Protein 7EAR (pdb70)

Nearest PDB structures (foldseek):
  7ear-assembly1_A  TM=1.002E+00  e=0.000E+00  Bacillus thuringiensis
  6lfp-assembly1_A  TM=1.001E+00  e=7.266E-96  Bacillus thuringiensis
  6owk-assembly1_A  TM=9.526E-01  e=3.852E-54  Bacillus thuringiensis
  3eb7-assembly1_A  TM=9.418E-01  e=9.369E-53  Bacillus thuringiensis
  1ciy-assembly1_A  TM=9.105E-01  e=6.670E-49  Bacillus thuringiensis

Secondary structure (DSSP, 8-state):
--HHHHHHHHHHHHHHTTSSBS--HHHHHHHHHHHHHHTSSSSHHHHHHHHHHHHHHT----HHHHHHHHHHHHHHHHHHHHHHHHHHHHHHS-TTT--HHHHHHHHHHHHHHHHHHHHHGGGGS-TT-TTTTHHHHHHHHHHHHHHHTHHHHHTTTTT--HHHHHHHHHHHHHHHHHHHHHHHHHHHHHHHHH--SSHHHHHHHHHHHHHHIIIIIHHHTTGGGG-TTT--SBEE-----EEEPPP--SSS--TT-S--HHHHHTTSPPS---EEEEEEEEEEEEE--TTSTT-EEEEEEEEEEEEESTT----EEPPPEE---SS--EEEE-TTEEEEEEEEEEEEEE-SS-EEEEEEEEEEEEEETTTTEEEEEEEE-SS----EEEEGGGTS--S-SSS-HHHH--EEEEEEEEEEPGGG--EEEEEEEEETT--TT-EE-SSSEEEEEGGG-SEE-SSEEEE---SSSSS-EEEE-SSEEEEEEE-EES-SS--EEEEEEEEEESS-EEEEEEETTEEEEEEEE---S-TTPPP-GGG-EEEE-SS-EE--SSEEEEEEE---TT--EEEEEEEEEEE-

Sequence (584 aa):
TTKDVIQKGISVVGDLLGVVGFPFGGALVSFYTNFLNTIWPSEDPWKAFMEQVEALMDQKIADYAKNKALAELQGLQNNVEDYVSALSSWQKNPVSSRNPHSQGRIRELFSQAESHFRNSMPSFAISGYEVLFLTTYAQAANTHLFLLKDAQIYGEEWGYEKEDIAEFYKRQLKLTQEYTDHCVKWYNVGLDKLRGSSYESWVNFNRYRREMTLTVLDLIALFPLYDVRLYPKEVKTELTRDVLTDPIVGVNNLRGYGTTFSNIENYIRKPHLFDYLHRIQFHTRFQPGYYGNDSFNYWSGNYVSTRPSIGSNDIITSPFYGNKSSEPVQKLEFKGEKVYRAVANTNLAVWPSAVYSGVTKVKFSQYNDKTKKASKQTYDSKRNVGAVSWDSIDQLPPETKKKPLKKGYSHQLNYVMCFLMQGSRGTIPVLTWTHKSVDFFNMIDSKKITQLPLVKAYKLQSGASVVAGPRFTGGDIIQCTENGSAATIYVTPDVSYSQKYRARIHYASTSQITFTLSLDGAPFNQYYFDKTINKGDTLTYNSFNLASFSTPFELSGNNLQIGVTGLSAGDKVYIDKIEFIPVN

Foldseek 3Di:
DFLLLLLLLLLLLVLVLQCFAPHDLVSLLVSLVVNCVRCNVALVSVVVLLVVQCVLLVHDDPPVLSVLLSVLSPQLSVLSVLLSVLSVCVSPDDLVVQDLVSLVVNVVSLVSSLVSLVVNLVSLCPVPCLLSSLLVSQSSLLSNLLSLLVCVVCVVVSPHPPVRSVVSLVVSVVSLQVSQQSSLVSLVVSLVSLDDWALVSLLSSQLSVLSCLSRHQSSSLSSVSSNNVVFVFNEQDFQQAKGWDRWDWPDPPQPRQHDTNCLPVVPPDAFAQGWAWFKKWFAKDWAAAPVRPQIAIAGFKIKTWIAAFPPDRPIDIDDIFGDHHPDDIDMDGQVQKFFQKKWWFKGWHDDPPHIAMHTAKIKTWIARPVVRDIDIDMDGSPTNRHDTDDIVCSSFNFSDPVDDSNPGGFWTWGDKHWHAGHPNSGTIIMTMIGGPSDDSQQEADQGGKYKAFQSSFRDFDDPKDWHADSSNNSGIWIKHQDFWWTTKHFYHYPDPPFFKWWKKWKKAKLAFKWKWKAAPNHTDFIDIDGHQDHQPDRDGPSRIDTGITDDIGGNPHTIIIIGMDPDDHRMMMITTIMIIDGDD

B-factor: mean 32.2, std 12.11, range [8.77, 103.57]

Organism: Bacillus thuringiensis (NCBI:txid1428)

InterPro domains:
  IPR001178 Pesticidal crystal protein, domain II [PF00555] (303-507)
  IPR005638 Pesticidal crystal protein, domain III [PF03944] (517-652)
  IPR005639 Pesticidal crystal protein, domain I [PF03945] (91-295)
  IPR008979 Galactose-binding-like domain superfamily [SSF49785] (509-652)
  IPR036399 Pesticidal crystal protein, central domain superfamily [G3DSA:2.100.10.10] (309-505)
  IPR036399 Pesticidal crystal protein, central domain superfamily [SSF51096] (298-507)
  IPR036716 Pesticidal crystal protein, N-terminal domain superfamily [G3DSA:1.20.190.10] (69-297)
  IPR036716 Pesticidal crystal protein, N-terminal domain superfamily [SSF56849] (70-297)
  IPR038979 Pesticidal crystal protein [PTHR37003] (82-318)

Solvent-accessible surface area: 23575 Å² total; per-residue (Å²): 64,72,79,77,0,5,29,32,0,5,10,1,3,17,52,0,34,52,6,3,0,81,6,139,19,46,37,0,22,64,9,4,64,58,3,23,108,20,0,1,54,42,78,90,4,4,75,18,0,0,90,4,0,8,68,13,16,135,79,165,4,31,113,150,2,33,92,111,0,16,61,28,3,80,18,0,19,66,37,3,64,72,0,7,69,10,1,40,44,12,62,181,68,85,116,116,53,68,58,107,131,18,38,22,100,4,70,120,51,0,39,112,0,1,37,47,0,100,111,0,10,84,10,0,30,49,98,66,52,23,6,5,0,0,0,0,14,0,1,0,0,0,2,0,0,1,4,0,0,0,0,16,25,12,0,146,67,0,38,24,110,169,125,49,21,55,101,16,48,150,47,3,81,123,14,7,42,67,10,1,34,30,0,20,117,43,6,44,48,0,5,80,124,29,118,37,90,48,19,75,26,0,20,67,0,0,55,0,45,4,6,0,10,2,0,0,14,4,0,1,16,2,2,42,5,2,9,6,126,80,7,69,66,54,8,50,20,10,4,13,26,46,2,10,0,21,8,1,39,15,30,169,105,13,179,53,80,2,8,40,16,60,78,1,35,84,138,24,53,138,55,49,43,8,4,28,9,17,55,0,46,0,12,1,84,87,19,54,7,114,179,42,131,48,6,0,13,18,1,0,0,0,58,1,2,1,55,15,0,25,38,25,105,115,59,97,75,8,98,45,36,23,33,110,31,74,64,113,68,33,126,22,76,2,142,47,37,51,2,20,62,0,23,0,10,13,30,72,0,99,75,99,112,14,43,42,7,2,0,0,54,0,86,1,4,10,13,26,76,198,83,142,140,48,47,121,40,52,0,38,3,160,114,70,38,39,73,92,68,24,24,2,22,77,27,9,0,17,34,32,164,171,114,85,42,69,83,0,9,0,3,22,1,2,14,0,10,4,15,74,6,79,64,109,34,5,2,1,0,2,2,8,2,7,6,57,30,19,28,44,97,1,62,0,30,12,168,64,0,0,17,1,2,0,3,0,0,40,101,43,40,45,46,15,47,21,40,61,9,13,81,10,10,8,11,44,0,0,33,3,59,92,71,23,39,2,0,10,0,61,0,31,41,58,38,127,136,71,31,82,2,67,0,17,0,42,0,0,0,9,20,131,6,29,0,29,0,7,9,85,59,60,97,51,8,123,96,187,8,86,98,35,13,86,120,78,69,113,40,60,49,104,9,18,48,42,22,39,2,60,69,66,15,83,25,97,13,40,44,2,48,0,8,1,58,50,19,79,100,49,8,74,0,26,0,2,18,0,1,1,12,12,36,175

Radius of gyration: 25.28 Å; Cα contacts (8 Å, |Δi|>4): 1269; chains: 1; bounding box: 67×71×59 Å

Structure (mmCIF, N/CA/C/O backbone):
data_7EAR
#
_entry.id   7EAR
#
_cell.length_a   114.840
_cell.length_b   132.890
_cell.length_c   103.130
_cell.angle_alpha   90.000
_cell.angle_beta   90.000
_cell.angle_gamma   90.000
#
_symmetry.space_group_name_H-M   'C 2 2 21'
#
loop_
_entity.id
_entity.type
_entity.pdbx_description
1 polymer 'Crystaline entomocidal protoxin'
2 water water
#
loop_
_atom_site.group_PDB
_atom_site.id
_atom_site.type_symbol
_atom_site.label_atom_id
_atom_site.label_alt_id
_atom_site.label_comp_id
_atom_site.label_asym_id
_atom_site.label_entity_id
_atom_site.label_seq_id
_atom_site.pdbx_PDB_ins_code
_atom_site.Cartn_x
_atom_site.Cartn_y
_atom_site.Cartn_z
_atom_site.occupancy
_atom_site.B_iso_or_equiv
_atom_site.auth_seq_id
_atom_site.auth_comp_id
_atom_site.auth_asym_id
_atom_site.auth_atom_id
_atom_site.pdbx_PDB_model_num
ATOM 1 N N . THR A 1 61 ? 28.677 39.850 30.538 1.00 86.51 61 THR A N 1
ATOM 2 C CA . THR A 1 61 ? 28.176 38.438 30.590 1.00 93.61 61 THR A CA 1
ATOM 3 C C . THR A 1 61 ? 29.107 37.526 29.773 1.00 100.13 61 THR A C 1
ATOM 4 O O . THR A 1 61 ? 29.164 36.316 30.107 1.00 91.84 61 THR A O 1
ATOM 8 N N . THR A 1 62 ? 29.828 38.066 28.773 1.00 103.57 62 THR A N 1
ATOM 9 C CA . THR A 1 62 ? 31.032 37.414 28.174 1.00 95.40 62 THR A CA 1
ATOM 10 C C . THR A 1 62 ? 32.045 37.214 29.328 1.00 92.00 62 THR A C 1
ATOM 11 O O . THR A 1 62 ? 32.236 38.157 30.156 1.00 76.40 62 THR A O 1
ATOM 15 N N . LYS A 1 63 ? 32.577 35.991 29.455 1.00 77.74 63 LYS A N 1
ATOM 16 C CA . LYS A 1 63 ? 33.685 35.621 30.379 1.00 76.17 63 LYS A CA 1
ATOM 17 C C . LYS A 1 63 ? 34.844 36.627 30.192 1.00 72.22 63 LYS A C 1
ATOM 18 O O . LYS A 1 63 ? 35.433 37.039 31.211 1.00 68.80 63 LYS A O 1
ATOM 24 N N . ASP A 1 64 ? 35.120 37.043 28.944 1.00 59.17 64 ASP A N 1
ATOM 25 C CA . ASP A 1 64 ? 36.148 38.045 28.551 1.00 52.68 64 ASP A CA 1
ATOM 26 C C . ASP A 1 64 ? 36.082 39.300 29.449 1.00 42.69 64 ASP A C 1
ATOM 27 O O . ASP A 1 64 ? 37.123 39.597 30.074 1.00 36.94 64 ASP A O 1
ATOM 32 N N . VAL A 1 65 ? 34.963 40.036 29.497 1.00 32.75 65 VAL A N 1
ATOM 33 C CA . VAL A 1 65 ? 34.879 41.287 30.295 1.00 36.10 65 VAL A CA 1
ATOM 34 C C . VAL A 1 65 ? 34.992 40.919 31.776 1.00 34.16 65 VAL A C 1
ATOM 35 O O . VAL A 1 65 ? 35.567 41.719 32.515 1.00 29.97 65 VAL A O 1
ATOM 39 N N . ILE A 1 66 ? 34.451 39.760 32.185 1.00 31.53 66 ILE A N 1
ATOM 40 C CA . ILE A 1 66 ? 34.491 39.328 33.609 1.00 28.56 66 ILE A CA 1
ATOM 41 C C . ILE A 1 66 ? 35.924 38.937 33.935 1.00 27.78 66 ILE A C 1
ATOM 42 O O . ILE A 1 66 ? 36.381 39.329 34.999 1.00 24.81 66 ILE A O 1
ATOM 47 N N . GLN A 1 67 ? 36.615 38.229 33.023 1.00 30.07 67 GLN A N 1
ATOM 48 C CA . GLN A 1 67 ? 38.050 37.883 33.196 1.00 29.13 67 GLN A CA 1
ATOM 49 C C . GLN A 1 67 ? 38.826 39.208 33.308 1.00 27.78 67 GLN A C 1
ATOM 50 O O . GLN A 1 67 ? 39.692 39.310 34.186 1.00 26.07 67 GLN A O 1
ATOM 56 N N . LYS A 1 68 ? 38.472 40.220 32.518 1.00 27.66 68 LYS A N 1
ATOM 57 C CA . LYS A 1 68 ? 39.188 41.522 32.547 1.00 27.93 68 LYS A CA 1
ATOM 58 C C . LYS A 1 68 ? 38.978 42.172 33.921 1.00 27.05 68 LYS A C 1
ATOM 59 O O . LYS A 1 68 ? 39.972 42.549 34.538 1.00 25.39 68 LYS A O 1
ATOM 65 N N . GLY A 1 69 ? 37.727 42.269 34.391 1.00 24.05 69 GLY A N 1
ATOM 66 C CA . GLY A 1 69 ? 37.407 42.853 35.696 1.00 22.91 69 GLY A CA 1
ATOM 67 C C . GLY A 1 69 ? 38.186 42.169 36.807 1.00 23.84 69 GLY A C 1
ATOM 68 O O . GLY A 1 69 ? 38.709 42.865 37.732 1.00 21.75 69 GLY A O 1
ATOM 69 N N . ILE A 1 70 ? 38.246 40.844 36.750 1.00 22.07 70 ILE A N 1
ATOM 70 C CA . ILE A 1 70 ? 38.815 40.011 37.839 1.00 22.98 70 ILE A CA 1
ATOM 71 C C . ILE A 1 70 ? 40.341 40.172 37.827 1.00 24.49 70 ILE A C 1
ATOM 72 O O . ILE A 1 70 ? 40.928 40.229 38.941 1.00 24.04 70 ILE A O 1
ATOM 77 N N . SER A 1 71 ? 40.963 40.195 36.642 1.00 23.77 71 SER A N 1
ATOM 78 C CA . SER A 1 71 ? 42.420 40.430 36.447 1.00 26.90 71 SER A CA 1
ATOM 79 C C . SER A 1 71 ? 42.842 41.779 37.014 1.00 25.06 71 SER A C 1
ATOM 80 O O . SER A 1 71 ? 43.905 41.857 37.617 1.00 24.38 71 SER A O 1
ATOM 83 N N . VAL A 1 72 ? 42.132 42.823 36.623 1.00 25.31 72 VAL A N 1
ATOM 84 C CA . VAL A 1 72 ? 42.474 44.214 37.010 1.00 28.09 72 VAL A CA 1
ATOM 85 C C . VAL A 1 72 ? 42.477 44.306 38.535 1.00 24.76 72 VAL A C 1
ATOM 86 O O . VAL A 1 72 ? 43.429 44.847 39.099 1.00 21.21 72 VAL A O 1
ATOM 90 N N . VAL A 1 73 ? 41.440 43.777 39.180 1.00 23.64 73 VAL A N 1
ATOM 91 C CA . VAL A 1 73 ? 41.374 43.772 40.666 1.00 21.60 73 VAL A CA 1
ATOM 92 C C . VAL A 1 73 ? 42.559 42.978 41.208 1.00 20.09 73 VAL A C 1
ATOM 93 O O . VAL A 1 73 ? 43.221 43.443 42.158 1.00 19.87 73 VAL A O 1
ATOM 97 N N . GLY A 1 74 ? 42.827 41.802 40.662 1.00 23.66 74 GLY A N 1
ATOM 98 C CA . GLY A 1 74 ? 43.999 41.006 41.095 1.00 25.88 74 GLY A CA 1
ATOM 99 C C . GLY A 1 74 ? 45.319 41.784 40.941 1.00 26.49 74 GLY A C 1
ATOM 100 O O . GLY A 1 74 ? 46.127 41.808 41.878 1.00 26.83 74 GLY A O 1
ATOM 101 N N . ASP A 1 75 ? 45.515 42.421 39.798 1.00 24.01 75 ASP A N 1
ATOM 102 C CA . ASP A 1 75 ? 46.709 43.247 39.477 1.00 27.28 75 ASP A CA 1
ATOM 103 C C . ASP A 1 75 ? 46.754 44.459 40.432 1.00 26.47 75 ASP A C 1
ATOM 104 O O . ASP A 1 75 ? 47.829 44.740 40.998 1.00 23.36 75 ASP A O 1
ATOM 109 N N . LEU A 1 76 ? 45.622 45.141 40.633 1.00 23.01 76 LEU A N 1
ATOM 110 C CA . LEU A 1 76 ? 45.568 46.329 41.524 1.00 23.74 76 LEU A CA 1
ATOM 111 C C . LEU A 1 76 ? 45.910 45.938 42.965 1.00 23.65 76 LEU A C 1
ATOM 112 O O . LEU A 1 76 ? 46.553 46.757 43.634 1.00 24.19 76 LEU A O 1
ATOM 117 N N . LEU A 1 77 ? 45.534 44.749 43.427 1.00 23.26 77 LEU A N 1
ATOM 118 C CA . LEU A 1 77 ? 45.893 44.315 44.796 1.00 26.42 77 LEU A CA 1
ATOM 119 C C . LEU A 1 77 ? 47.417 44.250 44.983 1.00 27.63 77 LEU A C 1
ATOM 120 O O . LEU A 1 77 ? 47.840 44.317 46.140 1.00 27.89 77 LEU A O 1
ATOM 125 N N . GLY A 1 78 ? 48.225 44.195 43.922 1.00 26.01 78 GLY A N 1
ATOM 126 C CA . GLY A 1 78 ? 49.696 44.236 44.081 1.00 28.98 78 GLY A CA 1
ATOM 127 C C . GLY A 1 78 ? 50.314 45.643 44.027 1.00 27.52 78 GLY A C 1
ATOM 128 O O . GLY A 1 78 ? 51.545 45.727 44.117 1.00 26.91 78 GLY A O 1
ATOM 129 N N . VAL A 1 79 ? 49.514 46.699 43.840 1.00 28.05 79 VAL A N 1
ATOM 130 C CA . VAL A 1 79 ? 49.980 48.121 43.799 1.00 29.00 79 VAL A CA 1
ATOM 131 C C . VAL A 1 79 ? 49.019 49.027 44.574 1.00 29.79 79 VAL A C 1
ATOM 132 O O . VAL A 1 79 ? 48.968 50.223 44.293 1.00 34.14 79 VAL A O 1
ATOM 136 N N . VAL A 1 80 ? 48.280 48.507 45.541 1.00 30.72 80 VAL A N 1
ATOM 137 C CA . VAL A 1 80 ? 47.478 49.397 46.426 1.00 26.81 80 VAL A CA 1
ATOM 138 C C . VAL A 1 80 ? 48.448 50.009 47.433 1.00 27.29 80 VAL A C 1
ATOM 139 O O . VAL A 1 80 ? 49.447 49.348 47.779 1.00 31.06 80 VAL A O 1
ATOM 143 N N . GLY A 1 81 ? 48.102 51.170 47.981 1.00 28.74 81 GLY A N 1
ATOM 144 C CA . GLY A 1 81 ? 49.001 51.945 48.854 1.00 28.01 81 GLY A CA 1
ATOM 145 C C . GLY A 1 81 ? 50.132 52.530 48.031 1.00 25.84 81 GLY A C 1
ATOM 146 O O . GLY A 1 81 ? 49.907 52.815 46.868 1.00 25.85 81 GLY A O 1
ATOM 147 N N . PHE A 1 82 ? 51.322 52.666 48.605 1.00 28.61 82 PHE A N 1
ATOM 148 C CA . PHE A 1 82 ? 52.506 53.238 47.920 1.00 28.50 82 PHE A CA 1
ATOM 149 C C . PHE A 1 82 ? 53.275 52.085 47.306 1.00 26.09 82 PHE A C 1
ATOM 150 O O . PHE A 1 82 ? 53.916 51.322 48.013 1.00 26.70 82 PHE A O 1
ATOM 158 N N . PRO A 1 83 ? 53.168 51.905 45.972 1.00 29.21 83 PRO A N 1
ATOM 159 C CA . PRO A 1 83 ? 53.837 50.806 45.283 1.00 33.98 83 PRO A CA 1
ATOM 160 C C . PRO A 1 83 ? 55.335 51.068 45.086 1.00 41.37 83 PRO A C 1
ATOM 161 O O . PRO A 1 83 ? 55.710 52.211 45.124 1.00 42.33 83 PRO A O 1
ATOM 165 N N . PHE A 1 84 ? 56.141 50.033 44.843 1.00 54.03 84 PHE A N 1
ATOM 166 C CA . PHE A 1 84 ? 57.491 50.191 44.223 1.00 58.47 84 PHE A CA 1
ATOM 167 C C . PHE A 1 84 ? 57.347 50.801 42.819 1.00 54.15 84 PHE A C 1
ATOM 168 O O . PHE A 1 84 ? 56.313 50.627 42.156 1.00 44.06 84 PHE A O 1
ATOM 176 N N . GLY A 1 85 ? 58.365 51.524 42.356 1.00 52.42 85 GLY A N 1
ATOM 177 C CA . GLY A 1 85 ? 58.337 52.098 40.998 1.00 49.80 85 GLY A CA 1
ATOM 178 C C . GLY A 1 85 ? 58.214 50.994 39.954 1.00 48.44 85 GLY A C 1
ATOM 179 O O . GLY A 1 85 ? 57.344 51.131 39.008 1.00 37.98 85 GLY A O 1
ATOM 180 N N . GLY A 1 86 ? 59.062 49.957 40.122 1.00 43.52 86 GLY A N 1
ATOM 181 C CA . GLY A 1 86 ? 59.041 48.701 39.352 1.00 38.19 86 GLY A CA 1
ATOM 182 C C . GLY A 1 86 ? 57.620 48.173 39.201 1.00 35.29 86 GLY A C 1
ATOM 183 O O . GLY A 1 86 ? 57.129 48.094 38.046 1.00 33.88 86 GLY A O 1
ATOM 184 N N . ALA A 1 87 ? 56.956 47.874 40.321 1.00 31.58 87 ALA A N 1
ATOM 185 C CA . ALA A 1 87 ? 55.590 47.296 40.365 1.00 30.13 87 ALA A CA 1
ATOM 186 C C . ALA A 1 87 ? 54.592 48.210 39.636 1.00 30.24 87 ALA A C 1
ATOM 187 O O . ALA A 1 87 ? 53.802 47.682 38.851 1.00 30.97 87 ALA A O 1
ATOM 189 N N . LEU A 1 88 ? 54.673 49.533 39.826 1.00 27.41 88 LEU A N 1
ATOM 190 C CA . LEU A 1 88 ? 53.705 50.497 39.250 1.00 27.92 88 LEU A CA 1
ATOM 191 C C . LEU A 1 88 ? 53.786 50.433 37.727 1.00 27.53 88 LEU A C 1
ATOM 192 O O . LEU A 1 88 ? 52.725 50.342 37.077 1.00 30.68 88 LEU A O 1
ATOM 197 N N . VAL A 1 89 ? 54.988 50.514 37.177 1.00 25.93 89 VAL A N 1
ATOM 198 C CA . VAL A 1 89 ? 55.206 50.480 35.700 1.00 29.38 89 VAL A CA 1
ATOM 199 C C . VAL A 1 89 ? 54.728 49.124 35.158 1.00 28.17 89 VAL A C 1
ATOM 200 O O . VAL A 1 89 ? 53.926 49.130 34.210 1.00 31.82 89 VAL A O 1
ATOM 204 N N . SER A 1 90 ? 55.129 48.012 35.767 1.00 32.09 90 SER A N 1
ATOM 205 C CA . SER A 1 90 ? 54.678 46.644 35.355 1.00 37.62 90 SER A CA 1
ATOM 206 C C . SER A 1 90 ? 53.153 46.591 35.447 1.00 32.85 90 SER A C 1
ATOM 207 O O . SER A 1 90 ? 52.531 46.113 34.479 1.00 31.08 90 SER A O 1
ATOM 210 N N . PHE A 1 91 ? 52.569 47.105 36.539 1.00 27.82 91 PHE A N 1
ATOM 211 C CA . PHE A 1 91 ? 51.096 47.167 36.656 1.00 26.06 91 PHE A CA 1
ATOM 212 C C . PHE A 1 91 ? 50.565 47.912 35.441 1.00 25.64 91 PHE A C 1
ATOM 213 O O . PHE A 1 91 ? 49.650 47.398 34.822 1.00 27.89 91 PHE A O 1
ATOM 221 N N . TYR A 1 92 ? 51.079 49.117 35.131 1.00 28.15 92 TYR A N 1
ATOM 222 C CA . TYR A 1 92 ? 50.483 49.989 34.082 1.00 29.34 92 TYR A CA 1
ATOM 223 C C . TYR A 1 92 ? 50.547 49.312 32.707 1.00 29.80 92 TYR A C 1
ATOM 224 O O . TYR A 1 92 ? 49.615 49.556 31.895 1.00 28.48 92 TYR A O 1
ATOM 233 N N . THR A 1 93 ? 51.612 48.558 32.405 1.00 32.77 93 THR A N 1
ATOM 234 C CA . THR A 1 93 ? 51.802 47.921 31.060 1.00 35.72 93 THR A CA 1
ATOM 235 C C . THR A 1 93 ? 50.710 46.845 30.880 1.00 33.39 93 THR A C 1
ATOM 236 O O . THR A 1 93 ? 50.030 46.847 29.836 1.00 36.88 93 THR A O 1
ATOM 240 N N . ASN A 1 94 ? 50.495 46.000 31.889 1.00 36.69 94 ASN A N 1
ATOM 241 C CA . ASN A 1 94 ? 49.402 44.982 31.948 1.00 37.63 94 ASN A CA 1
ATOM 242 C C . ASN A 1 94 ? 48.012 45.641 31.914 1.00 36.87 94 ASN A C 1
ATOM 243 O O . ASN A 1 94 ? 47.132 45.110 31.196 1.00 31.87 94 ASN A O 1
ATOM 248 N N . PHE A 1 95 ? 47.810 46.734 32.662 1.00 32.27 95 PHE A N 1
ATOM 249 C CA . PHE A 1 95 ? 46.531 47.493 32.722 1.00 34.82 95 PHE A CA 1
ATOM 250 C C . PHE A 1 95 ? 46.129 48.025 31.342 1.00 33.83 95 PHE A C 1
ATOM 251 O O . PHE A 1 95 ? 44.937 47.919 30.994 1.00 31.84 95 PHE A O 1
ATOM 259 N N . LEU A 1 96 ? 47.083 48.588 30.600 1.00 35.95 96 LEU A N 1
ATOM 260 C CA . LEU A 1 96 ? 46.888 49.129 29.226 1.00 40.16 96 LEU A CA 1
ATOM 261 C C . LEU A 1 96 ? 46.462 48.016 28.258 1.00 37.51 96 LEU A C 1
ATOM 262 O O . LEU A 1 96 ? 45.644 48.311 27.379 1.00 39.73 96 LEU A O 1
ATOM 267 N N . ASN A 1 97 ? 47.027 46.819 28.392 1.00 36.38 97 ASN A N 1
ATOM 268 C CA . ASN A 1 97 ? 46.666 45.612 27.594 1.00 42.42 97 ASN A CA 1
ATOM 269 C C . ASN A 1 97 ? 45.348 44.966 28.047 1.00 41.82 97 ASN A C 1
ATOM 270 O O . ASN A 1 97 ? 44.799 44.204 27.245 1.00 41.71 97 ASN A O 1
ATOM 275 N N . THR A 1 98 ? 44.867 45.223 29.273 1.00 41.86 98 THR A N 1
ATOM 276 C CA . THR A 1 98 ? 43.597 44.656 29.810 1.00 37.30 98 THR A CA 1
ATOM 277 C C . THR A 1 98 ? 42.448 45.626 29.519 1.00 37.44 98 THR A C 1
ATOM 278 O O . THR A 1 98 ? 41.524 45.256 28.771 1.00 38.66 98 THR A O 1
ATOM 282 N N . ILE A 1 99 ? 42.497 46.832 30.082 1.00 34.48 99 ILE A N 1
ATOM 283 C CA . ILE A 1 99 ? 41.361 47.789 30.035 1.00 31.40 99 ILE A CA 1
ATOM 284 C C . ILE A 1 99 ? 41.531 48.731 28.835 1.00 29.69 99 ILE A C 1
ATOM 285 O O . ILE A 1 99 ? 40.513 49.166 28.299 1.00 32.40 99 ILE A O 1
ATOM 290 N N . TRP A 1 100 ? 42.751 49.078 28.427 1.00 32.84 100 TRP A N 1
ATOM 291 C CA . TRP A 1 100 ? 42.968 50.174 27.432 1.00 35.13 100 TRP A CA 1
ATOM 292 C C . TRP A 1 100 ? 43.637 49.734 26.111 1.00 36.85 100 TRP A C 1
ATOM 293 O O . TRP A 1 100 ? 44.241 50.570 25.442 1.00 35.98 100 TRP A O 1
ATOM 304 N N . PRO A 1 101 ? 43.568 48.459 25.642 1.00 36.64 101 PRO A N 1
ATOM 305 C CA . PRO A 1 101 ? 44.142 48.092 24.343 1.00 40.35 101 PRO A CA 1
ATOM 306 C C . PRO A 1 101 ? 43.477 48.755 23.126 1.00 41.87 101 PRO A C 1
ATOM 307 O O . PRO A 1 101 ? 44.169 49.111 22.224 1.00 41.21 101 PRO A O 1
ATOM 311 N N . SER A 1 102 ? 42.149 48.867 23.132 1.00 44.72 102 SER A N 1
ATOM 312 C CA . SER A 1 102 ? 41.328 49.391 22.011 1.00 42.20 102 SER A CA 1
ATOM 313 C C . SER A 1 102 ? 39.940 49.746 22.546 1.00 40.29 102 SER A C 1
ATOM 314 O O . SER A 1 102 ? 39.739 49.645 23.773 1.00 41.71 102 SER A O 1
ATOM 317 N N . GLU A 1 103 ? 39.011 50.077 21.650 1.00 36.03 103 GLU A N 1
ATOM 318 C CA . GLU A 1 103 ? 37.581 50.321 21.958 1.00 36.82 103 GLU A CA 1
ATOM 319 C C . GLU A 1 103 ? 36.870 49.014 22.388 1.00 36.74 103 GLU A C 1
ATOM 320 O O . GLU A 1 103 ? 35.728 49.108 22.903 1.00 36.88 103 GLU A O 1
ATOM 326 N N . ASP A 1 104 ? 37.484 47.845 22.173 1.00 38.20 104 ASP A N 1
ATOM 327 C CA . ASP A 1 104 ? 36.795 46.531 22.223 1.00 39.94 104 ASP A CA 1
ATOM 328 C C . ASP A 1 104 ? 36.250 46.308 23.633 1.00 43.90 104 ASP A C 1
ATOM 329 O O . ASP A 1 104 ? 35.036 46.149 23.788 1.00 40.29 104 ASP A O 1
ATOM 334 N N . PRO A 1 105 ? 37.087 46.375 24.698 1.00 40.01 105 PRO A N 1
ATOM 335 C CA . PRO A 1 105 ? 36.597 46.145 26.058 1.00 36.86 105 PRO A CA 1
ATOM 336 C C . PRO A 1 105 ? 35.522 47.180 26.443 1.00 35.89 105 PRO A C 1
ATOM 337 O O . PRO A 1 105 ? 34.573 46.842 27.130 1.00 34.68 105 PRO A O 1
ATOM 341 N N . TRP A 1 106 ? 35.623 48.402 25.936 1.00 31.82 106 TRP A N 1
ATOM 342 C CA . TRP A 1 106 ? 34.621 49.447 26.239 1.00 35.19 106 TRP A CA 1
ATOM 343 C C . TRP A 1 106 ? 33.277 49.030 25.632 1.00 35.65 106 TRP A C 1
ATOM 344 O O . TRP A 1 106 ? 32.236 49.122 26.329 1.00 34.42 106 TRP A O 1
ATOM 355 N N . LYS A 1 107 ? 33.287 48.532 24.402 1.00 35.24 107 LYS A N 1
ATOM 356 C CA . LYS A 1 107 ? 32.044 48.053 23.745 1.00 37.78 107 LYS A CA 1
ATOM 357 C C . LYS A 1 107 ? 31.448 46.928 24.611 1.00 33.50 107 LYS A C 1
ATOM 358 O O . LYS A 1 107 ? 30.241 46.963 24.907 1.00 31.30 107 LYS A O 1
ATOM 364 N N . ALA A 1 108 ? 32.292 45.982 25.002 1.00 32.01 108 ALA A N 1
ATOM 365 C CA . ALA A 1 108 ? 31.933 44.767 25.762 1.00 32.05 108 ALA A CA 1
ATOM 366 C C . ALA A 1 108 ? 31.379 45.146 27.141 1.00 33.65 108 ALA A C 1
ATOM 367 O O . ALA A 1 108 ? 30.429 44.467 27.611 1.00 36.49 108 ALA A O 1
ATOM 369 N N . PHE A 1 109 ? 31.935 46.179 27.783 1.00 30.92 109 PHE A N 1
ATOM 370 C CA . PHE A 1 109 ? 31.444 46.635 29.108 1.00 30.39 109 PHE A CA 1
ATOM 371 C C . PHE A 1 109 ? 30.033 47.205 28.945 1.00 29.87 109 PHE A C 1
ATOM 372 O O . PHE A 1 109 ? 29.164 46.975 29.812 1.00 28.31 109 PHE A O 1
ATOM 380 N N . MET A 1 110 ? 29.795 47.941 27.865 1.00 28.96 110 MET A N 1
ATOM 381 C CA . MET A 1 110 ? 28.467 48.545 27.625 1.00 31.74 110 MET A CA 1
ATOM 382 C C . MET A 1 110 ? 27.485 47.413 27.306 1.00 29.51 110 MET A C 1
ATOM 383 O O . MET A 1 110 ? 26.372 47.409 27.859 1.00 29.52 110 MET A O 1
ATOM 388 N N . GLU A 1 111 ? 27.918 46.457 26.498 1.00 27.76 111 GLU A N 1
ATOM 389 C CA . GLU A 1 111 ? 27.077 45.333 26.038 1.00 31.01 111 GLU A CA 1
ATOM 390 C C . GLU A 1 111 ? 26.778 44.452 27.249 1.00 29.62 111 GLU A C 1
ATOM 391 O O . GLU A 1 111 ? 25.720 43.832 27.265 1.00 30.00 111 GLU A O 1
ATOM 397 N N . GLN A 1 112 ? 27.699 44.391 28.207 1.00 28.43 112 GLN A N 1
ATOM 398 C CA . GLN A 1 112 ? 27.558 43.572 29.441 1.00 27.28 112 GLN A CA 1
ATOM 399 C C . GLN A 1 112 ? 26.282 43.997 30.149 1.00 25.42 112 GLN A C 1
ATOM 400 O O . GLN A 1 112 ? 25.435 43.134 30.387 1.00 25.58 112 GLN A O 1
ATOM 406 N N . VAL A 1 113 ? 26.128 45.287 30.414 1.00 24.55 113 VAL A N 1
ATOM 407 C CA . VAL A 1 113 ? 25.038 45.787 31.279 1.00 24.83 113 VAL A CA 1
ATOM 408 C C . VAL A 1 113 ? 23.763 45.923 30.436 1.00 28.96 113 VAL A C 1
ATOM 409 O O . VAL A 1 113 ? 22.655 45.714 30.998 1.00 25.93 113 VAL A O 1
ATOM 413 N N . GLU A 1 114 ? 23.892 46.197 29.137 1.00 27.60 114 GLU A N 1
ATOM 414 C CA . GLU A 1 114 ? 22.740 46.100 28.190 1.00 30.82 114 GLU A CA 1
ATOM 415 C C . GLU A 1 114 ? 22.123 44.685 28.247 1.00 27.39 114 GLU A C 1
ATOM 416 O O . GLU A 1 114 ? 20.902 44.594 28.370 1.00 25.50 114 GLU A O 1
ATOM 422 N N . ALA A 1 115 ? 22.932 43.621 28.164 1.00 27.03 115 ALA A N 1
ATOM 423 C CA . ALA A 1 115 ? 22.480 42.211 28.317 1.00 30.25 115 ALA A CA 1
ATOM 424 C C . ALA A 1 115 ? 21.887 41.971 29.724 1.00 33.80 115 ALA A C 1
ATOM 425 O O . ALA A 1 115 ? 20.775 41.397 29.803 1.00 31.33 115 ALA A O 1
ATOM 427 N N . LEU A 1 116 ? 22.523 42.446 30.804 1.00 29.32 116 LEU A N 1
ATOM 428 C CA . LEU A 1 116 ? 21.999 42.170 32.180 1.00 30.38 116 LEU A CA 1
ATOM 429 C C . LEU A 1 116 ? 20.643 42.835 32.411 1.00 30.85 116 LEU A C 1
ATOM 430 O O . LEU A 1 116 ? 19.863 42.299 33.193 1.00 26.92 116 LEU A O 1
ATOM 435 N N . MET A 1 117 ? 20.410 44.004 31.805 1.00 31.83 117 MET A N 1
ATOM 436 C CA . MET A 1 117 ? 19.212 44.840 32.048 1.00 30.40 117 MET A CA 1
ATOM 437 C C . MET A 1 117 ? 18.167 44.675 30.928 1.00 31.59 117 MET A C 1
ATOM 438 O O . MET A 1 117 ? 17.055 45.187 31.132 1.00 29.50 117 MET A O 1
ATOM 443 N N . ASP A 1 118 ? 18.491 43.971 29.835 1.00 32.62 118 ASP A N 1
ATOM 444 C CA . ASP A 1 118 ? 17.639 43.824 28.619 1.00 39.65 118 ASP A CA 1
ATOM 445 C C . ASP A 1 118 ? 17.231 45.232 28.156 1.00 39.85 118 ASP A C 1
ATOM 446 O O . ASP A 1 118 ? 16.018 45.528 28.023 1.00 37.20 118 ASP A O 1
ATOM 451 N N . GLN A 1 119 ? 18.224 46.087 27.951 1.00 35.86 119 GLN A N 1
ATOM 452 C CA . GLN A 1 119 ? 18.010 47.522 27.642 1.00 37.64 119 GLN A CA 1
ATOM 453 C C . GLN A 1 119 ? 19.129 47.944 26.698 1.00 37.63 119 GLN A C 1
ATOM 454 O O . GLN A 1 119 ? 20.160 47.247 26.714 1.00 37.70 119 GLN A O 1
ATOM 460 N N . LYS A 1 120 ? 18.900 49.003 25.905 1.00 41.13 120 LYS A N 1
ATOM 461 C CA . LYS A 1 120 ? 19.853 49.566 24.904 1.00 43.38 120 LYS A CA 1
ATOM 462 C C . LYS A 1 120 ? 20.264 50.985 25.310 1.00 39.72 120 LYS A C 1
ATOM 463 O O . LYS A 1 120 ? 19.389 51.768 25.701 1.00 35.66 120 LYS A O 1
ATOM 469 N N . ILE A 1 121 ? 21.555 51.306 25.203 1.00 38.81 121 ILE A N 1
ATOM 470 C CA . ILE A 1 121 ? 22.039 52.725 25.176 1.00 41.38 121 ILE A CA 1
ATOM 471 C C . ILE A 1 121 ? 21.780 53.274 23.758 1.00 36.14 121 ILE A C 1
ATOM 472 O O . ILE A 1 121 ? 22.167 52.594 22.766 1.00 29.64 121 ILE A O 1
ATOM 477 N N . ALA A 1 122 ? 21.161 54.453 23.669 1.00 40.43 122 ALA A N 1
ATOM 478 C CA . ALA A 1 122 ? 21.031 55.218 22.399 1.00 46.30 122 ALA A CA 1
ATOM 479 C C . ALA A 1 122 ? 22.397 55.214 21.701 1.00 45.08 122 ALA A C 1
ATOM 480 O O . ALA A 1 122 ? 23.413 55.488 22.394 1.00 42.24 122 ALA A O 1
ATOM 482 N N . ASP A 1 123 ? 22.431 54.841 20.417 1.00 43.74 123 ASP A N 1
ATOM 483 C CA . ASP A 1 123 ? 23.626 54.916 19.526 1.00 50.39 123 ASP A CA 1
ATOM 484 C C . ASP A 1 123 ? 24.402 56.244 19.713 1.00 45.64 123 ASP A C 1
ATOM 485 O O . ASP A 1 123 ? 25.648 56.183 19.809 1.00 38.34 123 ASP A O 1
ATOM 490 N N . TYR A 1 124 ? 23.729 57.402 19.771 1.00 46.90 124 TYR A N 1
ATOM 491 C CA . TYR A 1 124 ? 24.406 58.724 19.948 1.00 54.24 124 TYR A CA 1
ATOM 492 C C . TYR A 1 124 ? 25.296 58.630 21.209 1.00 49.25 124 TYR A C 1
ATOM 493 O O . TYR A 1 124 ? 26.509 58.760 21.060 1.00 46.17 124 TYR A O 1
ATOM 502 N N . ALA A 1 125 ? 24.728 58.301 22.384 1.00 46.60 125 ALA A N 1
ATOM 503 C CA . ALA A 1 125 ? 25.426 58.267 23.702 1.00 46.42 125 ALA A CA 1
ATOM 504 C C . ALA A 1 125 ? 26.632 57.337 23.635 1.00 41.55 125 ALA A C 1
ATOM 505 O O . ALA A 1 125 ? 27.682 57.682 24.214 1.00 37.62 125 ALA A O 1
ATOM 507 N N . LYS A 1 126 ? 26.459 56.194 22.982 1.00 37.23 126 LYS A N 1
ATOM 508 C CA . LYS A 1 126 ? 27.479 55.126 22.962 1.00 39.75 126 LYS A CA 1
ATOM 509 C C . LYS A 1 126 ? 28.685 55.632 22.165 1.00 43.58 126 LYS A C 1
ATOM 510 O O . LYS A 1 126 ? 29.823 55.461 22.657 1.00 41.27 126 LYS A O 1
ATOM 516 N N . ASN A 1 127 ? 28.460 56.277 21.015 1.00 48.39 127 ASN A N 1
ATOM 517 C CA . ASN A 1 127 ? 29.563 56.754 20.123 1.00 48.19 127 ASN A CA 1
ATOM 518 C C . ASN A 1 127 ? 30.357 57.909 20.772 1.00 37.96 127 ASN A C 1
ATOM 519 O O . ASN A 1 127 ? 31.570 57.910 20.660 1.00 41.16 127 ASN A O 1
ATOM 524 N N . LYS A 1 128 ? 29.680 58.861 21.402 1.00 37.84 128 LYS A N 1
ATOM 525 C CA . LYS A 1 128 ? 30.276 59.959 22.206 1.00 42.40 128 LYS A CA 1
ATOM 526 C C . LYS A 1 128 ? 31.124 59.354 23.333 1.00 43.57 128 LYS A C 1
ATOM 527 O O . LYS A 1 128 ? 32.235 59.846 23.551 1.00 45.22 128 LYS A O 1
ATOM 533 N N . ALA A 1 129 ? 30.630 58.316 24.019 1.00 43.98 129 ALA A N 1
ATOM 534 C CA . ALA A 1 129 ? 31.384 57.616 25.089 1.00 40.08 129 ALA A CA 1
ATOM 535 C C . ALA A 1 129 ? 32.627 56.964 24.483 1.00 34.81 129 ALA A C 1
ATOM 536 O O . ALA A 1 129 ? 33.737 57.204 24.992 1.00 33.93 129 ALA A O 1
ATOM 538 N N . LEU A 1 130 ? 32.469 56.237 23.388 1.00 36.18 130 LEU A N 1
ATOM 539 C CA . LEU A 1 130 ? 33.603 55.557 22.714 1.00 39.05 130 LEU A CA 1
ATOM 540 C C . LEU A 1 130 ? 34.604 56.604 22.212 1.00 40.59 130 LEU A C 1
ATOM 541 O O . LEU A 1 130 ? 35.820 56.321 22.313 1.00 40.92 130 LEU A O 1
ATOM 546 N N . ALA A 1 131 ? 34.138 57.774 21.736 1.00 37.42 131 ALA A N 1
ATOM 547 C CA . ALA A 1 131 ? 35.033 58.847 21.210 1.00 42.63 131 ALA A CA 1
ATOM 548 C C . ALA A 1 131 ? 35.945 59.352 22.343 1.00 42.16 131 ALA A C 1
ATOM 549 O O . ALA A 1 131 ? 37.196 59.345 22.189 1.00 45.43 131 ALA A O 1
ATOM 551 N N . GLU A 1 132 ? 35.322 59.742 23.453 1.00 38.52 132 GLU A N 1
ATOM 552 C CA . GLU A 1 132 ? 35.985 60.173 24.707 1.00 35.97 132 GLU A CA 1
ATOM 553 C C . GLU A 1 132 ? 36.998 59.119 25.143 1.00 33.91 132 GLU A C 1
ATOM 554 O O . GLU A 1 132 ? 38.147 59.489 25.431 1.00 39.02 132 GLU A O 1
ATOM 560 N N . LEU A 1 133 ? 36.586 57.854 25.189 1.00 35.95 133 LEU A N 1
ATOM 561 C CA . LEU A 1 133 ? 37.440 56.742 25.669 1.00 34.34 133 LEU A CA 1
ATOM 562 C C . LEU A 1 133 ? 38.651 56.582 24.749 1.00 35.93 133 LEU A C 1
ATOM 563 O O . LEU A 1 133 ? 39.732 56.234 25.276 1.00 36.16 133 LEU A O 1
ATOM 568 N N . GLN A 1 134 ? 38.492 56.828 23.447 1.00 38.44 134 GLN A N 1
ATOM 569 C CA . GLN A 1 134 ? 39.635 56.824 22.483 1.00 42.16 134 GLN A CA 1
ATOM 570 C C . GLN A 1 134 ? 40.661 57.908 22.880 1.00 34.19 134 GLN A C 1
ATOM 571 O O . GLN A 1 134 ? 41.849 57.600 22.917 1.00 37.95 134 GLN A O 1
ATOM 577 N N . GLY A 1 135 ? 40.210 59.125 23.171 1.00 34.63 135 GLY A N 1
ATOM 578 C CA . GLY A 1 135 ? 41.061 60.265 23.571 1.00 35.55 135 GLY A CA 1
ATOM 579 C C . GLY A 1 135 ? 41.815 59.944 24.841 1.00 37.69 135 GLY A C 1
ATOM 580 O O . GLY A 1 135 ? 43.014 60.255 24.920 1.00 38.89 135 GLY A O 1
ATOM 581 N N . LEU A 1 136 ? 41.137 59.247 25.761 1.00 37.88 136 LEU A N 1
ATOM 582 C CA . LEU A 1 136 ? 41.694 58.823 27.068 1.00 36.66 136 LEU A CA 1
ATOM 583 C C . LEU A 1 136 ? 42.722 57.731 26.836 1.00 35.20 136 LEU A C 1
ATOM 584 O O . LEU A 1 136 ? 43.789 57.817 27.445 1.00 33.72 136 LEU A O 1
ATOM 589 N N . GLN A 1 137 ? 42.447 56.766 25.958 1.00 34.23 137 GLN A N 1
ATOM 590 C CA . GLN A 1 137 ? 43.451 55.701 25.722 1.00 36.35 137 GLN A CA 1
ATOM 591 C C . GLN A 1 137 ? 44.785 56.350 25.290 1.00 39.06 137 GLN A C 1
ATOM 592 O O . GLN A 1 137 ? 45.859 55.918 25.792 1.00 41.11 137 GLN A O 1
ATOM 598 N N . ASN A 1 138 ? 44.741 57.316 24.363 1.00 41.15 138 ASN A N 1
ATOM 599 C CA . ASN A 1 138 ? 45.973 57.944 23.796 1.00 44.25 138 ASN A CA 1
ATOM 600 C C . ASN A 1 138 ? 46.679 58.671 24.951 1.00 38.35 138 ASN A C 1
ATOM 601 O O . ASN A 1 138 ? 47.864 58.433 25.163 1.00 41.04 138 ASN A O 1
ATOM 606 N N . ASN A 1 139 ? 45.935 59.456 25.723 1.00 35.28 139 ASN A N 1
ATOM 607 C CA . ASN A 1 139 ? 46.504 60.257 26.832 1.00 35.90 139 ASN A CA 1
ATOM 608 C C . ASN A 1 139 ? 47.120 59.313 27.859 1.00 37.57 139 ASN A C 1
ATOM 609 O O . ASN A 1 139 ? 48.247 59.589 28.310 1.00 31.05 139 ASN A O 1
ATOM 614 N N . VAL A 1 140 ? 46.444 58.210 28.195 1.00 35.98 140 VAL A N 1
ATOM 615 C CA . VAL A 1 140 ? 47.003 57.273 29.207 1.00 36.11 140 VAL A CA 1
ATOM 616 C C . VAL A 1 140 ? 48.242 56.590 28.625 1.00 32.77 140 VAL A C 1
ATOM 617 O O . VAL A 1 140 ? 49.262 56.454 29.367 1.00 34.10 140 VAL A O 1
ATOM 621 N N . GLU A 1 141 ? 48.172 56.092 27.395 1.00 35.92 141 GLU A N 1
ATOM 622 C CA . GLU A 1 141 ? 49.365 55.455 26.746 1.00 39.02 141 GLU A CA 1
ATOM 623 C C . GLU A 1 141 ? 50.589 56.383 26.837 1.00 37.32 141 GLU A C 1
ATOM 624 O O . GLU A 1 141 ? 51.683 55.938 27.261 1.00 31.53 141 GLU A O 1
ATOM 630 N N . ASP A 1 142 ? 50.386 57.644 26.467 1.00 36.84 142 ASP A N 1
ATOM 631 C CA . ASP A 1 142 ? 51.474 58.645 26.353 1.00 40.73 142 ASP A CA 1
ATOM 632 C C . ASP A 1 142 ? 52.014 58.899 27.764 1.00 43.45 142 ASP A C 1
ATOM 633 O O . ASP A 1 142 ? 53.248 58.868 27.925 1.00 40.56 142 ASP A O 1
ATOM 638 N N . TYR A 1 143 ? 51.131 59.063 28.757 1.00 38.81 143 TYR A N 1
ATOM 639 C CA . TYR A 1 143 ? 51.563 59.268 30.160 1.00 35.76 143 TYR A CA 1
ATOM 640 C C . TYR A 1 143 ? 52.438 58.092 30.596 1.00 31.95 143 TYR A C 1
ATOM 641 O O . TYR A 1 143 ? 53.505 58.334 31.177 1.00 30.13 143 TYR A O 1
ATOM 650 N N . VAL A 1 144 ? 51.992 56.868 30.332 1.00 32.94 144 VAL A N 1
ATOM 651 C CA . VAL A 1 144 ? 52.668 55.631 30.821 1.00 35.14 144 VAL A CA 1
ATOM 652 C C . VAL A 1 144 ? 54.055 55.475 30.186 1.00 36.25 144 VAL A C 1
ATOM 653 O O . VAL A 1 144 ? 54.977 55.061 30.910 1.00 36.29 144 VAL A O 1
ATOM 657 N N . SER A 1 145 ? 54.235 55.743 28.888 1.00 41.54 145 SER A N 1
ATOM 658 C CA . SER A 1 145 ? 55.593 55.625 28.277 1.00 41.92 145 SER A CA 1
ATOM 659 C C . SER A 1 145 ? 56.543 56.637 28.942 1.00 37.40 145 SER A C 1
ATOM 660 O O . SER A 1 145 ? 57.711 56.265 29.179 1.00 47.23 145 SER A O 1
ATOM 663 N N . ALA A 1 146 ? 56.065 57.827 29.323 1.00 36.58 146 ALA A N 1
ATOM 664 C CA . ALA A 1 146 ? 56.888 58.868 29.989 1.00 33.81 146 ALA A CA 1
ATOM 665 C C . ALA A 1 146 ? 57.191 58.442 31.427 1.00 33.75 146 ALA A C 1
ATOM 666 O O . ALA A 1 146 ? 58.358 58.598 31.886 1.00 31.58 146 ALA A O 1
ATOM 668 N N . LEU A 1 147 ? 56.203 57.859 32.116 1.00 33.06 147 LEU A N 1
ATOM 669 C CA . LEU A 1 147 ? 56.431 57.344 33.487 1.00 34.27 147 LEU A CA 1
ATOM 670 C C . LEU A 1 147 ? 57.493 56.238 33.441 1.00 35.61 147 LEU A C 1
ATOM 671 O O . LEU A 1 147 ? 58.378 56.245 34.318 1.00 35.76 147 LEU A O 1
ATOM 676 N N . SER A 1 148 ? 57.410 55.337 32.461 1.00 34.03 148 SER A N 1
ATOM 677 C CA . SER A 1 148 ? 58.392 54.245 32.234 1.00 36.58 148 SER A CA 1
ATOM 678 C C . SER A 1 148 ? 59.804 54.812 32.033 1.00 36.77 148 SER A C 1
ATOM 679 O O . SER A 1 148 ? 60.741 54.302 32.680 1.00 38.49 148 SER A O 1
ATOM 682 N N . SER A 1 149 ? 59.963 55.854 31.211 1.00 41.81 149 SER A N 1
ATOM 683 C CA . SER A 1 149 ? 61.269 56.545 30.996 1.00 42.66 149 SER A CA 1
ATOM 684 C C . SER A 1 149 ? 61.746 57.118 32.330 1.00 40.84 149 SER A C 1
ATOM 685 O O . SER A 1 149 ? 62.831 56.724 32.818 1.00 40.38 149 SER A O 1
ATOM 688 N N . TRP A 1 150 ? 60.910 57.939 32.954 1.00 38.07 150 TRP A N 1
ATOM 689 C CA . TRP A 1 150 ? 61.186 58.493 34.301 1.00 36.31 150 TRP A CA 1
ATOM 690 C C . TRP A 1 150 ? 61.732 57.420 35.263 1.00 36.62 150 TRP A C 1
ATOM 691 O O . TRP A 1 150 ? 62.701 57.714 35.995 1.00 37.63 150 TRP A O 1
ATOM 702 N N . GLN A 1 151 ? 61.146 56.219 35.278 1.00 41.70 151 GLN A N 1
ATOM 703 C CA . GLN A 1 151 ? 61.404 55.180 36.318 1.00 47.90 151 GLN A CA 1
ATOM 704 C C . GLN A 1 151 ? 62.747 54.503 36.042 1.00 49.21 151 GLN A C 1
ATOM 705 O O . GLN A 1 151 ? 63.471 54.212 37.000 1.00 50.06 151 GLN A O 1
ATOM 711 N N . LYS A 1 152 ? 63.051 54.282 34.767 1.00 54.99 152 LYS A N 1
ATOM 712 C CA . LYS A 1 152 ? 64.250 53.550 34.297 1.00 60.73 152 LYS A CA 1
ATOM 713 C C . LYS A 1 152 ? 65.477 54.464 34.384 1.00 60.87 152 LYS A C 1
ATOM 714 O O . LYS A 1 152 ? 66.506 54.025 34.918 1.00 55.51 152 LYS A O 1
ATOM 720 N N . ASN A 1 153 ? 65.364 55.673 33.837 1.00 67.13 153 ASN A N 1
ATOM 721 C CA . ASN A 1 153 ? 66.497 56.607 33.606 1.00 72.14 153 ASN A CA 1
ATOM 722 C C . ASN A 1 153 ? 67.115 56.992 34.952 1.00 77.13 153 ASN A C 1
ATOM 723 O O . ASN A 1 153 ? 66.404 57.148 35.952 1.00 71.63 153 ASN A O 1
ATOM 728 N N . PRO A 1 154 ? 68.467 57.116 35.017 1.00 77.53 154 PRO A N 1
ATOM 729 C CA . PRO A 1 154 ? 69.162 57.561 36.231 1.00 74.16 154 PRO A CA 1
ATOM 730 C C . PRO A 1 154 ? 68.676 58.907 36.792 1.00 70.56 154 PRO A C 1
ATOM 731 O O . PRO A 1 154 ? 68.314 59.756 36.012 1.00 74.10 154 PRO A O 1
ATOM 735 N N . VAL A 1 155 ? 68.717 59.077 38.117 1.00 70.65 155 VAL A N 1
ATOM 736 C CA . VAL A 1 155 ? 68.341 60.339 38.833 1.00 76.78 155 VAL A CA 1
ATOM 737 C C . VAL A 1 155 ? 69.157 61.518 38.272 1.00 80.32 155 VAL A C 1
ATOM 738 O O . VAL A 1 155 ? 68.667 62.666 38.356 1.00 67.15 155 VAL A O 1
ATOM 742 N N . SER A 1 156 ? 70.357 61.247 37.737 1.00 87.66 156 SER A N 1
ATOM 743 C CA . SER A 1 156 ? 71.299 62.258 37.179 1.00 82.62 156 SER A CA 1
ATOM 744 C C . SER A 1 156 ? 70.962 62.590 35.713 1.00 79.45 156 SER A C 1
ATOM 745 O O . SER A 1 156 ? 71.581 63.527 35.198 1.00 73.37 156 SER A O 1
ATOM 748 N N . SER A 1 157 ? 70.003 61.899 35.075 1.00 73.50 157 SER A N 1
ATOM 749 C CA . SER A 1 157 ? 69.452 62.252 33.735 1.00 67.65 157 SER A CA 1
ATOM 750 C C . SER A 1 157 ? 68.327 63.290 33.837 1.00 69.59 157 SER A C 1
ATOM 751 O O . SER A 1 157 ? 68.167 64.051 32.864 1.00 70.93 157 SER A O 1
ATOM 754 N N . ARG A 1 158 ? 67.569 63.296 34.945 1.00 67.85 158 ARG A N 1
ATOM 755 C CA . ARG A 1 158 ? 66.261 64.009 35.102 1.00 67.55 158 ARG A CA 1
ATOM 756 C C . ARG A 1 158 ? 66.461 65.518 34.976 1.00 62.69 158 ARG A C 1
ATOM 757 O O . ARG A 1 158 ? 66.902 66.158 35.950 1.00 76.21 158 ARG A O 1
ATOM 765 N N . ASN A 1 159 ? 66.134 66.056 33.813 1.00 47.97 159 ASN A N 1
ATOM 766 C CA . ASN A 1 159 ? 66.355 67.486 33.488 1.00 47.64 159 ASN A CA 1
ATOM 767 C C . ASN A 1 159 ? 65.011 68.199 33.500 1.00 39.80 159 ASN A C 1
ATOM 768 O O . ASN A 1 159 ? 63.963 67.581 33.318 1.00 37.63 159 ASN A O 1
ATOM 773 N N . PRO A 1 160 ? 65.023 69.531 33.697 1.00 35.23 160 PRO A N 1
ATOM 774 C CA . PRO A 1 160 ? 63.811 70.347 33.603 1.00 34.54 160 PRO A CA 1
ATOM 775 C C . PRO A 1 160 ? 62.988 70.116 32.321 1.00 33.65 160 PRO A C 1
ATOM 776 O O . PRO A 1 160 ? 61.769 70.192 32.374 1.00 30.09 160 PRO A O 1
ATOM 780 N N . HIS A 1 161 ? 63.646 69.815 31.201 1.00 31.67 161 HIS A N 1
ATOM 781 C CA . HIS A 1 161 ? 62.952 69.519 29.922 1.00 35.33 161 HIS A CA 1
ATOM 782 C C . HIS A 1 161 ? 62.072 68.258 30.094 1.00 32.87 161 HIS A C 1
ATOM 783 O O . HIS A 1 161 ? 60.899 68.291 29.712 1.00 30.08 161 HIS A O 1
ATOM 790 N N . SER A 1 162 ? 62.583 67.174 30.666 1.00 32.34 162 SER A N 1
ATOM 791 C CA . SER A 1 162 ? 61.791 65.924 30.785 1.00 37.18 162 SER A CA 1
ATOM 792 C C . SER A 1 162 ? 60.767 66.071 31.943 1.00 37.77 162 SER A C 1
ATOM 793 O O . SER A 1 162 ? 59.624 65.547 31.822 1.00 35.28 162 SER A O 1
ATOM 796 N N . GLN A 1 163 ? 61.077 66.870 32.971 1.00 32.75 163 GLN A N 1
ATOM 797 C CA . GLN A 1 163 ? 60.105 67.195 34.038 1.00 30.37 163 GLN A CA 1
ATOM 798 C C . GLN A 1 163 ? 58.893 67.920 33.431 1.00 34.63 163 GLN A C 1
ATOM 799 O O . GLN A 1 163 ? 57.740 67.539 33.773 1.00 36.02 163 GLN A O 1
ATOM 805 N N . GLY A 1 164 ? 59.107 68.948 32.601 1.00 32.68 164 GLY A N 1
ATOM 806 C CA . GLY A 1 164 ? 58.009 69.738 32.007 1.00 29.59 164 GLY A CA 1
ATOM 807 C C . GLY A 1 164 ? 57.154 68.866 31.098 1.00 30.54 164 GLY A C 1
ATOM 808 O O . GLY A 1 164 ? 55.944 69.099 31.000 1.00 27.00 164 GLY A O 1
ATOM 809 N N . ARG A 1 165 ? 57.781 67.891 30.447 1.00 33.43 165 ARG A N 1
ATOM 810 C CA . ARG A 1 165 ? 57.151 66.928 29.499 1.00 39.17 165 ARG A CA 1
ATOM 811 C C . ARG A 1 165 ? 56.132 66.065 30.279 1.00 37.53 165 ARG A C 1
ATOM 812 O O . ARG A 1 165 ? 54.936 66.075 29.931 1.00 33.43 165 ARG A O 1
ATOM 820 N N . ILE A 1 166 ? 56.567 65.397 31.350 1.00 35.30 166 ILE A N 1
ATOM 821 C CA . ILE A 1 166 ? 55.693 64.466 32.124 1.00 36.53 166 ILE A CA 1
ATOM 822 C C . ILE A 1 166 ? 54.624 65.282 32.883 1.00 36.52 166 ILE A C 1
ATOM 823 O O . ILE A 1 166 ? 53.438 64.847 32.902 1.00 36.49 166 ILE A O 1
ATOM 828 N N . ARG A 1 167 ? 54.919 66.478 33.391 1.00 34.22 167 ARG A N 1
ATOM 829 C CA . ARG A 1 167 ? 53.832 67.313 33.982 1.00 35.30 167 ARG A CA 1
ATOM 830 C C . ARG A 1 167 ? 52.744 67.577 32.919 1.00 38.34 167 ARG A C 1
ATOM 831 O O . ARG A 1 167 ? 51.530 67.477 33.239 1.00 39.38 167 ARG A O 1
ATOM 839 N N . GLU A 1 168 ? 53.154 67.916 31.699 1.00 36.42 168 GLU A N 1
ATOM 840 C CA . GLU A 1 168 ? 52.250 68.225 30.559 1.00 40.96 168 GLU A CA 1
ATOM 841 C C . GLU A 1 168 ? 51.350 67.007 30.295 1.00 36.88 168 GLU A C 1
ATOM 842 O O . GLU A 1 168 ? 50.145 67.173 30.241 1.00 31.52 168 GLU A O 1
ATOM 848 N N . LEU A 1 169 ? 51.940 65.828 30.133 1.00 31.81 169 LEU A N 1
ATOM 849 C CA . LEU A 1 169 ? 51.217 64.573 29.823 1.00 35.82 169 LEU A CA 1
ATOM 850 C C . LEU A 1 169 ? 50.254 64.184 30.949 1.00 36.28 169 LEU A C 1
ATOM 851 O O . LEU A 1 169 ? 49.166 63.657 30.647 1.00 40.09 169 LEU A O 1
ATOM 856 N N . PHE A 1 170 ? 50.674 64.375 32.190 1.00 34.36 170 PHE A N 1
ATOM 857 C CA . PHE A 1 170 ? 49.900 63.987 33.383 1.00 32.10 170 PHE A CA 1
ATOM 858 C C . PHE A 1 170 ? 48.704 64.929 33.466 1.00 34.56 170 PHE A C 1
ATOM 859 O O . PHE A 1 170 ? 47.584 64.427 33.535 1.00 37.75 170 PHE A O 1
ATOM 867 N N . SER A 1 171 ? 48.949 66.241 33.459 1.00 34.45 171 SER A N 1
ATOM 868 C CA . SER A 1 171 ? 47.910 67.299 33.500 1.00 35.50 171 SER A CA 1
ATOM 869 C C . SER A 1 171 ? 46.872 67.097 32.390 1.00 34.42 171 SER A C 1
ATOM 870 O O . SER A 1 171 ? 45.684 67.413 32.659 1.00 32.79 171 SER A O 1
ATOM 873 N N . GLN A 1 172 ? 47.298 66.669 31.191 1.00 33.51 172 GLN A N 1
ATOM 874 C CA . GLN A 1 172 ? 46.399 66.478 30.016 1.00 40.46 172 GLN A CA 1
ATOM 875 C C . GLN A 1 172 ? 45.543 65.221 30.224 1.00 39.18 172 GLN A C 1
ATOM 876 O O . GLN A 1 172 ? 44.340 65.318 29.994 1.00 39.14 172 GLN A O 1
ATOM 882 N N . ALA A 1 173 ? 46.148 64.078 30.571 1.00 33.93 173 ALA A N 1
ATOM 883 C CA . ALA A 1 173 ? 45.405 62.844 30.883 1.00 32.64 173 ALA A CA 1
ATOM 884 C C . ALA A 1 173 ? 44.389 63.169 31.989 1.00 32.61 173 ALA A C 1
ATOM 885 O O . ALA A 1 173 ? 43.173 62.932 31.794 1.00 32.38 173 ALA A O 1
ATOM 887 N N . GLU A 1 174 ? 44.819 63.850 33.041 1.00 29.94 174 GLU A N 1
ATOM 888 C CA . GLU A 1 174 ? 43.972 64.063 34.229 1.00 32.81 174 GLU A CA 1
ATOM 889 C C . GLU A 1 174 ? 42.786 64.946 33.848 1.00 36.55 174 GLU A C 1
ATOM 890 O O . GLU A 1 174 ? 41.639 64.612 34.196 1.00 40.85 174 GLU A O 1
ATOM 896 N N . SER A 1 175 ? 43.055 66.036 33.145 1.00 35.81 175 SER A N 1
ATOM 897 C CA . SER A 1 175 ? 42.044 67.007 32.675 1.00 33.39 175 SER A CA 1
ATOM 898 C C . SER A 1 175 ? 41.048 66.293 31.770 1.00 27.88 175 SER A C 1
ATOM 899 O O . SER A 1 175 ? 39.872 66.570 31.922 1.00 30.39 175 SER A O 1
ATOM 902 N N . HIS A 1 176 ? 41.516 65.436 30.871 1.00 25.47 176 HIS A N 1
ATOM 903 C CA . HIS A 1 176 ? 40.660 64.713 29.897 1.00 33.91 176 HIS A CA 1
ATOM 904 C C . HIS A 1 176 ? 39.670 63.828 30.688 1.00 32.66 176 HIS A C 1
ATOM 905 O O . HIS A 1 176 ? 38.460 63.813 30.341 1.00 30.29 176 HIS A O 1
ATOM 912 N N . PHE A 1 177 ? 40.125 63.173 31.760 1.00 30.33 177 PHE A N 1
ATOM 913 C CA . PHE A 1 177 ? 39.226 62.347 32.606 1.00 28.54 177 PHE A CA 1
ATOM 914 C C . PHE A 1 177 ? 38.102 63.237 33.081 1.00 27.95 177 PHE A C 1
ATOM 915 O O . PHE A 1 177 ? 36.939 62.864 32.844 1.00 29.00 177 PHE A O 1
ATOM 923 N N . ARG A 1 178 ? 38.396 64.427 33.584 1.00 30.37 178 ARG A N 1
ATOM 924 C CA . ARG A 1 178 ? 37.296 65.294 34.086 1.00 35.52 178 ARG A CA 1
ATOM 925 C C . ARG A 1 178 ? 36.353 65.738 32.956 1.00 36.95 178 ARG A C 1
ATOM 926 O O . ARG A 1 178 ? 35.160 65.874 33.233 1.00 35.97 178 ARG A O 1
ATOM 934 N N . ASN A 1 179 ? 36.824 65.927 31.725 1.00 37.63 179 ASN A N 1
ATOM 935 C CA . ASN A 1 179 ? 35.946 66.417 30.626 1.00 42.57 179 ASN A CA 1
ATOM 936 C C . ASN A 1 179 ? 34.973 65.300 30.223 1.00 40.33 179 ASN A C 1
ATOM 937 O O . ASN A 1 179 ? 33.788 65.615 29.977 1.00 42.58 179 ASN A O 1
ATOM 942 N N . SER A 1 180 ? 35.498 64.077 30.130 1.00 33.53 180 SER A N 1
ATOM 943 C CA . SER A 1 180 ? 34.835 62.845 29.627 1.00 38.14 180 SER A CA 1
ATOM 944 C C . SER A 1 180 ? 33.788 62.255 30.608 1.00 35.08 180 SER A C 1
ATOM 945 O O . SER A 1 180 ? 32.752 61.786 30.141 1.00 30.54 180 SER A O 1
ATOM 948 N N . MET A 1 181 ? 34.060 62.205 31.915 1.00 30.48 181 MET A N 1
ATOM 949 C CA . MET A 1 181 ? 33.306 61.317 32.849 1.00 30.86 181 MET A CA 1
ATOM 950 C C . MET A 1 181 ? 31.790 61.510 32.694 1.00 29.44 181 MET A C 1
ATOM 951 O O . MET A 1 181 ? 31.072 60.525 32.646 1.00 31.56 181 MET A O 1
ATOM 956 N N . PRO A 1 182 ? 31.231 62.741 32.590 1.00 30.15 182 PRO A N 1
ATOM 957 C CA . PRO A 1 182 ? 29.782 62.926 32.435 1.00 32.90 182 PRO A CA 1
ATOM 958 C C . PRO A 1 182 ? 29.202 62.167 31.224 1.00 34.04 182 PRO A C 1
ATOM 959 O O . PRO A 1 182 ? 28.000 61.831 31.249 1.00 31.13 182 PRO A O 1
ATOM 963 N N . SER A 1 183 ? 30.043 61.887 30.219 1.00 30.53 183 SER A N 1
ATOM 964 C CA . SER A 1 183 ? 29.675 61.101 29.011 1.00 36.59 183 SER A CA 1
ATOM 965 C C . SER A 1 183 ? 29.373 59.644 29.390 1.00 39.80 183 SER A C 1
ATOM 966 O O . SER A 1 183 ? 28.823 58.925 28.523 1.00 36.10 183 SER A O 1
ATOM 969 N N . PHE A 1 184 ? 29.737 59.206 30.608 1.00 35.26 184 PHE A N 1
ATOM 970 C CA . PHE A 1 184 ? 29.528 57.812 31.074 1.00 32.70 184 PHE A CA 1
ATOM 971 C C . PHE A 1 184 ? 28.449 57.804 32.157 1.00 31.85 184 PHE A C 1
ATOM 972 O O . PHE A 1 184 ? 28.336 56.816 32.872 1.00 33.59 184 PHE A O 1
ATOM 980 N N . ALA A 1 185 ? 27.718 58.909 32.273 1.00 31.15 185 ALA A N 1
ATOM 981 C CA . ALA A 1 185 ? 26.649 59.169 33.259 1.00 31.31 185 ALA A CA 1
ATOM 982 C C . ALA A 1 185 ? 25.473 59.877 32.580 1.00 28.08 185 ALA A C 1
ATOM 983 O O . ALA A 1 185 ? 24.784 60.618 33.255 1.00 29.76 185 ALA A O 1
ATOM 985 N N . ILE A 1 186 ? 25.228 59.651 31.295 1.00 32.50 186 ILE A N 1
ATOM 986 C CA . ILE A 1 186 ? 24.071 60.289 30.591 1.00 32.48 186 ILE A CA 1
ATOM 987 C C . ILE A 1 186 ? 22.764 59.925 31.328 1.00 35.51 186 ILE A C 1
ATOM 988 O O . ILE A 1 186 ? 22.532 58.722 31.559 1.00 34.64 186 ILE A O 1
ATOM 993 N N . SER A 1 187 ? 21.941 60.931 31.662 1.00 36.69 187 SER A N 1
ATOM 994 C CA . SER A 1 187 ? 20.621 60.815 32.334 1.00 36.84 187 SER A CA 1
ATOM 995 C C . SER A 1 187 ? 19.779 59.749 31.620 1.00 41.16 187 SER A C 1
ATOM 996 O O . SER A 1 187 ? 19.604 59.873 30.400 1.00 41.87 187 SER A O 1
ATOM 999 N N . GLY A 1 188 ? 19.324 58.716 32.346 1.00 37.84 188 GLY A N 1
ATOM 1000 C CA . GLY A 1 188 ? 18.563 57.583 31.782 1.00 35.31 188 GLY A CA 1
ATOM 1001 C C . GLY A 1 188 ? 19.428 56.394 31.378 1.00 34.08 188 GLY A C 1
ATOM 1002 O O . GLY A 1 188 ? 18.850 55.329 31.124 1.00 31.78 188 GLY A O 1
ATOM 1003 N N . TYR A 1 189 ? 20.762 56.518 31.337 1.00 34.92 189 TYR A N 1
ATOM 1004 C CA . TYR A 1 189 ? 21.671 55.410 30.939 1.00 31.06 189 TYR A CA 1
ATOM 1005 C C . TYR A 1 189 ? 22.707 55.174 32.037 1.00 28.51 189 TYR A C 1
ATOM 1006 O O . TYR A 1 189 ? 23.661 54.424 31.821 1.00 29.27 189 TYR A O 1
ATOM 1015 N N . GLU A 1 190 ? 22.515 55.778 33.204 1.00 29.40 190 GLU A N 1
ATOM 1016 C CA . GLU A 1 190 ? 23.515 55.695 34.293 1.00 30.03 190 GLU A CA 1
ATOM 1017 C C . GLU A 1 190 ? 23.805 54.219 34.587 1.00 29.20 190 GLU A C 1
ATOM 1018 O O . GLU A 1 190 ? 24.993 53.881 34.732 1.00 29.11 190 GLU A O 1
ATOM 1024 N N . VAL A 1 191 ? 22.796 53.342 34.581 1.00 27.18 191 VAL A N 1
ATOM 1025 C CA . VAL A 1 191 ? 23.000 51.895 34.918 1.00 25.81 191 VAL A CA 1
ATOM 1026 C C . VAL A 1 191 ? 23.772 51.218 33.791 1.00 23.03 191 VAL A C 1
ATOM 1027 O O . VAL A 1 191 ? 24.735 50.524 34.064 1.00 19.94 191 VAL A O 1
ATOM 1031 N N . LEU A 1 192 ? 23.314 51.362 32.562 1.00 24.47 192 LEU A N 1
ATOM 1032 C CA . LEU A 1 192 ? 23.913 50.667 31.393 1.00 25.49 192 LEU A CA 1
ATOM 1033 C C . LEU A 1 192 ? 25.386 51.073 31.222 1.00 24.61 192 LEU A C 1
ATOM 1034 O O . LEU A 1 192 ? 26.198 50.234 30.775 1.00 26.06 192 LEU A O 1
ATOM 1039 N N . PHE A 1 193 ? 25.752 52.286 31.627 1.00 23.76 193 PHE A N 1
ATOM 1040 C CA . PHE A 1 193 ? 27.159 52.775 31.569 1.00 27.02 193 PHE A CA 1
ATOM 1041 C C . PHE A 1 193 ? 27.977 52.374 32.829 1.00 27.62 193 PHE A C 1
ATOM 1042 O O . PHE A 1 193 ? 29.127 52.773 32.914 1.00 27.53 193 PHE A O 1
ATOM 1050 N N . LEU A 1 194 ? 27.424 51.654 33.804 1.00 27.10 194 LEU A N 1
ATOM 1051 C CA . LEU A 1 194 ? 28.020 51.621 35.167 1.00 26.46 194 LEU A CA 1
ATOM 1052 C C . LEU A 1 194 ? 29.441 51.050 35.094 1.00 23.86 194 LEU A C 1
ATOM 1053 O O . LEU A 1 194 ? 30.320 51.596 35.723 1.00 22.67 194 LEU A O 1
ATOM 1058 N N . THR A 1 195 ? 29.659 50.007 34.319 1.00 24.02 195 THR A N 1
ATOM 1059 C CA . THR A 1 195 ? 30.954 49.286 34.276 1.00 25.57 195 THR A CA 1
ATOM 1060 C C . THR A 1 195 ? 31.966 50.160 33.534 1.00 26.67 195 THR A C 1
ATOM 1061 O O . THR A 1 195 ? 33.164 50.165 33.937 1.00 25.91 195 THR A O 1
ATOM 1065 N N . THR A 1 196 ? 31.500 50.865 32.504 1.00 25.37 196 THR A N 1
ATOM 1066 C CA . THR A 1 196 ? 32.321 51.846 31.747 1.00 26.25 196 THR A CA 1
ATOM 1067 C C . THR A 1 196 ? 32.762 52.930 32.747 1.00 23.67 196 THR A C 1
ATOM 1068 O O . THR A 1 196 ? 33.920 53.151 32.916 1.00 23.60 196 THR A O 1
ATOM 1072 N N . TYR A 1 197 ? 31.813 53.568 33.391 1.00 23.75 197 TYR A N 1
ATOM 1073 C CA . TYR A 1 197 ? 32.058 54.628 34.378 1.00 25.33 197 TYR A CA 1
ATOM 1074 C C . TYR A 1 197 ? 32.993 54.101 35.473 1.00 26.81 197 TYR A C 1
ATOM 1075 O O . TYR A 1 197 ? 33.902 54.857 35.831 1.00 24.71 197 TYR A O 1
ATOM 1084 N N . ALA A 1 198 ? 32.782 52.882 35.992 1.00 24.54 198 ALA A N 1
ATOM 1085 C CA . ALA A 1 198 ? 33.646 52.307 37.050 1.00 24.44 198 ALA A CA 1
ATOM 1086 C C . ALA A 1 198 ? 35.076 52.142 36.532 1.00 23.54 198 ALA A C 1
ATOM 1087 O O . ALA A 1 198 ? 36.014 52.453 37.277 1.00 22.19 198 ALA A O 1
ATOM 1089 N N . GLN A 1 199 ? 35.260 51.679 35.302 1.00 23.74 199 GLN A N 1
ATOM 1090 C CA . GLN A 1 199 ? 36.613 51.316 34.824 1.00 25.25 199 GLN A CA 1
ATOM 1091 C C . GLN A 1 199 ? 37.361 52.616 34.478 1.00 25.16 199 GLN A C 1
ATOM 1092 O O . GLN A 1 199 ? 38.572 52.707 34.777 1.00 25.41 199 GLN A O 1
ATOM 1098 N N . ALA A 1 200 ? 36.651 53.624 33.987 1.00 22.85 200 ALA A N 1
ATOM 1099 C CA . ALA A 1 200 ? 37.223 54.960 33.714 1.00 23.48 200 ALA A CA 1
ATOM 1100 C C . ALA A 1 200 ? 37.516 55.688 35.029 1.00 22.45 200 ALA A C 1
ATOM 1101 O O . ALA A 1 200 ? 38.589 56.272 35.150 1.00 23.31 200 ALA A O 1
ATOM 1103 N N . ALA A 1 201 ? 36.582 55.670 35.977 1.00 20.81 201 ALA A N 1
ATOM 1104 C CA . ALA A 1 201 ? 36.747 56.350 37.267 1.00 20.90 201 ALA A CA 1
ATOM 1105 C C . ALA A 1 201 ? 37.979 55.766 37.953 1.00 21.30 201 ALA A C 1
ATOM 1106 O O . ALA A 1 201 ? 38.772 56.520 38.533 1.00 23.66 201 ALA A O 1
ATOM 1108 N N . ASN A 1 202 ? 38.121 54.449 37.896 1.00 21.81 202 ASN A N 1
ATOM 1109 C CA . ASN A 1 202 ? 39.260 53.727 38.508 1.00 23.32 202 ASN A CA 1
ATOM 1110 C C . ASN A 1 202 ? 40.580 54.279 37.929 1.00 26.39 202 ASN A C 1
ATOM 1111 O O . ASN A 1 202 ? 41.568 54.532 38.696 1.00 23.83 202 ASN A O 1
ATOM 1116 N N . THR A 1 203 ? 40.659 54.366 36.604 1.00 26.55 203 THR A N 1
ATOM 1117 C CA . THR A 1 203 ? 41.886 54.832 35.903 1.00 26.11 203 THR A CA 1
ATOM 1118 C C . THR A 1 203 ? 42.210 56.256 36.374 1.00 26.59 203 THR A C 1
ATOM 1119 O O . THR A 1 203 ? 43.364 56.526 36.710 1.00 28.14 203 THR A O 1
ATOM 1123 N N . HIS A 1 204 ? 41.206 57.121 36.448 1.00 24.66 204 HIS A N 1
ATOM 1124 C CA . HIS A 1 204 ? 41.391 58.542 36.832 1.00 24.10 204 HIS A CA 1
ATOM 1125 C C . HIS A 1 204 ? 41.964 58.615 38.250 1.00 24.06 204 HIS A C 1
ATOM 1126 O O . HIS A 1 204 ? 43.005 59.303 38.469 1.00 24.51 204 HIS A O 1
ATOM 1133 N N . LEU A 1 205 ? 41.358 57.902 39.198 1.00 25.45 205 LEU A N 1
ATOM 1134 C CA . LEU A 1 205 ? 41.831 57.952 40.612 1.00 22.13 205 LEU A CA 1
ATOM 1135 C C . LEU A 1 205 ? 43.221 57.322 40.697 1.00 22.71 205 LEU A C 1
ATOM 1136 O O . LEU A 1 205 ? 44.072 57.851 41.439 1.00 21.25 205 LEU A O 1
ATOM 1141 N N . PHE A 1 206 ? 43.476 56.230 39.974 1.00 22.93 206 PHE A N 1
ATOM 1142 C CA . PHE A 1 206 ? 44.783 55.538 40.053 1.00 23.87 206 PHE A CA 1
ATOM 1143 C C . PHE A 1 206 ? 45.884 56.463 39.507 1.00 24.01 206 PHE A C 1
ATOM 1144 O O . PHE A 1 206 ? 47.005 56.513 40.041 1.00 23.63 206 PHE A O 1
ATOM 1152 N N . LEU A 1 207 ? 45.574 57.140 38.413 1.00 23.94 207 LEU A N 1
ATOM 1153 C CA . LEU A 1 207 ? 46.445 58.151 37.767 1.00 24.04 207 LEU A CA 1
ATOM 1154 C C . LEU A 1 207 ? 46.686 59.299 38.743 1.00 24.66 207 LEU A C 1
ATOM 1155 O O . LEU A 1 207 ? 47.825 59.637 38.947 1.00 22.57 207 LEU A O 1
ATOM 1160 N N . LEU A 1 208 ? 45.632 59.813 39.377 1.00 25.16 208 LEU A N 1
ATOM 1161 C CA . LEU A 1 208 ? 45.736 61.011 40.222 1.00 25.83 208 LEU A CA 1
ATOM 1162 C C . LEU A 1 208 ? 46.780 60.793 41.313 1.00 24.53 208 LEU A C 1
ATOM 1163 O O . LEU A 1 208 ? 47.516 61.755 41.621 1.00 23.03 208 LEU A O 1
ATOM 1168 N N . LYS A 1 209 ? 46.830 59.609 41.914 1.00 23.41 209 LYS A N 1
ATOM 1169 C CA . LYS A 1 209 ? 47.724 59.411 43.081 1.00 24.43 209 LYS A CA 1
ATOM 1170 C C . LYS A 1 209 ? 49.196 59.506 42.634 1.00 25.08 209 LYS A C 1
ATOM 1171 O O . LYS A 1 209 ? 50.032 59.695 43.514 1.00 24.11 209 LYS A O 1
ATOM 1177 N N . ASP A 1 210 ? 49.517 59.337 41.340 1.00 23.51 210 ASP A N 1
ATOM 1178 C CA . ASP A 1 210 ? 50.919 59.492 40.862 1.00 24.87 210 ASP A CA 1
ATOM 1179 C C . ASP A 1 210 ? 51.411 60.936 41.134 1.00 25.09 210 ASP A C 1
ATOM 1180 O O . ASP A 1 210 ? 52.599 61.142 41.406 1.00 26.71 210 ASP A O 1
ATOM 1185 N N . ALA A 1 211 ? 50.547 61.939 41.054 1.00 24.98 211 ALA A N 1
ATOM 1186 C CA . ALA A 1 211 ? 50.914 63.330 41.397 1.00 25.34 211 ALA A CA 1
ATOM 1187 C C . ALA A 1 211 ? 51.464 63.370 42.825 1.00 25.50 211 ALA A C 1
ATOM 1188 O O . ALA A 1 211 ? 52.296 64.192 43.089 1.00 28.20 211 ALA A O 1
ATOM 1190 N N . GLN A 1 212 ? 51.013 62.508 43.719 1.00 24.89 212 GLN A N 1
ATOM 1191 C CA . GLN A 1 212 ? 51.502 62.503 45.127 1.00 25.63 212 GLN A CA 1
ATOM 1192 C C . GLN A 1 212 ? 52.828 61.744 45.205 1.00 25.43 212 GLN A C 1
ATOM 1193 O O . GLN A 1 212 ? 53.694 62.148 45.989 1.00 25.73 212 GLN A O 1
ATOM 1199 N N . ILE A 1 213 ? 52.987 60.686 44.410 1.00 24.65 213 ILE A N 1
ATOM 1200 C CA . ILE A 1 213 ? 54.218 59.863 44.456 1.00 27.09 213 ILE A CA 1
ATOM 1201 C C . ILE A 1 213 ? 55.353 60.696 43.854 1.00 26.75 213 ILE A C 1
ATOM 1202 O O . ILE A 1 213 ? 56.419 60.773 44.486 1.00 25.86 213 ILE A O 1
ATOM 1207 N N . TYR A 1 214 ? 55.137 61.221 42.654 1.00 26.69 214 TYR A N 1
ATOM 1208 C CA . TYR A 1 214 ? 56.207 61.777 41.792 1.00 29.25 214 TYR A CA 1
ATOM 1209 C C . TYR A 1 214 ? 56.192 63.307 41.711 1.00 30.07 214 TYR A C 1
ATOM 1210 O O . TYR A 1 214 ? 57.132 63.827 41.088 1.00 30.29 214 TYR A O 1
ATOM 1219 N N . GLY A 1 215 ? 55.168 63.991 42.243 1.00 29.59 215 GLY A N 1
ATOM 1220 C CA . GLY A 1 215 ? 54.918 65.425 41.993 1.00 29.45 215 GLY A CA 1
ATOM 1221 C C . GLY A 1 215 ? 56.150 66.279 42.272 1.00 31.21 215 GLY A C 1
ATOM 1222 O O . GLY A 1 215 ? 56.569 67.068 41.382 1.00 27.09 215 GLY A O 1
ATOM 1223 N N . GLU A 1 216 ? 56.719 66.140 43.465 1.00 34.55 216 GLU A N 1
ATOM 1224 C CA . GLU A 1 216 ? 57.978 66.816 43.879 1.00 38.87 216 GLU A CA 1
ATOM 1225 C C . GLU A 1 216 ? 59.065 66.602 42.806 1.00 37.12 216 GLU A C 1
ATOM 1226 O O . GLU A 1 216 ? 59.546 67.601 42.263 1.00 33.38 216 GLU A O 1
ATOM 1232 N N . GLU A 1 217 ? 59.399 65.349 42.469 1.00 32.01 217 GLU A N 1
ATOM 1233 C CA . GLU A 1 217 ? 60.553 65.055 41.573 1.00 33.32 217 GLU A CA 1
ATOM 1234 C C . GLU A 1 217 ? 60.196 65.475 40.140 1.00 31.03 217 GLU A C 1
ATOM 1235 O O . GLU A 1 217 ? 61.101 65.788 39.361 1.00 31.12 217 GLU A O 1
ATOM 1241 N N . TRP A 1 218 ? 58.916 65.622 39.822 1.00 28.52 218 TRP A N 1
ATOM 1242 C CA . TRP A 1 218 ? 58.501 66.129 38.494 1.00 29.35 218 TRP A CA 1
ATOM 1243 C C . TRP A 1 218 ? 58.592 67.666 38.422 1.00 29.73 218 TRP A C 1
ATOM 1244 O O . TRP A 1 218 ? 58.322 68.206 37.354 1.00 28.68 218 TRP A O 1
ATOM 1255 N N . GLY A 1 219 ? 58.848 68.353 39.540 1.00 28.39 219 GLY A N 1
ATOM 1256 C CA . GLY A 1 219 ? 58.868 69.819 39.614 1.00 27.08 219 GLY A CA 1
ATOM 1257 C C . GLY A 1 219 ? 57.482 70.436 39.621 1.00 28.25 219 GLY A C 1
ATOM 1258 O O . GLY A 1 219 ? 57.381 71.596 39.231 1.00 25.70 219 GLY A O 1
ATOM 1259 N N . TYR A 1 220 ? 56.427 69.731 40.061 1.00 28.30 220 TYR A N 1
ATOM 1260 C CA . TYR A 1 220 ? 55.100 70.379 40.250 1.00 29.49 220 TYR A CA 1
ATOM 1261 C C . TYR A 1 220 ? 55.259 71.376 41.396 1.00 27.92 220 TYR A C 1
ATOM 1262 O O . TYR A 1 220 ? 56.014 71.068 42.322 1.00 28.38 220 TYR A O 1
ATOM 1271 N N . GLU A 1 221 ? 54.555 72.502 41.352 1.00 33.66 221 GLU A N 1
ATOM 1272 C CA . GLU A 1 221 ? 54.454 73.385 42.549 1.00 37.43 221 GLU A CA 1
ATOM 1273 C C . GLU A 1 221 ? 53.783 72.576 43.671 1.00 35.34 221 GLU A C 1
ATOM 1274 O O . GLU A 1 221 ? 52.900 71.731 43.368 1.00 31.25 221 GLU A O 1
ATOM 1280 N N . LYS A 1 222 ? 54.178 72.810 44.912 1.00 32.38 222 LYS A N 1
ATOM 1281 C CA . LYS A 1 222 ? 53.417 72.330 46.092 1.00 33.76 222 LYS A CA 1
ATOM 1282 C C . LYS A 1 222 ? 51.910 72.555 45.888 1.00 29.93 222 LYS A C 1
ATOM 1283 O O . LYS A 1 222 ? 51.130 71.671 46.245 1.00 23.98 222 LYS A O 1
ATOM 1289 N N . GLU A 1 223 ? 51.524 73.702 45.331 1.00 29.88 223 GLU A N 1
ATOM 1290 C CA . GLU A 1 223 ? 50.111 74.133 45.128 1.00 30.52 223 GLU A CA 1
ATOM 1291 C C . GLU A 1 223 ? 49.385 73.166 44.190 1.00 27.80 223 GLU A C 1
ATOM 1292 O O . G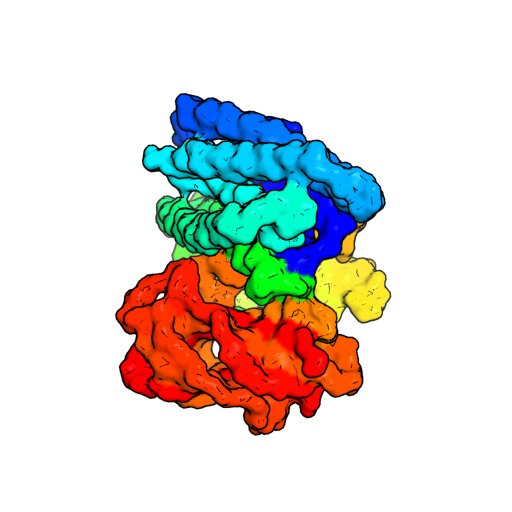LU A 1 223 ? 48.183 72.901 44.421 1.00 25.52 223 GLU A O 1
ATOM 1298 N N . ASP A 1 224 ? 50.057 72.791 43.112 1.00 26.04 224 ASP A N 1
ATOM 1299 C CA . ASP A 1 224 ? 49.555 71.854 42.072 1.00 30.84 224 ASP A CA 1
ATOM 1300 C C . ASP A 1 224 ? 49.339 70.472 42.706 1.00 27.80 224 ASP A C 1
ATOM 1301 O O . ASP A 1 224 ? 48.260 69.910 42.510 1.00 23.77 224 ASP A O 1
ATOM 1306 N N . ILE A 1 225 ? 50.340 69.977 43.437 1.00 24.16 225 ILE A N 1
ATOM 1307 C CA . ILE A 1 225 ? 50.283 68.674 44.149 1.00 26.02 225 ILE A CA 1
ATOM 1308 C C . ILE A 1 225 ? 49.054 68.676 45.080 1.00 24.16 225 ILE A C 1
ATOM 1309 O O . ILE A 1 225 ? 48.249 67.718 45.019 1.00 25.15 225 ILE A O 1
ATOM 1314 N N . ALA A 1 226 ? 48.908 69.709 45.905 1.00 22.60 226 ALA A N 1
ATOM 1315 C CA . ALA A 1 226 ? 47.783 69.880 46.852 1.00 24.24 226 ALA A CA 1
ATOM 1316 C C . ALA A 1 226 ? 46.433 69.926 46.116 1.00 23.72 226 ALA A C 1
ATOM 1317 O O . ALA A 1 226 ? 45.455 69.382 46.633 1.00 23.34 226 ALA A O 1
ATOM 1319 N N . GLU A 1 227 ? 46.378 70.519 44.930 1.00 23.71 227 GLU A N 1
ATOM 1320 C CA . GLU A 1 227 ? 45.119 70.675 44.169 1.00 23.98 227 GLU A CA 1
ATOM 1321 C C . GLU A 1 227 ? 44.746 69.298 43.621 1.00 24.22 227 GLU A C 1
ATOM 1322 O O . GLU A 1 227 ? 43.570 68.888 43.745 1.00 22.40 227 GLU A O 1
ATOM 1328 N N . PHE A 1 228 ? 45.717 68.574 43.083 1.00 23.33 228 PHE A N 1
ATOM 1329 C CA . PHE A 1 228 ? 45.475 67.183 42.648 1.00 23.77 228 PHE A CA 1
ATOM 1330 C C . PHE A 1 228 ? 44.986 66.359 43.846 1.00 23.16 228 PHE A C 1
ATOM 1331 O O . PHE A 1 228 ? 44.016 65.606 43.678 1.00 23.84 228 PHE A O 1
ATOM 1339 N N . TYR A 1 229 ? 45.598 66.507 45.022 1.00 21.86 229 TYR A N 1
ATOM 1340 C CA . TYR A 1 229 ? 45.221 65.685 46.203 1.00 22.68 229 TYR A CA 1
ATOM 1341 C C . TYR A 1 229 ? 43.745 65.943 46.554 1.00 24.48 229 TYR A C 1
ATOM 1342 O O . TYR A 1 229 ? 42.977 64.986 46.697 1.00 21.70 229 TYR A O 1
ATOM 1351 N N . LYS A 1 230 ? 43.334 67.200 46.705 1.00 25.31 230 LYS A N 1
ATOM 1352 C CA . LYS A 1 230 ? 41.910 67.502 47.067 1.00 26.32 230 LYS A CA 1
ATOM 1353 C C . LYS A 1 230 ? 40.965 67.005 45.970 1.00 24.15 230 LYS A C 1
ATOM 1354 O O . LYS A 1 230 ? 39.880 66.601 46.287 1.00 21.69 230 LYS A O 1
ATOM 1360 N N . ARG A 1 231 ? 41.345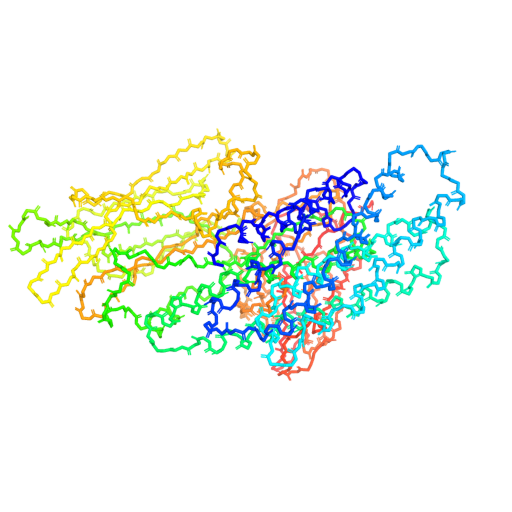 67.066 44.709 1.00 24.84 231 ARG A N 1
ATOM 1361 C CA . ARG A 1 231 ? 40.521 66.491 43.616 1.00 28.56 231 ARG A CA 1
ATOM 1362 C C . ARG A 1 231 ? 40.427 64.952 43.785 1.00 27.72 231 ARG A C 1
ATOM 1363 O O . ARG A 1 231 ? 39.332 64.388 43.656 1.00 24.17 231 ARG A O 1
ATOM 1371 N N . GLN A 1 232 ? 41.522 64.287 44.122 1.00 25.87 232 GLN A N 1
ATOM 1372 C CA . GLN A 1 232 ? 41.504 62.829 44.383 1.00 25.20 232 GLN A CA 1
ATOM 1373 C C . GLN A 1 232 ? 40.497 62.530 45.503 1.00 23.33 232 GLN A C 1
ATOM 1374 O O . GLN A 1 232 ? 39.670 61.629 45.313 1.00 20.62 232 GLN A O 1
ATOM 1380 N N . LEU A 1 233 ? 40.543 63.235 46.621 1.00 22.15 233 LEU A N 1
ATOM 1381 C CA . LEU A 1 233 ? 39.615 62.996 47.755 1.00 26.09 233 LEU A CA 1
ATOM 1382 C C . LEU A 1 233 ? 38.154 63.202 47.308 1.00 27.07 233 LEU A C 1
ATOM 1383 O O . LEU A 1 233 ? 37.283 62.369 47.651 1.00 24.30 233 LEU A O 1
ATOM 1388 N N . LYS A 1 234 ? 37.865 64.294 46.602 1.00 27.50 234 LYS A N 1
ATOM 1389 C CA . LYS A 1 234 ? 36.471 64.660 46.253 1.00 28.65 234 LYS A CA 1
ATOM 1390 C C . LYS A 1 234 ? 35.955 63.600 45.280 1.00 21.47 234 LYS A C 1
ATOM 1391 O O . LYS A 1 234 ? 34.873 63.121 45.501 1.00 19.46 234 LYS A O 1
ATOM 1397 N N . LEU A 1 235 ? 36.728 63.214 44.283 1.00 20.89 235 LEU A N 1
ATOM 1398 C CA . LEU A 1 235 ? 36.284 62.273 43.224 1.00 21.05 235 LEU A CA 1
ATOM 1399 C C . LEU A 1 235 ? 36.200 60.845 43.777 1.00 21.01 235 LEU A C 1
ATOM 1400 O O . LEU A 1 235 ? 35.295 60.141 43.370 1.00 20.03 235 LEU A O 1
ATOM 1405 N N . THR A 1 236 ? 37.067 60.446 44.709 1.00 20.49 236 THR A N 1
ATOM 1406 C CA . THR A 1 236 ? 36.946 59.133 45.387 1.00 20.17 236 THR A CA 1
ATOM 1407 C C . THR A 1 236 ? 35.518 59.054 45.924 1.00 20.20 236 THR A C 1
ATOM 1408 O O . THR A 1 236 ? 34.868 58.061 45.651 1.00 20.47 236 THR A O 1
ATOM 1412 N N . GLN A 1 237 ? 35.062 60.090 46.626 1.00 21.26 237 GLN A N 1
ATOM 1413 C CA . GLN A 1 237 ? 33.713 60.153 47.252 1.00 22.45 237 GLN A CA 1
ATOM 1414 C C . GLN A 1 237 ? 32.681 60.077 46.131 1.00 24.69 237 GLN A C 1
ATOM 1415 O O . GLN A 1 237 ? 31.810 59.169 46.176 1.00 24.05 237 GLN A O 1
ATOM 1421 N N . GLU A 1 238 ? 32.817 60.923 45.113 1.00 25.51 238 GLU A N 1
ATOM 1422 C CA . GLU A 1 238 ? 31.733 61.088 44.122 1.00 25.98 238 GLU A CA 1
ATOM 1423 C C . GLU A 1 238 ? 31.629 59.818 43.291 1.00 23.90 238 GLU A C 1
ATOM 1424 O O . GLU A 1 238 ? 30.526 59.414 43.051 1.00 20.82 238 GLU A O 1
ATOM 1430 N N . TYR A 1 239 ? 32.756 59.248 42.858 1.00 21.93 239 TYR A N 1
ATOM 1431 C CA . TYR A 1 239 ? 32.778 58.036 42.000 1.00 24.64 239 TYR A CA 1
ATOM 1432 C C . TYR A 1 239 ? 32.226 56.828 42.783 1.00 23.42 239 TYR A C 1
ATOM 1433 O O . TYR A 1 239 ? 31.437 56.081 42.220 1.00 25.73 239 TYR A O 1
ATOM 1442 N N . THR A 1 240 ? 32.554 56.712 44.064 1.00 20.67 240 THR A N 1
ATOM 1443 C CA . THR A 1 240 ? 32.075 55.633 44.946 1.00 22.64 240 THR A CA 1
ATOM 1444 C C . THR A 1 240 ? 30.554 55.730 45.066 1.00 22.33 240 THR A C 1
ATOM 1445 O O . THR A 1 240 ? 29.905 54.744 44.705 1.00 20.68 240 THR A O 1
ATOM 1449 N N . ASP A 1 241 ? 30.039 56.890 45.513 1.00 23.08 241 ASP A N 1
ATOM 1450 C CA . ASP A 1 241 ? 28.594 57.139 45.788 1.00 24.17 241 ASP A CA 1
ATOM 1451 C C . ASP A 1 241 ? 27.793 56.975 44.491 1.00 23.30 241 ASP A C 1
ATOM 1452 O O . ASP A 1 241 ? 26.699 56.392 44.557 1.00 23.29 241 ASP A O 1
ATOM 1457 N N . HIS A 1 242 ? 28.343 57.367 43.343 1.00 22.06 242 HIS A N 1
ATOM 1458 C CA . HIS A 1 242 ? 27.667 57.182 42.035 1.00 23.31 242 HIS A CA 1
ATOM 1459 C C . HIS A 1 242 ? 27.532 55.683 41.718 1.00 23.94 242 HIS A C 1
ATOM 1460 O O . HIS A 1 242 ? 26.438 55.221 41.397 1.00 24.70 242 HIS A O 1
ATOM 1467 N N . CYS A 1 243 ? 28.626 54.937 41.774 1.00 24.14 243 CYS A N 1
ATOM 1468 C CA . CYS A 1 243 ? 28.637 53.487 41.486 1.00 21.90 243 CYS A CA 1
ATOM 1469 C C . CYS A 1 243 ? 27.684 52.736 42.418 1.00 22.14 243 CYS A C 1
ATOM 1470 O O . CYS A 1 243 ? 27.001 51.836 41.929 1.00 24.20 243 CYS A O 1
ATOM 1473 N N . VAL A 1 244 ? 27.630 53.082 43.699 1.00 20.84 244 VAL A N 1
ATOM 1474 C CA . VAL A 1 244 ? 26.729 52.387 44.667 1.00 23.41 244 VAL A CA 1
ATOM 1475 C C . VAL A 1 244 ? 25.277 52.738 44.318 1.00 23.14 244 VAL A C 1
ATOM 1476 O O . VAL A 1 244 ? 24.490 51.825 44.182 1.00 20.94 244 VAL A O 1
ATOM 1480 N N . LYS A 1 245 ? 24.961 54.005 44.091 1.00 25.54 245 LYS A N 1
ATOM 1481 C CA . LYS A 1 245 ? 23.555 54.436 43.874 1.00 27.28 245 LYS A CA 1
ATOM 1482 C C . LYS A 1 245 ? 22.998 53.706 42.657 1.00 26.61 245 LYS A C 1
ATOM 1483 O O . LYS A 1 245 ? 21.884 53.208 42.737 1.00 24.21 245 LYS A O 1
ATOM 1489 N N . TRP A 1 246 ? 23.770 53.682 41.573 1.00 25.43 246 TRP A N 1
ATOM 1490 C CA . TRP A 1 246 ? 23.314 53.171 40.268 1.00 24.21 246 TRP A CA 1
ATOM 1491 C C . TRP A 1 246 ? 23.430 51.642 40.240 1.00 25.42 246 TRP A C 1
ATOM 1492 O O . TRP A 1 246 ? 22.602 51.029 39.542 1.00 22.34 246 TRP A O 1
ATOM 1503 N N . TYR A 1 247 ? 24.346 51.044 41.015 1.00 22.91 247 TYR A N 1
ATOM 1504 C CA . TYR A 1 247 ? 24.401 49.577 41.203 1.00 21.49 247 TYR A CA 1
ATOM 1505 C C . TYR A 1 247 ? 23.046 49.159 41.782 1.00 20.94 247 TYR A C 1
ATOM 1506 O O . TYR A 1 247 ? 22.463 48.207 41.254 1.00 20.25 247 TYR A O 1
ATOM 1515 N N . ASN A 1 248 ? 22.601 49.851 42.836 1.00 23.33 248 ASN A N 1
ATOM 1516 C CA . ASN A 1 248 ? 21.341 49.585 43.599 1.00 24.94 248 ASN A CA 1
ATOM 1517 C C . ASN A 1 248 ? 20.111 49.838 42.702 1.00 25.26 248 ASN A C 1
ATOM 1518 O O . ASN A 1 248 ? 19.140 49.070 42.776 1.00 23.77 248 ASN A O 1
ATOM 1523 N N . VAL A 1 249 ? 20.125 50.858 41.852 1.00 24.48 249 VAL A N 1
ATOM 1524 C CA . VAL A 1 249 ? 18.959 51.135 40.964 1.00 25.31 249 VAL A CA 1
ATOM 1525 C C . VAL A 1 249 ? 18.759 49.934 40.035 1.00 25.15 249 VAL A C 1
ATOM 1526 O O . VAL A 1 249 ? 17.622 49.465 39.930 1.00 25.14 249 VAL A O 1
ATOM 1530 N N . GLY A 1 250 ? 19.833 49.470 39.385 1.00 24.06 250 GLY A N 1
ATOM 1531 C CA . GLY A 1 250 ? 19.823 48.329 38.460 1.00 23.49 250 GLY A CA 1
ATOM 1532 C C . GLY A 1 250 ? 19.369 47.079 39.194 1.00 26.21 250 GLY A C 1
ATOM 1533 O O . GLY A 1 250 ? 18.532 46.351 38.636 1.00 25.71 250 GLY A O 1
ATOM 1534 N N . LEU A 1 251 ? 19.884 46.856 40.416 1.00 23.18 251 LEU A N 1
ATOM 1535 C CA . LEU A 1 251 ? 19.575 45.659 41.222 1.00 24.10 251 LEU A CA 1
ATOM 1536 C C . LEU A 1 251 ? 18.078 45.656 41.550 1.00 25.13 251 LEU A C 1
ATOM 1537 O O . LEU A 1 251 ? 17.453 44.617 41.324 1.00 23.83 251 LEU A O 1
ATOM 1542 N N . ASP A 1 252 ? 17.552 46.777 42.042 1.00 26.04 252 ASP A N 1
ATOM 1543 C CA . ASP A 1 252 ? 16.123 46.956 42.419 1.00 28.17 252 ASP A CA 1
ATOM 1544 C C . ASP A 1 252 ? 15.242 46.736 41.181 1.00 29.97 252 ASP A C 1
ATOM 1545 O O . ASP A 1 252 ? 14.240 46.028 41.319 1.00 26.99 252 ASP A O 1
ATOM 1550 N N . LYS A 1 253 ? 15.658 47.194 39.996 1.00 30.27 253 LYS A N 1
ATOM 1551 C CA . LYS A 1 253 ? 14.864 47.003 38.763 1.00 33.27 253 LYS A CA 1
ATOM 1552 C C . LYS A 1 253 ? 14.780 45.513 38.448 1.00 29.90 253 LYS A C 1
ATOM 1553 O O . LYS A 1 253 ? 13.815 45.127 37.855 1.00 28.73 253 LYS A O 1
ATOM 1559 N N . LEU A 1 254 ? 15.769 44.698 38.788 1.00 28.79 254 LEU A N 1
ATOM 1560 C CA . LEU A 1 254 ? 15.764 43.278 38.335 1.00 26.50 254 LEU A CA 1
ATOM 1561 C C . LEU A 1 254 ? 14.952 42.400 39.292 1.00 25.95 254 LEU A C 1
ATOM 1562 O O . LEU A 1 254 ? 14.733 41.241 38.953 1.00 26.50 254 LEU A O 1
ATOM 1567 N N . ARG A 1 255 ? 14.548 42.923 40.448 1.00 27.71 255 ARG A N 1
ATOM 1568 C CA . ARG A 1 255 ? 13.751 42.184 41.464 1.00 27.60 255 ARG A CA 1
ATOM 1569 C C . ARG A 1 255 ? 12.406 41.756 40.859 1.00 29.74 255 ARG A C 1
ATOM 1570 O O . ARG A 1 255 ? 11.684 42.620 40.306 1.00 31.39 255 ARG A O 1
ATOM 1578 N N . GLY A 1 256 ? 12.069 40.474 40.997 1.00 29.39 256 GLY A N 1
ATOM 1579 C CA . GLY A 1 256 ? 10.844 39.851 40.449 1.00 27.65 256 GLY A CA 1
ATOM 1580 C C . GLY A 1 256 ? 10.365 38.735 41.366 1.00 28.26 256 GLY A C 1
ATOM 1581 O O . GLY A 1 256 ? 10.809 38.676 42.525 1.00 23.69 256 GLY A O 1
ATOM 1582 N N . SER A 1 257 ? 9.437 37.917 40.889 1.00 28.45 257 SER A N 1
ATOM 1583 C CA . SER A 1 257 ? 8.840 36.796 41.658 1.00 27.30 257 SER A CA 1
ATOM 1584 C C . SER A 1 257 ? 9.340 35.468 41.098 1.00 22.83 257 SER A C 1
ATOM 1585 O O . SER A 1 257 ? 9.400 34.531 41.882 1.00 25.77 257 SER A O 1
ATOM 1588 N N . SER A 1 258 ? 9.772 35.407 39.836 1.00 22.01 258 SER A N 1
ATOM 1589 C CA . SER A 1 258 ? 10.080 34.120 39.134 1.00 24.79 258 SER A CA 1
ATOM 1590 C C . SER A 1 258 ? 11.533 33.660 39.386 1.00 23.79 258 SER A C 1
ATOM 1591 O O . SER A 1 258 ? 12.387 34.520 39.703 1.00 24.36 258 SER A O 1
ATOM 1594 N N . TYR A 1 259 ? 11.798 32.354 39.194 1.00 21.55 259 TYR A N 1
ATOM 1595 C CA . TYR A 1 259 ? 13.142 31.746 39.142 1.00 21.23 259 TYR A CA 1
ATOM 1596 C C . TYR A 1 259 ? 14.019 32.558 38.173 1.00 23.19 259 TYR A C 1
ATOM 1597 O O . TYR A 1 259 ? 15.128 32.956 38.556 1.00 21.08 259 TYR A O 1
ATOM 1606 N N . GLU A 1 260 ? 13.527 32.765 36.947 1.00 22.70 260 GLU A N 1
ATOM 1607 C CA . GLU A 1 260 ? 14.286 33.409 35.849 1.00 24.37 260 GLU A CA 1
ATOM 1608 C C . GLU A 1 260 ? 14.648 34.813 36.324 1.00 23.66 260 GLU A C 1
ATOM 1609 O O . GLU A 1 260 ? 15.804 35.229 36.115 1.00 27.86 260 GLU A O 1
ATOM 1615 N N . SER A 1 261 ? 13.716 35.534 36.949 1.00 23.13 261 SER A N 1
ATOM 1616 C CA . SER A 1 261 ? 14.034 36.903 37.411 1.00 23.67 261 SER A CA 1
ATOM 1617 C C . SER A 1 261 ? 15.119 36.804 38.490 1.00 22.13 261 SER A C 1
ATOM 1618 O O . SER A 1 261 ? 15.936 37.688 38.532 1.00 22.90 261 SER A O 1
ATOM 1621 N N . TRP A 1 262 ? 15.188 35.737 39.288 1.00 19.82 262 TRP A N 1
ATOM 1622 C CA . TRP A 1 262 ? 16.237 35.609 40.316 1.00 18.53 262 TRP A CA 1
ATOM 1623 C C . TRP A 1 262 ? 17.578 35.328 39.631 1.00 18.92 262 TRP A C 1
ATOM 1624 O O . TRP A 1 262 ? 18.630 35.879 40.034 1.00 19.11 262 TRP A O 1
ATOM 1635 N N . VAL A 1 263 ? 17.607 34.437 38.663 1.00 18.99 263 VAL A N 1
ATOM 1636 C CA . VAL A 1 263 ? 18.897 34.119 38.000 1.00 19.44 263 VAL A CA 1
ATOM 1637 C C . VAL A 1 263 ? 19.485 35.428 37.422 1.00 21.53 263 VAL A C 1
ATOM 1638 O O . VAL A 1 263 ? 20.698 35.663 37.648 1.00 22.49 263 VAL A O 1
ATOM 1642 N N . ASN A 1 264 ? 18.661 36.297 36.820 1.00 22.43 264 ASN A N 1
ATOM 1643 C CA . ASN A 1 264 ? 19.109 37.543 36.138 1.00 23.69 264 ASN A CA 1
ATOM 1644 C C . ASN A 1 264 ? 19.513 38.546 37.216 1.00 21.76 264 ASN A C 1
ATOM 1645 O O . ASN A 1 264 ? 20.559 39.188 37.059 1.00 24.33 264 ASN A O 1
ATOM 1650 N N . PHE A 1 265 ? 18.734 38.643 38.288 1.00 19.83 265 PHE A N 1
ATOM 1651 C CA . PHE A 1 265 ? 19.017 39.509 39.452 1.00 19.18 265 PHE A CA 1
ATOM 1652 C C . PHE A 1 265 ? 20.396 39.148 40.007 1.00 20.00 265 PHE A C 1
ATOM 1653 O O . PHE A 1 265 ? 21.273 40.033 40.218 1.00 18.33 265 PHE A O 1
ATOM 1661 N N . ASN A 1 266 ? 20.617 37.855 40.205 1.00 18.93 266 ASN A N 1
ATOM 1662 C CA . ASN A 1 266 ? 21.825 37.397 40.912 1.00 19.02 266 ASN A CA 1
ATOM 1663 C C . ASN A 1 266 ? 23.019 37.454 39.965 1.00 19.77 266 ASN A C 1
ATOM 1664 O O . ASN A 1 266 ? 24.141 37.677 40.452 1.00 19.55 266 ASN A O 1
ATOM 1669 N N . ARG A 1 267 ? 22.805 37.273 38.661 1.00 20.65 267 ARG A N 1
ATOM 1670 C CA . ARG A 1 267 ? 23.909 37.401 37.685 1.00 21.83 267 ARG A CA 1
ATOM 1671 C C . ARG A 1 267 ? 24.353 38.873 37.673 1.00 21.93 267 ARG A C 1
ATOM 1672 O O 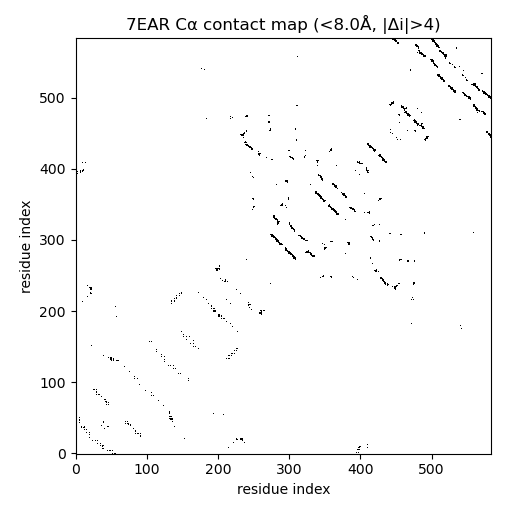. ARG A 1 267 ? 25.545 39.116 37.658 1.00 22.94 267 ARG A O 1
ATOM 1680 N N . TYR A 1 268 ? 23.426 39.815 37.698 1.00 20.74 268 TYR A N 1
ATOM 1681 C CA . TYR A 1 268 ? 23.768 41.254 37.751 1.00 22.93 268 TYR A CA 1
ATOM 1682 C C . TYR A 1 268 ? 24.580 41.507 39.036 1.00 22.97 268 TYR A C 1
ATOM 1683 O O . TYR A 1 268 ? 25.596 42.177 38.990 1.00 21.69 268 TYR A O 1
ATOM 1692 N N . ARG A 1 269 ? 24.171 40.912 40.148 1.00 23.32 269 ARG A N 1
ATOM 1693 C CA . ARG A 1 269 ? 24.833 41.123 41.455 1.00 23.27 269 ARG A CA 1
ATOM 1694 C C . ARG A 1 269 ? 26.277 40.614 41.410 1.00 20.83 269 ARG A C 1
ATOM 1695 O O . ARG A 1 269 ? 27.125 41.404 41.806 1.00 20.23 269 ARG A O 1
ATOM 1703 N N . ARG A 1 270 ? 26.531 39.396 40.900 1.00 18.40 270 ARG A N 1
ATOM 1704 C CA . ARG A 1 270 ? 27.874 38.780 40.799 1.00 19.01 270 ARG A CA 1
ATOM 1705 C C . ARG A 1 270 ? 28.698 39.640 39.828 1.00 19.01 270 ARG A C 1
ATOM 1706 O O . ARG A 1 270 ? 29.792 40.098 40.221 1.00 18.77 270 ARG A O 1
ATOM 1714 N N . GLU A 1 271 ? 28.224 39.857 38.602 1.00 18.60 271 GLU A N 1
ATOM 1715 C CA . GLU A 1 271 ? 29.051 40.508 37.543 1.00 20.35 271 GLU A CA 1
ATOM 1716 C C . GLU A 1 271 ? 29.371 41.953 37.933 1.00 19.05 271 GLU A C 1
ATOM 1717 O O . GLU A 1 271 ? 30.509 42.375 37.768 1.00 21.31 271 GLU A O 1
ATOM 1723 N N . MET A 1 272 ? 28.424 42.662 38.513 1.00 21.79 272 MET A N 1
ATOM 1724 C CA . MET A 1 272 ? 28.638 44.049 38.996 1.00 22.57 272 MET A CA 1
ATOM 1725 C C . MET A 1 272 ? 29.499 44.033 40.262 1.00 21.89 272 MET A C 1
ATOM 1726 O O . MET A 1 272 ? 30.219 45.013 40.478 1.00 19.27 272 MET A O 1
ATOM 1731 N N . THR A 1 273 ? 29.514 42.941 41.032 1.00 20.74 273 THR A N 1
ATOM 1732 C CA . THR A 1 273 ? 30.443 42.827 42.184 1.00 20.48 273 THR A CA 1
ATOM 1733 C C . THR A 1 273 ? 31.873 42.773 41.625 1.00 22.55 273 THR A C 1
ATOM 1734 O O . THR A 1 273 ? 32.728 43.611 42.042 1.00 22.25 273 THR A O 1
ATOM 1738 N N . LEU A 1 274 ? 32.083 41.938 40.609 1.00 21.10 274 LEU A N 1
ATOM 1739 C CA . LEU A 1 274 ? 33.420 41.658 40.023 1.00 21.81 274 LEU A CA 1
ATOM 1740 C C . LEU A 1 274 ? 33.969 42.857 39.236 1.00 21.70 274 LEU A C 1
ATOM 1741 O O . LEU A 1 274 ? 35.172 43.030 39.209 1.00 22.94 274 LEU A O 1
ATOM 1746 N N . THR A 1 275 ? 33.132 43.595 38.531 1.00 22.79 275 THR A N 1
ATOM 1747 C CA . THR A 1 275 ? 33.580 44.626 37.576 1.00 24.30 275 THR A CA 1
ATOM 1748 C C . THR A 1 275 ? 33.366 46.016 38.170 1.00 24.91 275 THR A C 1
ATOM 1749 O O . THR A 1 275 ? 33.892 46.961 37.556 1.00 26.95 275 THR A O 1
ATOM 1753 N N . VAL A 1 276 ? 32.608 46.158 39.264 1.00 23.84 276 VAL A N 1
ATOM 1754 C CA . VAL A 1 276 ? 32.309 47.506 39.839 1.00 21.94 276 VAL A CA 1
ATOM 1755 C C . VAL A 1 276 ? 32.651 47.548 41.329 1.00 21.30 276 VAL A C 1
ATOM 1756 O O . VAL A 1 276 ? 33.558 48.312 41.712 1.00 21.59 276 VAL A O 1
ATOM 1760 N N . LEU A 1 277 ? 31.906 46.833 42.168 1.00 21.36 277 LEU A N 1
ATOM 1761 C CA . LEU A 1 277 ? 31.983 47.019 43.635 1.00 20.00 277 LEU A CA 1
ATOM 1762 C C . LEU A 1 277 ? 33.366 46.601 44.153 1.00 19.59 277 LEU A C 1
ATOM 1763 O O . LEU A 1 277 ? 33.866 47.271 45.067 1.00 19.28 277 LEU A O 1
ATOM 1768 N N . ASP A 1 278 ? 33.967 45.553 43.597 1.00 19.11 278 ASP A N 1
ATOM 1769 C CA . ASP A 1 278 ? 35.326 45.095 43.998 1.00 19.89 278 ASP A CA 1
ATOM 1770 C C . ASP A 1 278 ? 36.350 46.187 43.638 1.00 22.91 278 ASP A C 1
ATOM 1771 O O . ASP A 1 278 ? 37.315 46.341 44.386 1.00 21.31 278 ASP A O 1
ATOM 1776 N N . LEU A 1 279 ? 36.139 46.909 42.526 1.00 22.40 279 LEU A N 1
ATOM 1777 C CA . LEU A 1 279 ? 37.022 48.015 42.072 1.00 23.99 279 LEU A CA 1
ATOM 1778 C C . LEU A 1 279 ? 36.927 49.204 43.026 1.00 22.70 279 LEU A C 1
ATOM 1779 O O . LEU A 1 279 ? 37.966 49.655 43.540 1.00 21.69 279 LEU A O 1
ATOM 1784 N N . ILE A 1 280 ? 35.720 49.643 43.346 1.00 21.55 280 ILE A N 1
ATOM 1785 C CA . ILE A 1 280 ? 35.544 50.861 44.178 1.00 20.74 280 ILE A CA 1
ATOM 1786 C C . ILE A 1 280 ? 36.082 50.604 45.580 1.00 20.73 280 ILE A C 1
ATOM 1787 O O . ILE A 1 280 ? 36.497 51.615 46.208 1.00 21.20 280 ILE A O 1
ATOM 1792 N N . ALA A 1 281 ? 36.111 49.338 46.044 1.00 19.51 281 ALA A N 1
ATOM 1793 C CA . ALA A 1 281 ? 36.623 48.963 47.380 1.00 20.09 281 ALA A CA 1
ATOM 1794 C C . ALA A 1 281 ? 38.103 49.350 47.479 1.00 19.51 281 ALA A C 1
ATOM 1795 O O . ALA A 1 281 ? 38.591 49.551 48.560 1.00 17.67 281 ALA A O 1
ATOM 1797 N N . LEU A 1 282 ? 38.812 49.405 46.357 1.00 21.91 282 LEU A N 1
ATOM 1798 C CA . LEU A 1 282 ? 40.269 49.665 46.361 1.00 23.48 282 LEU A CA 1
ATOM 1799 C C . LEU A 1 282 ? 40.561 51.177 46.329 1.00 23.41 282 LEU A C 1
ATOM 1800 O O . LEU A 1 282 ? 41.693 51.551 46.684 1.00 22.14 282 LEU A O 1
ATOM 1805 N N . PHE A 1 283 ? 39.586 52.019 45.960 1.00 22.11 283 PHE A N 1
ATOM 1806 C CA . PHE A 1 283 ? 39.808 53.471 45.693 1.00 20.34 283 PHE A CA 1
ATOM 1807 C C . PHE A 1 283 ? 40.529 54.132 46.862 1.00 20.79 283 PHE A C 1
ATOM 1808 O O . PHE A 1 283 ? 41.514 54.821 46.636 1.00 18.68 283 PHE A O 1
ATOM 1816 N N . PRO A 1 284 ? 40.091 53.965 48.133 1.00 19.80 284 PRO A N 1
ATOM 1817 C CA . PRO A 1 284 ? 40.748 54.654 49.239 1.00 21.72 284 PRO A CA 1
ATOM 1818 C C . PRO A 1 284 ? 42.240 54.305 49.431 1.00 21.22 284 PRO A C 1
ATOM 1819 O O . PRO A 1 284 ? 42.979 55.063 50.049 1.00 21.95 284 PRO A O 1
ATOM 1823 N N . LEU A 1 285 ? 42.646 53.128 48.977 1.00 21.69 285 LEU A N 1
ATOM 1824 C CA . LEU A 1 285 ? 44.035 52.630 49.090 1.00 21.54 285 LEU A CA 1
ATOM 1825 C C . LEU A 1 285 ? 44.932 53.306 48.046 1.00 21.61 285 LEU A C 1
ATOM 1826 O O . LEU A 1 285 ? 46.147 53.192 48.175 1.00 21.66 285 LEU A O 1
ATOM 1831 N N . TYR A 1 286 ? 44.367 54.010 47.068 1.00 22.02 286 TYR A N 1
ATOM 1832 C CA . TYR A 1 286 ? 45.146 54.856 46.139 1.00 21.03 286 TYR A CA 1
ATOM 1833 C C . TYR A 1 286 ? 45.585 56.136 46.857 1.00 22.02 286 TYR A C 1
ATOM 1834 O O . TYR A 1 286 ? 46.449 56.866 46.326 1.00 22.26 286 TYR A O 1
ATOM 1843 N N . ASP A 1 287 ? 45.051 56.427 48.041 1.00 21.26 287 ASP A N 1
ATOM 1844 C CA . ASP A 1 287 ? 45.550 57.604 48.806 1.00 22.38 287 ASP A CA 1
ATOM 1845 C C . ASP A 1 287 ? 46.899 57.209 49.438 1.00 22.99 287 ASP A C 1
ATOM 1846 O O . ASP A 1 287 ? 46.924 56.736 50.576 1.00 22.04 287 ASP A O 1
ATOM 1851 N N . VAL A 1 288 ? 47.996 57.442 48.728 1.00 21.11 288 VAL A N 1
ATOM 1852 C CA . VAL A 1 288 ? 49.374 57.133 49.211 1.00 23.70 288 VAL A CA 1
ATOM 1853 C C . VAL A 1 288 ? 49.810 58.101 50.325 1.00 24.33 288 VAL A C 1
ATOM 1854 O O . VAL A 1 288 ? 50.904 57.879 50.875 1.00 25.65 288 VAL A O 1
ATOM 1858 N N . ARG A 1 289 ? 49.010 59.093 50.713 1.00 22.97 289 ARG A N 1
ATOM 1859 C CA . ARG A 1 289 ? 49.359 59.920 51.907 1.00 25.47 289 ARG A CA 1
ATOM 1860 C C . ARG A 1 289 ? 48.862 59.185 53.156 1.00 26.45 289 ARG A C 1
ATOM 1861 O O . ARG A 1 289 ? 49.627 59.091 54.126 1.00 22.82 289 ARG A O 1
ATOM 1869 N N . LEU A 1 290 ? 47.614 58.691 53.133 1.00 24.13 290 LEU A N 1
ATOM 1870 C CA . LEU A 1 290 ? 47.094 57.874 54.255 1.00 26.75 290 LEU A CA 1
ATOM 1871 C C . LEU A 1 290 ? 47.725 56.486 54.219 1.00 24.40 290 LEU A C 1
ATOM 1872 O O . LEU A 1 290 ? 47.804 55.892 55.281 1.00 24.22 290 LEU A O 1
ATOM 1877 N N . TYR A 1 291 ? 48.131 55.993 53.046 1.00 23.66 291 TYR A N 1
ATOM 1878 C CA . TYR A 1 291 ? 48.723 54.637 52.871 1.00 21.33 291 TYR A CA 1
ATOM 1879 C C . TYR A 1 291 ? 50.073 54.767 52.173 1.00 21.95 291 TYR A C 1
ATOM 1880 O O . TYR A 1 291 ? 50.210 54.432 50.988 1.00 21.42 291 TYR A O 1
ATOM 1889 N N . PRO A 1 292 ? 51.092 55.309 52.884 1.00 21.16 292 PRO A N 1
ATOM 1890 C CA . PRO A 1 292 ? 52.421 55.530 52.317 1.00 23.50 292 PRO A CA 1
ATOM 1891 C C . PRO A 1 292 ? 53.347 54.302 52.416 1.00 26.57 292 PRO A C 1
ATOM 1892 O O . PRO A 1 292 ? 54.566 54.427 52.553 1.00 26.00 292 PRO A O 1
ATOM 1896 N N . LYS A 1 293 ? 52.718 53.131 52.441 1.00 26.78 293 LYS A N 1
ATOM 1897 C CA . LYS A 1 293 ? 53.366 51.811 52.452 1.00 22.95 293 LYS A CA 1
ATOM 1898 C C . LYS A 1 293 ? 52.535 50.918 51.547 1.00 25.07 293 LYS A C 1
ATOM 1899 O O . LYS A 1 293 ? 51.381 51.297 51.225 1.00 25.54 293 LYS A O 1
ATOM 1905 N N . GLU A 1 294 ? 53.093 49.769 51.180 1.00 25.45 294 GLU A N 1
ATOM 1906 C CA . GLU A 1 294 ? 52.329 48.660 50.587 1.00 26.83 294 GLU A CA 1
ATOM 1907 C C . GLU A 1 294 ? 51.226 48.268 51.581 1.00 26.38 294 GLU A C 1
ATOM 1908 O O . GLU A 1 294 ? 51.431 48.437 52.8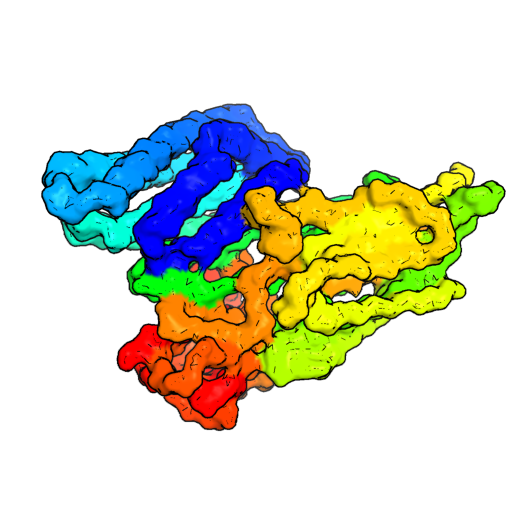14 1.00 22.37 294 GLU A O 1
ATOM 1914 N N . VAL A 1 295 ? 50.084 47.821 51.055 1.00 26.34 295 VAL A N 1
ATOM 1915 C CA . VAL A 1 295 ? 48.898 47.444 51.867 1.00 25.64 295 VAL A CA 1
ATOM 1916 C C . VAL A 1 295 ? 48.651 45.949 51.669 1.00 26.68 295 VAL A C 1
ATOM 1917 O O . VAL A 1 295 ? 48.694 45.476 50.518 1.00 27.06 295 VAL A O 1
ATOM 1921 N N . LYS A 1 296 ? 48.423 45.239 52.773 1.00 25.52 296 LYS A N 1
ATOM 1922 C CA . LYS A 1 296 ? 47.844 43.874 52.756 1.00 22.69 296 LYS A CA 1
ATOM 1923 C C . LYS A 1 296 ? 46.357 44.035 53.070 1.00 22.45 296 LYS A C 1
ATOM 1924 O O . LYS A 1 296 ? 46.021 44.597 54.134 1.00 20.53 296 LYS A O 1
ATOM 1930 N N . THR A 1 297 ? 45.503 43.548 52.176 1.00 20.11 297 THR A N 1
ATOM 1931 C CA . THR A 1 297 ? 44.040 43.615 52.339 1.00 20.75 297 THR A CA 1
ATOM 1932 C C . THR A 1 297 ? 43.409 42.408 51.639 1.00 20.64 297 THR A C 1
ATOM 1933 O O . THR A 1 297 ? 44.125 41.668 50.974 1.00 17.84 297 THR A O 1
ATOM 1937 N N . GLU A 1 298 ? 42.093 42.296 51.758 1.00 19.81 298 GLU A N 1
ATOM 1938 C CA . GLU A 1 298 ? 41.269 41.226 51.169 1.00 19.89 298 GLU A CA 1
ATOM 1939 C C . GLU A 1 298 ? 39.848 41.746 50.959 1.00 19.33 298 GLU A C 1
ATOM 1940 O O . GLU A 1 298 ? 39.411 42.675 51.696 1.00 20.31 298 GLU A O 1
ATOM 1946 N N . LEU A 1 299 ? 39.198 41.182 49.958 1.00 18.69 299 LEU A N 1
ATOM 1947 C CA . LEU A 1 299 ? 37.755 41.328 49.664 1.00 21.18 299 LEU A CA 1
ATOM 1948 C C . LEU A 1 299 ? 36.995 40.210 50.392 1.00 21.07 299 LEU A C 1
ATOM 1949 O O . LEU A 1 299 ? 37.320 39.044 50.150 1.00 20.95 299 LEU A O 1
ATOM 1954 N N . THR A 1 300 ? 36.082 40.526 51.314 1.00 21.15 300 THR A N 1
ATOM 1955 C CA . THR A 1 300 ? 35.506 39.456 52.160 1.00 21.43 300 THR A CA 1
ATOM 1956 C C . THR A 1 300 ? 34.120 39.032 51.663 1.00 21.11 300 THR A C 1
ATOM 1957 O O . THR A 1 300 ? 33.587 38.057 52.255 1.00 19.65 300 THR A O 1
ATOM 1961 N N . ARG A 1 301 ? 33.548 39.717 50.661 1.00 19.29 301 ARG A N 1
ATOM 1962 C CA . ARG A 1 301 ? 32.149 39.484 50.215 1.00 18.81 301 ARG A CA 1
ATOM 1963 C C . ARG A 1 301 ? 32.057 38.093 49.613 1.00 20.31 301 ARG A C 1
ATOM 1964 O O . ARG A 1 301 ? 33.101 37.614 49.071 1.00 19.34 301 ARG A O 1
ATOM 1972 N N . ASP A 1 302 ? 30.866 37.490 49.645 1.00 19.32 302 ASP A N 1
ATOM 1973 C CA . ASP A 1 302 ? 30.645 36.236 48.897 1.00 24.84 302 ASP A CA 1
ATOM 1974 C C . ASP A 1 302 ? 29.965 36.615 47.563 1.00 24.11 302 ASP A C 1
ATOM 1975 O O . ASP A 1 302 ? 29.467 37.773 47.411 1.00 21.37 302 ASP A O 1
ATOM 1980 N N . VAL A 1 303 ? 30.043 35.718 46.593 1.00 19.70 303 VAL A N 1
ATOM 1981 C CA . VAL A 1 303 ? 29.209 35.797 45.366 1.00 21.96 303 VAL A CA 1
ATOM 1982 C C . VAL A 1 303 ? 28.580 34.413 45.115 1.00 20.83 303 VAL A C 1
ATOM 1983 O O . VAL A 1 303 ? 29.152 33.380 45.528 1.00 19.46 303 VAL A O 1
ATOM 1987 N N . LEU A 1 304 ? 27.413 34.394 44.483 1.00 21.03 304 LEU A N 1
ATOM 1988 C CA . LEU A 1 304 ? 26.745 33.145 44.061 1.00 20.12 304 LEU A CA 1
ATOM 1989 C C . LEU A 1 304 ? 26.892 32.989 42.557 1.00 18.42 304 LEU A C 1
ATOM 1990 O O . LEU A 1 304 ? 26.498 33.903 41.804 1.00 19.79 304 LEU A O 1
ATOM 1995 N N . THR A 1 305 ? 27.403 31.852 42.130 1.00 19.45 305 THR A N 1
ATOM 1996 C CA . THR A 1 305 ? 27.344 31.439 40.707 1.00 19.89 305 THR A CA 1
ATOM 1997 C C . THR A 1 305 ? 25.883 31.135 40.302 1.00 20.77 305 THR A C 1
ATOM 1998 O O . THR A 1 305 ? 24.988 30.971 41.190 1.00 19.60 305 THR A O 1
ATOM 2002 N N . ASP A 1 306 ? 25.633 31.103 38.990 1.00 21.99 306 ASP A N 1
ATOM 2003 C CA . ASP A 1 306 ? 24.311 30.753 38.404 1.00 23.10 306 ASP A CA 1
ATOM 2004 C C . ASP A 1 306 ? 23.965 29.362 38.946 1.00 21.07 306 ASP A C 1
ATOM 2005 O O . ASP A 1 306 ? 24.845 28.509 39.118 1.00 19.87 306 ASP A O 1
ATOM 2010 N N . PRO A 1 307 ? 22.682 29.097 39.257 1.00 20.93 307 PRO A N 1
ATOM 2011 C CA . PRO A 1 307 ? 22.272 27.749 39.623 1.00 21.61 307 PRO A CA 1
ATOM 2012 C C . PRO A 1 307 ? 22.714 26.716 38.573 1.00 21.61 307 PRO A C 1
ATOM 2013 O O . PRO A 1 307 ? 22.780 27.008 37.373 1.00 22.58 307 PRO A O 1
ATOM 2017 N N . ILE A 1 308 ? 22.985 25.509 39.041 1.00 21.48 308 ILE A N 1
ATOM 2018 C CA . ILE A 1 308 ? 23.316 24.360 38.152 1.00 22.27 308 ILE A CA 1
ATOM 2019 C C . ILE A 1 308 ? 22.029 23.624 37.800 1.00 23.12 308 ILE A C 1
ATOM 2020 O O . ILE A 1 308 ? 21.463 22.976 38.699 1.00 23.56 308 ILE A O 1
ATOM 2025 N N . VAL A 1 309 ? 21.606 23.750 36.553 1.00 24.30 309 VAL A N 1
ATOM 2026 C CA . VAL A 1 309 ? 20.394 23.089 35.999 1.00 25.54 309 VAL A CA 1
ATOM 2027 C C . VAL A 1 309 ? 20.753 22.405 34.670 1.00 25.36 309 VAL A C 1
ATOM 2028 O O . VAL A 1 309 ? 21.699 22.861 33.969 1.00 25.14 309 VAL A O 1
ATOM 2032 N N . GLY A 1 310 ? 19.972 21.385 34.310 1.00 25.19 310 GLY A N 1
ATOM 2033 C CA . GLY A 1 310 ? 20.204 20.535 33.134 1.00 25.08 310 GLY A CA 1
ATOM 2034 C C . GLY A 1 310 ? 19.415 20.992 31.928 1.00 25.83 310 GLY A C 1
ATOM 2035 O O . GLY A 1 310 ? 19.529 20.316 30.919 1.00 28.64 310 GLY A O 1
ATOM 2036 N N . VAL A 1 311 ? 18.647 22.084 32.017 1.00 25.18 311 VAL A N 1
ATOM 2037 C CA . VAL A 1 311 ? 17.843 22.634 30.880 1.00 26.77 311 VAL A CA 1
ATOM 2038 C C . VAL A 1 311 ? 17.938 24.155 30.933 1.00 29.05 311 VAL A C 1
ATOM 2039 O O . VAL A 1 311 ? 18.180 24.683 32.059 1.00 26.81 311 VAL A O 1
ATOM 2043 N N . ASN A 1 312 ? 17.709 24.822 29.796 1.00 31.16 312 ASN A N 1
ATOM 2044 C CA . ASN A 1 312 ? 17.750 26.308 29.712 1.00 32.75 312 ASN A CA 1
ATOM 2045 C C . ASN A 1 312 ? 16.388 26.898 30.111 1.00 31.21 312 ASN A C 1
ATOM 2046 O O . ASN A 1 312 ? 16.329 28.083 30.377 1.00 34.37 312 ASN A O 1
ATOM 2051 N N . ASN A 1 313 ? 15.321 26.106 30.154 1.00 27.72 313 ASN A N 1
ATOM 2052 C CA . ASN A 1 313 ? 13.964 26.622 30.427 1.00 25.18 313 ASN A CA 1
ATOM 2053 C C . ASN A 1 313 ? 13.238 25.582 31.267 1.00 26.69 313 ASN A C 1
ATOM 2054 O O . ASN A 1 313 ? 12.960 24.481 30.734 1.00 28.39 313 ASN A O 1
ATOM 2059 N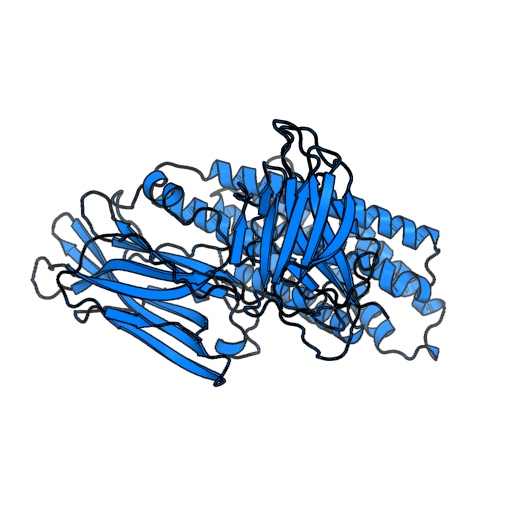 N . LEU A 1 314 ? 12.993 25.889 32.537 1.00 25.95 314 LEU A N 1
ATOM 2060 C CA . LEU A 1 314 ? 12.341 24.968 33.497 1.00 25.15 314 LEU A CA 1
ATOM 2061 C C . LEU A 1 314 ? 10.803 25.101 33.423 1.00 26.67 314 LEU A C 1
ATOM 2062 O O . LEU A 1 314 ? 10.111 24.497 34.272 1.00 24.41 314 LEU A O 1
ATOM 2067 N N . ARG A 1 315 ? 10.286 25.938 32.516 1.00 27.82 315 ARG A N 1
ATOM 2068 C CA . ARG A 1 315 ? 8.833 26.124 32.231 1.00 31.33 315 ARG A CA 1
ATOM 2069 C C . ARG A 1 315 ? 8.061 26.480 33.512 1.00 28.83 315 ARG A C 1
ATOM 2070 O O . ARG A 1 315 ? 7.032 25.836 33.745 1.00 30.45 315 ARG A O 1
ATOM 2078 N N . GLY A 1 316 ? 8.552 27.394 34.352 1.00 23.54 316 GLY A N 1
ATOM 2079 C CA . GLY A 1 316 ? 7.862 27.870 35.563 1.00 23.22 316 GLY A CA 1
ATOM 2080 C C . GLY A 1 316 ? 8.085 26.991 36.807 1.00 25.33 316 GLY A C 1
ATOM 2081 O O . GLY A 1 316 ? 7.578 27.371 37.877 1.00 28.27 316 GLY A O 1
ATOM 2082 N N . TYR A 1 317 ? 8.790 25.859 36.704 1.00 25.67 317 TYR A N 1
ATOM 2083 C CA . TYR A 1 317 ? 9.037 24.912 37.818 1.00 26.29 317 TYR A CA 1
ATOM 2084 C C . TYR A 1 317 ? 10.251 25.339 38.673 1.00 25.61 317 TYR A C 1
ATOM 2085 O O . TYR A 1 317 ? 10.544 24.684 39.687 1.00 23.03 317 TYR A O 1
ATOM 2094 N N . GLY A 1 318 ? 10.995 26.360 38.251 1.00 23.71 318 GLY A N 1
ATOM 2095 C CA . GLY A 1 318 ? 12.114 26.901 39.040 1.00 22.92 318 GLY A CA 1
ATOM 2096 C C . GLY A 1 318 ? 11.641 27.485 40.361 1.00 21.89 318 GLY A C 1
ATOM 2097 O O . GLY A 1 318 ? 10.565 28.107 40.400 1.00 21.92 318 GLY A O 1
ATOM 2098 N N . THR A 1 319 ? 12.423 27.288 41.418 1.00 22.58 319 THR A N 1
ATOM 2099 C CA . THR A 1 319 ? 12.232 27.925 42.753 1.00 22.44 319 THR A CA 1
ATOM 2100 C C . THR A 1 319 ? 11.916 29.424 42.598 1.00 23.35 319 THR A C 1
ATOM 2101 O O . THR A 1 319 ? 12.616 30.117 41.845 1.00 21.97 319 THR A O 1
ATOM 2105 N N . THR A 1 320 ? 10.902 29.929 43.294 1.00 23.74 320 THR A N 1
ATOM 2106 C CA . THR A 1 320 ? 10.514 31.358 43.193 1.00 22.91 320 THR A CA 1
ATOM 2107 C C . THR A 1 320 ? 11.677 32.233 43.704 1.00 24.60 320 THR A C 1
ATOM 2108 O O . THR A 1 320 ? 12.523 31.778 44.503 1.00 21.67 320 THR A O 1
ATOM 2112 N N . PHE A 1 321 ? 11.712 33.474 43.256 1.00 24.18 321 PHE A N 1
ATOM 2113 C CA . PHE A 1 321 ? 12.693 34.483 43.690 1.00 24.96 321 PHE A CA 1
ATOM 2114 C C . PHE A 1 321 ? 12.749 34.474 45.218 1.00 26.04 321 PHE A C 1
ATOM 2115 O O . PHE A 1 321 ? 13.818 34.319 45.807 1.00 25.58 321 PHE A O 1
ATOM 2123 N N . SER A 1 322 ? 11.589 34.650 45.828 1.00 24.22 322 SER A N 1
ATOM 2124 C CA . SER A 1 322 ? 11.390 34.641 47.291 1.00 28.54 322 SER A CA 1
ATOM 2125 C C . SER A 1 322 ? 12.019 33.383 47.947 1.00 26.26 322 SER A C 1
ATOM 2126 O O . SER A 1 322 ? 12.729 33.506 48.947 1.00 25.49 322 SER A O 1
ATOM 2129 N N . ASN A 1 323 ? 11.804 32.196 47.391 1.00 26.64 323 ASN A N 1
ATOM 2130 C CA . ASN A 1 323 ? 12.252 30.927 48.022 1.00 26.28 323 ASN A CA 1
ATOM 2131 C C . ASN A 1 323 ? 13.762 30.717 47.809 1.00 24.68 323 ASN A C 1
ATOM 2132 O O . ASN A 1 323 ? 14.310 29.865 48.517 1.00 25.35 323 ASN A O 1
ATOM 2137 N N . ILE A 1 324 ? 14.431 31.479 46.928 1.00 22.05 324 ILE A N 1
ATOM 2138 C CA . ILE A 1 324 ? 15.921 31.502 46.871 1.00 20.49 324 ILE A CA 1
ATOM 2139 C C . ILE A 1 324 ? 16.426 32.665 47.742 1.00 21.75 324 ILE A C 1
ATOM 2140 O O . ILE A 1 324 ? 17.202 32.419 48.686 1.00 20.62 324 ILE A O 1
ATOM 2145 N N . GLU A 1 325 ? 16.043 33.900 47.411 1.00 22.13 325 GLU A N 1
ATOM 2146 C CA . GLU A 1 325 ? 16.680 35.128 47.968 1.00 21.80 325 GLU A CA 1
ATOM 2147 C C . GLU A 1 325 ? 16.566 35.156 49.506 1.00 23.06 325 GLU A C 1
ATOM 2148 O O . GLU A 1 325 ? 17.528 35.626 50.187 1.00 23.80 325 GLU A O 1
ATOM 2154 N N . ASN A 1 326 ? 15.474 34.665 50.067 1.00 21.37 326 ASN A N 1
ATOM 2155 C CA . ASN A 1 326 ? 15.258 34.764 51.530 1.00 25.35 326 ASN A CA 1
ATOM 2156 C C . ASN A 1 326 ? 16.016 33.649 52.266 1.00 24.15 326 ASN A C 1
ATOM 2157 O O . ASN A 1 326 ? 16.007 33.706 53.509 1.00 24.19 326 ASN A O 1
ATOM 2162 N N . TYR A 1 327 ? 16.610 32.681 51.557 1.00 22.73 327 TYR A N 1
ATOM 2163 C CA . TYR A 1 327 ? 17.220 31.456 52.152 1.00 26.21 327 TYR A CA 1
ATOM 2164 C C . TYR A 1 327 ? 18.714 31.337 51.828 1.00 25.40 327 TYR A C 1
ATOM 2165 O O . TYR A 1 327 ? 19.376 30.585 52.524 1.00 22.92 327 TYR A O 1
ATOM 2174 N N . ILE A 1 328 ? 19.261 32.111 50.886 1.00 24.91 328 ILE A N 1
ATOM 2175 C CA . ILE A 1 328 ? 20.734 32.179 50.731 1.00 23.91 328 ILE A CA 1
ATOM 2176 C C . ILE A 1 328 ? 21.302 32.757 52.036 1.00 25.62 328 ILE A C 1
ATOM 2177 O O . ILE A 1 328 ? 20.550 33.412 52.790 1.00 23.44 328 ILE A O 1
ATOM 2182 N N . ARG A 1 329 ? 22.601 32.593 52.232 1.00 25.42 329 ARG A N 1
ATOM 2183 C CA . ARG A 1 329 ? 23.300 33.015 53.472 1.00 28.83 329 ARG A CA 1
ATOM 2184 C C . ARG A 1 329 ? 23.142 34.530 53.643 1.00 27.49 329 ARG A C 1
ATOM 2185 O O . ARG A 1 329 ? 23.438 35.307 52.680 1.00 23.78 329 ARG A O 1
ATOM 2193 N N . LYS A 1 330 ? 22.691 34.921 54.824 1.00 25.12 330 LYS A N 1
ATOM 2194 C CA . LYS A 1 330 ? 22.581 36.331 55.240 1.00 25.84 330 LYS A CA 1
ATOM 2195 C C . LYS A 1 330 ? 23.973 36.742 55.687 1.00 24.70 330 LYS A C 1
ATOM 2196 O O . LYS A 1 330 ? 24.818 35.881 55.868 1.00 22.18 330 LYS A O 1
ATOM 2202 N N . PRO A 1 331 ? 24.268 38.045 55.876 1.00 25.23 331 PRO A N 1
ATOM 2203 C CA . PRO A 1 331 ? 25.600 38.449 56.333 1.00 25.67 331 PRO A CA 1
ATOM 2204 C C . PRO A 1 331 ? 26.015 37.648 57.579 1.00 24.62 331 PRO A C 1
ATOM 2205 O O . PRO A 1 331 ? 25.180 37.376 58.447 1.00 21.63 331 PRO A O 1
ATOM 2209 N N . HIS A 1 332 ? 27.293 37.266 57.614 1.00 24.62 332 HIS A N 1
ATOM 2210 C CA . HIS A 1 332 ? 27.870 36.321 58.607 1.00 25.95 332 HIS A CA 1
ATOM 2211 C C . HIS A 1 332 ? 29.379 36.550 58.740 1.00 25.82 332 HIS A C 1
ATOM 2212 O O . HIS A 1 332 ? 30.028 37.077 57.779 1.00 22.89 332 HIS A O 1
ATOM 2219 N N . LEU A 1 333 ? 29.916 36.162 59.894 1.00 24.02 333 LEU A N 1
ATOM 2220 C CA . LEU A 1 333 ? 31.372 36.118 60.105 1.00 22.47 333 LEU A CA 1
ATOM 2221 C C . LEU A 1 333 ? 31.970 35.218 59.033 1.00 23.05 333 LEU A C 1
ATOM 2222 O O . LEU A 1 333 ? 31.333 34.199 58.673 1.00 25.02 333 LEU A O 1
ATOM 2227 N N . PHE A 1 334 ? 33.138 35.593 58.537 1.00 21.15 334 PHE A N 1
ATOM 2228 C CA . PHE A 1 334 ? 33.765 34.906 57.391 1.00 20.69 334 PHE A CA 1
ATOM 2229 C C . PHE A 1 334 ? 34.046 33.462 57.800 1.00 22.32 334 PHE A C 1
ATOM 2230 O O . PHE A 1 334 ? 34.548 33.244 58.944 1.00 22.13 334 PHE A O 1
ATOM 2238 N N . ASP A 1 335 ? 33.808 32.523 56.879 1.00 22.50 335 ASP A N 1
ATOM 2239 C CA . ASP A 1 335 ? 34.105 31.100 57.121 1.00 20.55 335 ASP A CA 1
ATOM 2240 C C . ASP A 1 335 ? 34.543 30.394 55.842 1.00 20.84 335 ASP A C 1
ATOM 2241 O O . ASP A 1 335 ? 34.606 31.021 54.794 1.00 17.49 335 ASP A O 1
ATOM 2246 N N . TYR A 1 336 ? 34.907 29.113 56.000 1.00 20.14 336 TYR A N 1
ATOM 2247 C CA . TYR A 1 336 ? 35.575 28.272 54.993 1.00 21.05 336 TYR A CA 1
ATOM 2248 C C . TYR A 1 336 ? 34.792 26.984 54.869 1.00 21.12 336 TYR A C 1
ATOM 2249 O O . TYR A 1 336 ? 34.234 26.521 55.902 1.00 23.23 336 TYR A O 1
ATOM 2258 N N . LEU A 1 337 ? 34.756 26.457 53.651 1.00 22.54 337 LEU A N 1
ATOM 2259 C CA . LEU A 1 337 ? 34.144 25.142 53.316 1.00 23.92 337 LEU A CA 1
ATOM 2260 C C . LEU A 1 337 ? 34.880 24.071 54.122 1.00 23.80 337 LEU A C 1
ATOM 2261 O O . LEU A 1 337 ? 36.116 24.020 53.983 1.00 22.79 337 LEU A O 1
ATOM 2266 N N . HIS A 1 338 ? 34.150 23.274 54.910 1.00 27.62 338 HIS A N 1
ATOM 2267 C CA . HIS A 1 338 ? 34.692 22.168 55.747 1.00 26.92 338 HIS A CA 1
ATOM 2268 C C . HIS A 1 338 ? 34.196 20.816 55.233 1.00 26.08 338 HIS A C 1
ATOM 2269 O O . HIS A 1 338 ? 35.009 19.882 55.143 1.00 25.45 338 HIS A O 1
ATOM 2276 N N . ARG A 1 339 ? 32.917 20.703 54.867 1.00 27.37 339 ARG A N 1
ATOM 2277 C CA . ARG A 1 339 ? 32.311 19.384 54.562 1.00 26.72 339 ARG A CA 1
ATOM 2278 C C . ARG A 1 339 ? 31.026 19.586 53.762 1.00 25.01 339 ARG A C 1
ATOM 2279 O O . ARG A 1 339 ? 30.287 20.536 54.037 1.00 24.22 339 ARG A O 1
ATOM 2287 N N . ILE A 1 340 ? 30.813 18.702 52.789 1.00 24.16 340 ILE A N 1
ATOM 2288 C CA . ILE A 1 340 ? 29.508 18.484 52.111 1.00 24.76 340 ILE A CA 1
ATOM 2289 C C . ILE A 1 340 ? 29.081 17.010 52.244 1.00 25.50 340 ILE A C 1
ATOM 2290 O O . ILE A 1 340 ? 29.909 16.098 51.998 1.00 24.51 340 ILE A O 1
ATOM 2295 N N . GLN A 1 341 ? 27.808 16.812 52.566 1.00 25.45 341 GLN A N 1
ATOM 2296 C CA . GLN A 1 341 ? 27.110 15.513 52.554 1.00 26.31 341 GLN A CA 1
ATOM 2297 C C . GLN A 1 341 ? 26.097 15.576 51.411 1.00 25.80 341 GLN A C 1
ATOM 2298 O O . GLN A 1 341 ? 25.135 16.363 51.470 1.00 23.40 341 GLN A O 1
ATOM 2304 N N . PHE A 1 342 ? 26.394 14.835 50.355 1.00 27.27 342 PHE A N 1
ATOM 2305 C CA . PHE A 1 342 ? 25.550 14.720 49.145 1.00 29.53 342 PHE A CA 1
ATOM 2306 C C . PHE A 1 342 ? 24.482 13.638 49.367 1.00 31.16 342 PHE A C 1
ATOM 2307 O O . PHE A 1 342 ? 24.844 12.453 49.578 1.00 28.34 342 PHE A O 1
ATOM 2315 N N . HIS A 1 343 ? 23.213 14.020 49.244 1.00 29.52 343 HIS A N 1
ATOM 2316 C CA . HIS A 1 343 ? 22.067 13.080 49.179 1.00 28.63 343 HIS A CA 1
ATOM 2317 C C . HIS A 1 343 ? 21.709 12.864 47.701 1.00 29.46 343 HIS A C 1
ATOM 2318 O O . HIS A 1 343 ? 21.798 13.796 46.912 1.00 26.07 343 HIS A O 1
ATOM 2325 N N . THR A 1 344 ? 21.340 11.643 47.331 1.00 32.07 344 THR A N 1
ATOM 2326 C CA . THR A 1 344 ? 21.092 11.235 45.921 1.00 31.15 344 THR A CA 1
ATOM 2327 C C . THR A 1 344 ? 19.696 10.606 45.837 1.00 33.94 344 THR A C 1
ATOM 2328 O O . THR A 1 344 ? 19.257 9.897 46.811 1.00 32.45 344 THR A O 1
ATOM 2332 N N . ARG A 1 345 ? 19.011 10.871 44.728 1.00 32.44 345 ARG A N 1
ATOM 2333 C CA . ARG A 1 345 ? 17.701 10.253 44.406 1.00 31.98 345 ARG A CA 1
ATOM 2334 C C . ARG A 1 345 ? 17.724 9.678 42.999 1.00 31.04 345 ARG A C 1
ATOM 2335 O O . ARG A 1 345 ? 18.655 9.964 42.217 1.00 29.29 345 ARG A O 1
ATOM 2343 N N . PHE A 1 346 ? 16.729 8.833 42.742 1.00 35.05 346 PHE A N 1
ATOM 2344 C CA . PHE A 1 346 ? 16.550 8.107 41.470 1.00 33.17 346 PHE A CA 1
ATOM 2345 C C . PHE A 1 346 ? 15.580 8.934 40.633 1.00 32.60 346 PHE A C 1
ATOM 2346 O O . PHE A 1 346 ? 14.547 9.326 41.215 1.00 32.07 346 PHE A O 1
ATOM 2354 N N . GLN A 1 347 ? 15.914 9.219 39.368 1.00 29.02 347 GLN A N 1
ATOM 2355 C CA . GLN A 1 347 ? 14.968 9.848 38.420 1.00 29.81 347 GLN A CA 1
ATOM 2356 C C . GLN A 1 347 ? 14.663 8.832 37.329 1.00 31.90 347 GLN A C 1
ATOM 2357 O O . GLN A 1 347 ? 15.472 8.583 36.438 1.00 29.36 347 GLN A O 1
ATOM 2363 N N . PRO A 1 348 ? 13.466 8.216 37.381 1.00 32.42 348 PRO A N 1
ATOM 2364 C CA . PRO A 1 348 ? 13.083 7.235 36.371 1.00 32.85 348 PRO A CA 1
ATOM 2365 C C . PRO A 1 348 ? 12.908 7.958 35.031 1.00 32.81 348 PRO A C 1
ATOM 2366 O O . PRO A 1 348 ? 12.316 9.057 35.023 1.00 29.99 348 PRO A O 1
ATOM 2370 N N . GLY A 1 349 ? 13.423 7.341 33.966 1.00 30.24 349 GLY A N 1
ATOM 2371 C CA . GLY A 1 349 ? 13.000 7.616 32.586 1.00 33.27 349 GLY A CA 1
ATOM 2372 C C . GLY A 1 349 ? 11.715 6.882 32.226 1.00 32.67 349 GLY A C 1
ATOM 2373 O O . GLY A 1 349 ? 11.467 5.796 32.766 1.00 33.79 349 GLY A O 1
ATOM 2374 N N . TYR A 1 350 ? 10.921 7.465 31.329 1.00 35.90 350 TYR A N 1
ATOM 2375 C CA . TYR A 1 350 ? 9.601 6.945 30.909 1.00 36.82 350 TYR A CA 1
ATOM 2376 C C . TYR A 1 350 ? 9.780 5.525 30.354 1.00 39.65 350 TYR A C 1
ATOM 2377 O O . TYR A 1 350 ? 8.923 4.646 30.668 1.00 37.19 350 TYR A O 1
ATOM 2386 N N . TYR A 1 351 ? 10.883 5.285 29.635 1.00 39.27 351 TYR A N 1
ATOM 2387 C CA . TYR A 1 351 ? 11.201 3.991 28.971 1.00 44.49 351 TYR A CA 1
ATOM 2388 C C . TYR A 1 351 ? 12.231 3.182 29.767 1.00 46.73 351 TYR A C 1
ATOM 2389 O O . TYR A 1 351 ? 12.531 2.075 29.290 1.00 47.18 351 TYR A O 1
ATOM 2398 N N . GLY A 1 352 ? 12.722 3.675 30.916 1.00 47.22 352 GLY A N 1
ATOM 2399 C CA . GLY A 1 352 ? 13.632 2.929 31.810 1.00 48.68 352 GLY A CA 1
ATOM 2400 C C . GLY A 1 352 ? 15.101 3.067 31.412 1.00 52.47 352 GLY A C 1
ATOM 2401 O O . GLY A 1 352 ? 15.955 3.174 32.323 1.00 61.64 352 GLY A O 1
ATOM 2402 N N . ASN A 1 353 ? 15.387 3.050 30.108 1.00 45.71 353 ASN A N 1
ATOM 2403 C CA . ASN A 1 353 ? 16.748 3.138 29.506 1.00 56.93 353 ASN A CA 1
ATOM 2404 C C . ASN A 1 353 ? 17.449 4.456 29.887 1.00 56.41 353 ASN A C 1
ATOM 2405 O O . ASN A 1 353 ? 18.677 4.439 29.988 1.00 51.89 353 ASN A O 1
ATOM 2410 N N . ASP A 1 354 ? 16.710 5.552 30.097 1.00 55.10 354 ASP A N 1
ATOM 2411 C CA . ASP A 1 354 ? 17.276 6.922 30.234 1.00 54.23 354 ASP A CA 1
ATOM 2412 C C . ASP A 1 354 ? 17.175 7.426 31.689 1.00 49.14 354 ASP A C 1
ATOM 2413 O O . ASP A 1 354 ? 17.363 8.641 31.886 1.00 50.92 354 ASP A O 1
ATOM 2418 N N . SER A 1 355 ? 16.925 6.543 32.665 1.00 40.03 355 SER A N 1
ATOM 2419 C CA . SER A 1 355 ? 16.877 6.867 34.121 1.00 39.50 355 SER A CA 1
ATOM 2420 C C . SER A 1 355 ? 18.220 7.459 34.572 1.00 34.21 355 SER A C 1
ATOM 2421 O O . SER A 1 355 ? 19.214 7.131 33.940 1.00 28.85 355 SER A O 1
ATOM 2424 N N . PHE A 1 356 ? 18.267 8.276 35.630 1.00 31.05 356 PHE A N 1
ATOM 2425 C CA . PHE A 1 356 ? 19.569 8.701 36.216 1.00 30.67 356 PHE A CA 1
ATOM 2426 C C . PHE A 1 356 ? 19.420 8.981 37.704 1.00 27.45 356 PHE A C 1
ATOM 2427 O O . PHE A 1 356 ? 18.315 9.214 38.180 1.00 28.37 356 PHE A O 1
ATOM 2435 N N . ASN A 1 357 ? 20.528 8.884 38.423 1.00 26.32 357 ASN A N 1
ATOM 2436 C CA . ASN A 1 357 ? 20.589 9.335 39.828 1.00 28.41 357 ASN A CA 1
ATOM 2437 C C . ASN A 1 357 ? 21.000 10.810 39.771 1.00 27.85 357 ASN A C 1
ATOM 2438 O O . ASN A 1 357 ? 21.716 11.208 38.834 1.00 27.52 357 ASN A O 1
ATOM 2443 N N . TYR A 1 358 ? 20.593 11.591 40.749 1.00 25.46 358 TYR A N 1
ATOM 2444 C CA . TYR A 1 358 ? 20.841 13.044 40.765 1.00 27.63 358 TYR A CA 1
ATOM 2445 C C . TYR A 1 358 ? 20.986 13.493 42.216 1.00 28.12 358 TYR A C 1
ATOM 2446 O O . TYR A 1 358 ? 20.523 12.826 43.149 1.00 26.64 358 TYR A O 1
ATOM 2455 N N . TRP A 1 359 ? 21.572 14.675 42.361 1.00 28.51 359 TRP A N 1
ATOM 2456 C CA . TRP A 1 359 ? 21.921 15.287 43.655 1.00 25.61 359 TRP A CA 1
ATOM 2457 C C . TRP A 1 359 ? 20.653 15.957 44.141 1.00 22.64 359 TRP A C 1
ATOM 2458 O O . TRP A 1 359 ? 20.206 16.900 43.459 1.00 21.67 359 TRP A O 1
ATOM 2469 N N . SER A 1 360 ? 20.059 15.435 45.222 1.00 23.43 360 SER A N 1
ATOM 2470 C CA . SER A 1 360 ? 18.683 15.766 45.691 1.00 21.44 360 SER A CA 1
ATOM 2471 C C . SER A 1 360 ? 18.705 16.757 46.869 1.00 22.04 360 SER A C 1
ATOM 2472 O O . SER A 1 360 ? 17.771 17.539 46.998 1.00 23.51 360 SER A O 1
ATOM 2475 N N . GLY A 1 361 ? 19.741 16.737 47.702 1.00 20.89 361 GLY A N 1
ATOM 2476 C CA . GLY A 1 361 ? 19.830 17.606 48.881 1.00 20.35 361 GLY A CA 1
ATOM 2477 C C . GLY A 1 361 ? 21.235 17.560 49.427 1.00 21.61 361 GLY A C 1
ATOM 2478 O O . GLY A 1 361 ? 22.057 16.770 48.888 1.00 21.48 361 GLY A O 1
ATOM 2479 N N . ASN A 1 362 ? 21.500 18.326 50.477 1.00 20.94 362 ASN A N 1
ATOM 2480 C CA . ASN A 1 362 ? 22.840 18.359 51.089 1.00 23.07 362 ASN A CA 1
ATOM 2481 C C . ASN A 1 362 ? 22.755 18.913 52.498 1.00 22.93 362 ASN A C 1
ATOM 2482 O O . ASN A 1 362 ? 21.806 19.642 52.823 1.00 22.30 362 ASN A O 1
ATOM 2487 N N . TYR A 1 363 ? 23.724 18.492 53.292 1.00 24.45 363 TYR A N 1
ATO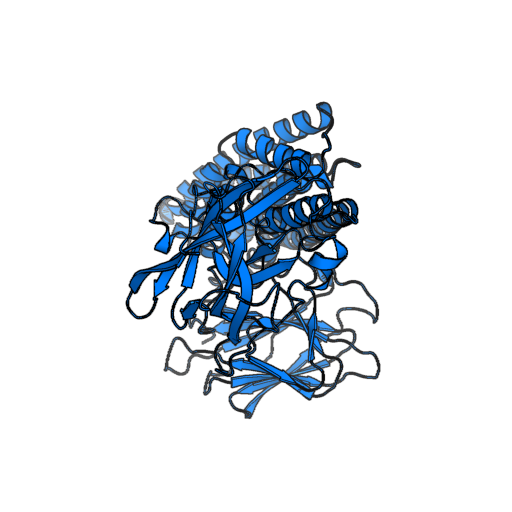M 2488 C CA . TYR A 1 363 ? 24.234 19.257 54.442 1.00 26.30 363 TYR A CA 1
ATOM 2489 C C . TYR A 1 363 ? 25.539 19.873 53.973 1.00 25.71 363 TYR A C 1
ATOM 2490 O O . TYR A 1 363 ? 26.204 19.270 53.082 1.00 23.83 363 TYR A O 1
ATOM 2499 N N . VAL A 1 364 ? 25.924 20.979 54.603 1.00 23.44 364 VAL A N 1
ATOM 2500 C CA . VAL A 1 364 ? 27.260 21.569 54.368 1.00 22.38 364 VAL A CA 1
ATOM 2501 C C . VAL A 1 364 ? 27.759 22.092 55.704 1.00 21.63 364 VAL A C 1
ATOM 2502 O O . VAL A 1 364 ? 26.938 22.554 56.494 1.00 23.92 364 VAL A O 1
ATOM 2506 N N . SER A 1 365 ? 29.058 22.010 55.931 1.00 20.72 365 SER A N 1
ATOM 2507 C CA . SER A 1 365 ? 29.696 22.495 57.171 1.00 23.92 365 SER A CA 1
ATOM 2508 C C . SER A 1 365 ? 30.782 23.515 56.809 1.00 21.83 365 SER A C 1
ATOM 2509 O O . SER A 1 365 ? 31.513 23.320 55.818 1.00 22.68 365 SER A O 1
ATOM 2512 N N . THR A 1 366 ? 30.833 24.597 57.563 1.00 22.01 366 THR A N 1
ATOM 2513 C CA . THR A 1 366 ? 31.905 25.599 57.430 1.00 23.78 366 THR A CA 1
ATOM 2514 C C . THR A 1 366 ? 32.693 25.666 58.742 1.00 24.42 366 THR A C 1
ATOM 2515 O O . THR A 1 366 ? 32.148 25.351 59.845 1.00 22.78 366 THR A O 1
ATOM 2519 N N . ARG A 1 367 ? 33.939 26.070 58.586 1.00 24.79 367 ARG A N 1
ATOM 2520 C CA . ARG A 1 367 ? 34.915 26.275 59.673 1.00 25.82 367 ARG A CA 1
ATOM 2521 C C . ARG A 1 367 ? 35.012 27.774 59.874 1.00 25.88 367 ARG A C 1
ATOM 2522 O O . ARG A 1 367 ? 35.204 28.511 58.901 1.00 21.80 367 ARG A O 1
ATOM 2530 N N . PRO A 1 368 ? 34.931 28.271 61.123 1.00 24.34 368 PRO A N 1
ATOM 2531 C CA . PRO A 1 368 ? 35.112 29.699 61.363 1.00 23.76 368 PRO A CA 1
ATOM 2532 C C . PRO A 1 368 ? 36.503 30.189 60.973 1.00 22.33 368 PRO A C 1
ATOM 2533 O O . PRO A 1 368 ? 37.392 29.412 60.695 1.00 21.00 368 PRO A O 1
ATOM 2537 N N . SER A 1 369 ? 36.643 31.499 60.969 1.00 23.90 369 SER A N 1
ATOM 2538 C CA . SER A 1 369 ? 37.944 32.191 60.832 1.00 25.44 369 SER A CA 1
ATOM 2539 C C . SER A 1 369 ? 38.873 31.750 61.961 1.00 23.72 369 SER A C 1
ATOM 2540 O O . SER A 1 369 ? 38.375 31.343 63.052 1.00 23.69 369 SER A O 1
ATOM 2543 N N . ILE A 1 370 ? 40.175 31.768 61.710 1.00 22.19 370 ILE A N 1
ATOM 2544 C CA . ILE A 1 370 ? 41.188 31.336 62.709 1.00 22.59 370 ILE A CA 1
ATOM 2545 C C . ILE A 1 370 ? 40.782 31.818 64.111 1.00 23.52 370 ILE A C 1
ATOM 2546 O O . ILE A 1 370 ? 40.327 32.964 64.240 1.00 22.05 370 ILE A O 1
ATOM 2551 N N . GLY A 1 371 ? 40.897 30.948 65.123 1.00 24.58 371 GLY A N 1
ATOM 2552 C CA . GLY A 1 371 ? 40.578 31.289 66.522 1.00 24.54 371 GLY A CA 1
ATOM 2553 C C . GLY A 1 371 ? 39.401 30.503 67.066 1.00 29.47 371 GLY A C 1
ATOM 2554 O O . GLY A 1 371 ? 39.239 30.521 68.285 1.00 30.87 371 GLY A O 1
ATOM 2555 N N . SER A 1 372 ? 38.590 29.851 66.214 1.00 28.33 372 SER A N 1
ATOM 2556 C CA . SER A 1 372 ? 37.579 28.863 66.651 1.00 29.86 372 SER A CA 1
ATOM 2557 C C . SER A 1 372 ? 37.564 27.719 65.652 1.00 33.33 372 SER A C 1
ATOM 2558 O O . SER A 1 372 ? 37.524 28.002 64.435 1.00 34.49 372 SER A O 1
ATOM 2561 N N . ASN A 1 373 ? 37.557 26.483 66.145 1.00 34.53 373 ASN A N 1
ATOM 2562 C CA . ASN A 1 373 ? 37.394 25.269 65.299 1.00 33.03 373 ASN A CA 1
ATOM 2563 C C . ASN A 1 373 ? 36.016 24.630 65.536 1.00 31.63 373 ASN A C 1
ATOM 2564 O O . ASN A 1 373 ? 35.824 23.475 65.138 1.00 30.88 373 ASN A O 1
ATOM 2569 N N . ASP A 1 374 ? 35.068 25.363 66.121 1.00 30.94 374 ASP A N 1
ATOM 2570 C CA . ASP A 1 374 ? 33.663 24.907 66.292 1.00 30.77 374 ASP A CA 1
ATOM 2571 C C . ASP A 1 374 ? 32.976 24.992 64.922 1.00 33.34 374 ASP A C 1
ATOM 2572 O O . ASP A 1 374 ? 32.520 26.098 64.519 1.00 32.48 374 ASP A O 1
ATOM 2577 N N . ILE A 1 375 ? 32.936 23.849 64.245 1.00 31.40 375 ILE A N 1
ATOM 2578 C CA . ILE A 1 375 ? 32.322 23.613 62.915 1.00 31.92 375 ILE A CA 1
ATOM 2579 C C . ILE A 1 375 ? 30.826 23.943 62.978 1.00 33.45 375 ILE A C 1
ATOM 2580 O O . ILE A 1 375 ? 30.164 23.519 63.931 1.00 36.13 375 ILE A O 1
ATOM 2585 N N . ILE A 1 376 ? 30.351 24.730 62.009 1.00 32.81 376 ILE A N 1
ATOM 2586 C CA . ILE A 1 376 ? 28.923 25.071 61.786 1.00 31.84 376 ILE A CA 1
ATOM 2587 C C . ILE A 1 376 ? 28.400 24.136 60.699 1.00 32.76 376 ILE A C 1
ATOM 2588 O O . ILE A 1 376 ? 28.882 24.254 59.527 1.00 31.41 376 ILE A O 1
ATOM 2593 N N . THR A 1 377 ? 27.469 23.255 61.087 1.00 30.17 377 THR A N 1
ATOM 2594 C CA . THR A 1 377 ? 26.726 22.343 60.187 1.00 31.00 377 THR A CA 1
ATOM 2595 C C . THR A 1 377 ? 25.381 22.973 59.850 1.00 29.57 377 THR A C 1
ATOM 2596 O O . THR A 1 377 ? 24.672 23.387 60.780 1.00 28.45 377 THR A O 1
ATOM 2600 N N . SER A 1 378 ? 25.075 23.088 58.557 1.00 26.15 378 SER A N 1
ATOM 2601 C CA . SER A 1 378 ? 23.816 23.718 58.079 1.00 26.22 378 SER A CA 1
ATOM 2602 C C . SER A 1 378 ? 22.620 22.870 58.497 1.00 26.81 378 SER A C 1
ATOM 2603 O O . SER A 1 378 ? 22.720 21.647 58.662 1.00 23.03 378 SER A O 1
ATOM 2606 N N . PRO A 1 379 ? 21.415 23.457 58.462 1.00 26.10 379 PRO A N 1
ATOM 2607 C CA . PRO A 1 379 ? 20.217 22.637 58.345 1.00 28.05 379 PRO A CA 1
ATOM 2608 C C . PRO A 1 379 ? 20.313 21.821 57.040 1.00 30.29 379 PRO A C 1
ATOM 2609 O O . PRO A 1 379 ? 21.239 22.041 56.218 1.00 28.34 379 PRO A O 1
ATOM 2613 N N . PHE A 1 380 ? 19.409 20.856 56.882 1.00 26.20 380 PHE A N 1
ATOM 2614 C CA . PHE A 1 380 ? 19.267 20.053 55.648 1.00 27.07 380 PHE A CA 1
ATOM 2615 C C . PHE A 1 380 ? 18.649 20.916 54.544 1.00 24.64 380 PHE A C 1
ATOM 2616 O O . PHE A 1 380 ? 17.664 21.583 54.744 1.00 25.27 380 PHE A O 1
ATOM 2624 N N . TYR A 1 381 ? 19.213 20.842 53.355 1.00 25.29 381 TYR A N 1
ATOM 2625 C CA . TYR A 1 381 ? 18.636 21.530 52.181 1.00 27.11 381 TYR A CA 1
ATOM 2626 C C . TYR A 1 381 ? 18.177 20.490 51.163 1.00 24.96 381 TYR A C 1
ATOM 2627 O O . TYR A 1 381 ? 18.993 19.623 50.799 1.00 26.80 381 TYR A O 1
ATOM 2636 N N . GLY A 1 382 ? 16.947 20.594 50.685 1.00 24.12 382 GLY A N 1
ATOM 2637 C CA . GLY A 1 382 ? 16.478 19.769 49.558 1.00 27.25 382 GLY A CA 1
ATOM 2638 C C . GLY A 1 382 ? 15.823 18.479 50.040 1.00 26.72 382 GLY A C 1
ATOM 2639 O O . GLY A 1 382 ? 15.160 18.529 51.075 1.00 27.51 382 GLY A O 1
ATOM 2640 N N . ASN A 1 383 ? 15.983 17.384 49.299 1.00 26.57 383 ASN A N 1
ATOM 2641 C CA . ASN A 1 383 ? 15.275 16.098 49.546 1.00 29.22 383 ASN A CA 1
ATOM 2642 C C . ASN A 1 383 ? 16.270 15.053 50.063 1.00 28.13 383 ASN A C 1
ATOM 2643 O O . ASN A 1 383 ? 17.409 14.960 49.505 1.00 26.28 383 ASN A O 1
ATOM 2648 N N . LYS A 1 384 ? 15.846 14.288 51.070 1.00 28.84 384 LYS A N 1
ATOM 2649 C CA . LYS A 1 384 ? 16.680 13.251 51.739 1.00 30.16 384 LYS A CA 1
ATOM 2650 C C . LYS A 1 384 ? 17.077 12.170 50.730 1.00 29.46 384 LYS A C 1
ATOM 2651 O O . LYS A 1 384 ? 16.361 11.929 49.766 1.00 29.00 384 LYS A O 1
ATOM 2657 N N . SER A 1 385 ? 18.207 11.525 50.967 1.00 28.34 385 SER A N 1
ATOM 2658 C CA . SER A 1 385 ? 18.796 10.522 50.057 1.00 28.31 385 SER A CA 1
ATOM 2659 C C . SER A 1 385 ? 17.903 9.264 49.964 1.00 31.39 385 SER A C 1
ATOM 2660 O O . SER A 1 385 ? 17.262 8.917 50.952 1.00 30.43 385 SER A O 1
ATOM 2663 N N . SER A 1 386 ? 17.796 8.662 48.776 1.00 34.90 386 SER A N 1
ATOM 2664 C CA . SER A 1 386 ? 17.320 7.262 48.569 1.00 36.88 386 SER A CA 1
ATOM 2665 C C . SER A 1 386 ? 18.543 6.350 48.405 1.00 36.76 386 SER A C 1
ATOM 2666 O O . SER A 1 386 ? 18.417 5.150 48.620 1.00 42.59 386 SER A O 1
ATOM 2669 N N . GLU A 1 387 ? 19.707 6.900 48.051 1.00 36.36 387 GLU A N 1
ATOM 2670 C CA . GLU A 1 387 ? 20.950 6.116 47.840 1.00 36.19 387 GLU A CA 1
ATOM 2671 C C . GLU A 1 387 ? 21.889 6.388 49.008 1.00 34.01 387 GLU A C 1
ATOM 2672 O O . GLU A 1 387 ? 21.556 7.175 49.901 1.00 34.46 387 GLU A O 1
ATOM 2678 N N . PRO A 1 388 ? 23.049 5.700 49.060 1.00 34.19 388 PRO A N 1
ATOM 2679 C CA . PRO A 1 388 ? 24.073 5.999 50.059 1.00 34.23 388 PRO A CA 1
ATOM 2680 C C . PRO A 1 388 ? 24.512 7.476 49.942 1.00 34.77 388 PRO A C 1
ATOM 2681 O O . PRO A 1 388 ? 24.855 7.905 48.837 1.00 33.38 388 PRO A O 1
ATOM 2685 N N . VAL A 1 389 ? 24.478 8.191 51.074 1.00 34.89 389 VAL A N 1
ATOM 2686 C CA . VAL A 1 389 ? 25.023 9.568 51.292 1.00 33.90 389 VAL A CA 1
ATOM 2687 C C . VAL A 1 389 ? 26.530 9.538 50.985 1.00 36.73 389 VAL A C 1
ATOM 2688 O O . VAL A 1 389 ? 27.182 8.539 51.358 1.00 38.54 389 VAL A O 1
ATOM 2692 N N . GLN A 1 390 ? 27.035 10.510 50.219 1.00 35.14 390 GLN A N 1
ATOM 2693 C CA . GLN A 1 390 ? 28.487 10.686 49.940 1.00 34.58 390 GLN A CA 1
ATOM 2694 C C . GLN A 1 390 ? 28.985 11.896 50.743 1.00 33.75 390 GLN A C 1
ATOM 2695 O O . GLN A 1 390 ? 28.328 12.903 50.759 1.00 32.76 390 GLN A O 1
ATOM 2701 N N . LYS A 1 391 ? 30.115 11.754 51.415 1.00 37.49 391 LYS A N 1
ATOM 2702 C CA . LYS A 1 391 ? 30.687 12.780 52.308 1.00 39.33 391 LYS A CA 1
ATOM 2703 C C . LYS A 1 391 ? 32.072 13.123 51.748 1.00 35.19 391 LYS A C 1
ATOM 2704 O O . LYS A 1 391 ? 32.822 12.216 51.454 1.00 32.34 391 LYS A O 1
ATOM 2710 N N . LEU A 1 392 ? 32.325 14.404 51.493 1.00 31.90 392 LEU A N 1
ATOM 2711 C CA . LEU A 1 392 ? 33.649 14.938 51.098 1.00 29.44 392 LEU A CA 1
ATOM 2712 C C . LEU A 1 392 ? 34.092 15.876 52.205 1.00 28.50 392 LEU A C 1
ATOM 2713 O O . LEU A 1 392 ? 33.247 16.662 52.664 1.00 28.08 392 LEU A O 1
ATOM 2718 N N . GLU A 1 393 ? 35.348 15.746 52.611 1.00 29.04 393 GLU A N 1
ATOM 2719 C CA . GLU A 1 393 ? 36.018 16.553 53.663 1.00 32.53 393 GLU A CA 1
ATOM 2720 C C . GLU A 1 393 ? 36.869 17.589 52.927 1.00 28.63 393 GLU A C 1
ATOM 2721 O O . GLU A 1 393 ? 37.536 17.173 51.951 1.00 26.93 393 GLU A O 1
ATOM 2727 N N . PHE A 1 394 ? 36.840 18.863 53.357 1.00 25.51 394 PHE A N 1
ATOM 2728 C CA . PHE A 1 394 ? 37.653 19.934 52.727 1.00 25.71 394 PHE A CA 1
ATOM 2729 C C . PHE A 1 394 ? 38.613 20.607 53.713 1.00 26.62 394 PHE A C 1
ATOM 2730 O O . PHE A 1 394 ? 39.237 21.594 53.313 1.00 27.73 394 PHE A O 1
ATOM 2738 N N . LYS A 1 395 ? 38.770 20.101 54.936 1.00 33.74 395 LYS A N 1
ATOM 2739 C CA . LYS A 1 395 ? 39.742 20.668 55.917 1.00 35.46 395 LYS A CA 1
ATOM 2740 C C . LYS A 1 395 ? 41.101 20.771 55.226 1.00 32.16 395 LYS A C 1
ATOM 2741 O O . LYS A 1 395 ? 41.575 19.778 54.618 1.00 30.79 395 LYS A O 1
ATOM 2747 N N . GLY A 1 396 ? 41.695 21.959 55.273 1.00 32.91 396 GLY A N 1
ATOM 2748 C CA . GLY A 1 396 ? 43.054 22.203 54.744 1.00 31.16 396 GLY A CA 1
ATOM 2749 C C . GLY A 1 396 ? 43.059 22.398 53.236 1.00 31.13 396 GLY A C 1
ATOM 2750 O O . GLY A 1 396 ? 44.143 22.628 52.681 1.00 28.25 396 GLY A O 1
ATOM 2751 N N . GLU A 1 397 ? 41.899 22.331 52.566 1.00 31.90 397 GLU A N 1
ATOM 2752 C CA . GLU A 1 397 ? 41.860 22.403 51.082 1.00 31.17 397 GLU A CA 1
ATOM 2753 C C . GLU A 1 397 ? 41.209 23.722 50.664 1.00 29.75 397 GLU A C 1
ATOM 2754 O O . GLU A 1 397 ? 40.247 24.169 51.311 1.00 31.94 397 GLU A O 1
ATOM 2760 N N . LYS A 1 398 ? 41.713 24.319 49.604 1.00 29.24 398 LYS A N 1
ATOM 2761 C CA . LYS A 1 398 ? 41.012 25.416 48.914 1.00 30.90 398 LYS A CA 1
ATOM 2762 C C . LYS A 1 398 ? 40.387 24.827 47.660 1.00 31.12 398 LYS A C 1
ATOM 2763 O O . LYS A 1 398 ? 41.178 24.317 46.810 1.00 29.94 398 LYS A O 1
ATOM 2769 N N . VAL A 1 399 ? 39.060 24.895 47.538 1.00 25.79 399 VAL A N 1
ATOM 2770 C CA . VAL A 1 399 ? 38.380 24.436 46.295 1.00 26.66 399 VAL A CA 1
ATOM 2771 C C . VAL A 1 399 ? 38.347 25.602 45.295 1.00 24.56 399 VAL A C 1
ATOM 2772 O O . VAL A 1 399 ? 37.707 26.611 45.586 1.00 21.53 399 VAL A O 1
ATOM 2776 N N . TYR A 1 400 ? 38.997 25.436 44.146 1.00 20.58 400 TYR A N 1
ATOM 2777 C CA . TYR A 1 400 ? 39.255 26.525 43.185 1.00 21.56 400 TYR A CA 1
ATOM 2778 C C . TYR A 1 400 ? 38.538 26.250 41.860 1.00 22.69 400 TYR A C 1
ATOM 2779 O O . TYR A 1 400 ? 38.521 27.157 41.000 1.00 23.57 400 TYR A O 1
ATOM 2788 N N . ARG A 1 401 ? 37.850 25.111 41.748 1.00 23.36 401 ARG A N 1
ATOM 2789 C CA . ARG A 1 401 ? 36.966 24.863 40.587 1.00 23.74 401 ARG A CA 1
ATOM 2790 C C . ARG A 1 401 ? 35.920 23.801 40.918 1.00 22.71 401 ARG A C 1
ATOM 2791 O O . ARG A 1 401 ? 36.214 22.857 41.682 1.00 22.43 401 ARG A O 1
ATOM 2799 N N . ALA A 1 402 ? 34.721 23.985 40.383 1.00 21.85 402 ALA A N 1
ATOM 2800 C CA . ALA A 1 402 ? 33.642 22.973 40.378 1.00 22.55 402 ALA A CA 1
ATOM 2801 C C . ALA A 1 402 ? 33.134 22.854 38.943 1.00 22.94 402 ALA A C 1
ATOM 2802 O O . ALA A 1 402 ? 32.856 23.920 38.325 1.00 23.83 402 ALA A O 1
ATOM 2804 N N . VAL A 1 403 ? 33.111 21.614 38.435 1.00 24.60 403 VAL A N 1
ATOM 2805 C CA . VAL A 1 403 ? 32.640 21.226 37.077 1.00 23.87 403 VAL A CA 1
ATOM 2806 C C . VAL A 1 403 ? 31.540 20.170 37.273 1.00 23.80 403 VAL A C 1
ATOM 2807 O O . VAL A 1 403 ? 31.804 19.120 37.934 1.00 22.60 403 VAL A O 1
ATOM 2811 N N . ALA A 1 404 ? 30.342 20.432 36.755 1.00 21.72 404 ALA A N 1
ATOM 2812 C CA . ALA A 1 404 ? 29.151 19.598 37.036 1.00 22.61 404 ALA A CA 1
ATOM 2813 C C . ALA A 1 404 ? 28.635 19.014 35.736 1.00 22.18 404 ALA A C 1
ATOM 2814 O O . ALA A 1 404 ? 28.759 19.654 34.669 1.00 23.33 404 ALA A O 1
ATOM 2816 N N . ASN A 1 405 ? 28.134 17.799 35.864 1.00 26.38 405 ASN A N 1
ATOM 2817 C CA . ASN A 1 405 ? 27.376 17.076 34.824 1.00 26.14 405 ASN A CA 1
ATOM 2818 C C . ASN A 1 405 ? 25.905 17.214 35.162 1.00 24.33 405 ASN A C 1
ATOM 2819 O O . ASN A 1 405 ? 25.565 17.186 36.367 1.00 23.42 405 ASN A O 1
ATOM 2824 N N . THR A 1 406 ? 25.067 17.300 34.139 1.00 23.41 406 THR A N 1
ATOM 2825 C CA . THR A 1 406 ? 23.602 17.203 34.288 1.00 25.44 406 THR A CA 1
ATOM 2826 C C . THR A 1 406 ? 23.064 16.160 33.310 1.00 27.46 406 THR A C 1
ATOM 2827 O O . THR A 1 406 ? 23.738 15.839 32.312 1.00 29.59 406 THR A O 1
ATOM 2831 N N . ASN A 1 407 ? 21.912 15.590 33.632 1.00 29.77 407 ASN A N 1
ATOM 2832 C CA . ASN A 1 407 ? 21.142 14.728 32.696 1.00 29.86 407 ASN A CA 1
ATOM 2833 C C . ASN A 1 407 ? 19.659 15.112 32.782 1.00 29.94 407 ASN A C 1
ATOM 2834 O O . ASN A 1 407 ? 19.260 15.877 33.705 1.00 29.37 407 ASN A O 1
ATOM 2839 N N . LEU A 1 408 ? 18.885 14.671 31.796 1.00 27.70 408 LEU A N 1
ATOM 2840 C CA . LEU A 1 408 ? 17.441 14.957 31.706 1.00 28.39 408 LEU A CA 1
ATOM 2841 C C . LEU A 1 408 ? 16.745 13.739 31.100 1.00 29.41 408 LEU A C 1
ATOM 2842 O O . LEU A 1 408 ? 17.372 13.006 30.317 1.00 30.65 408 LEU A O 1
ATOM 2847 N N . ALA A 1 409 ? 15.483 13.565 31.441 1.00 28.11 409 ALA A N 1
ATOM 2848 C CA . ALA A 1 409 ? 14.597 12.534 30.872 1.00 30.68 409 ALA A CA 1
ATOM 2849 C C . ALA A 1 409 ? 13.334 13.237 30.381 1.00 30.14 409 ALA A C 1
ATOM 2850 O O . ALA A 1 409 ? 12.664 13.960 31.178 1.00 29.04 409 ALA A O 1
ATOM 2852 N N . VAL A 1 410 ? 13.053 13.079 29.097 1.00 29.08 410 VAL A N 1
ATOM 2853 C CA . VAL A 1 410 ? 11.811 13.600 28.475 1.00 31.17 410 VAL A CA 1
ATOM 2854 C C . VAL A 1 410 ? 10.689 12.599 28.729 1.00 30.85 410 VAL A C 1
ATOM 2855 O O . VAL A 1 410 ? 10.817 11.446 28.310 1.00 31.21 410 VAL A O 1
ATOM 2859 N N . TRP A 1 411 ? 9.659 13.022 29.439 1.00 31.04 411 TRP A N 1
ATOM 2860 C CA . TRP A 1 411 ? 8.396 12.256 29.589 1.00 35.33 411 TRP A CA 1
ATOM 2861 C C . TRP A 1 411 ? 7.352 12.790 28.606 1.00 35.78 411 TRP A C 1
ATOM 2862 O O . TRP A 1 411 ? 7.574 13.816 27.962 1.00 35.16 411 TRP A O 1
ATOM 2873 N N . PRO A 1 412 ? 6.193 12.108 28.453 1.00 38.62 412 PRO A N 1
ATOM 2874 C CA . PRO A 1 412 ? 5.121 12.593 27.585 1.00 41.21 412 PRO A CA 1
ATOM 2875 C C . PRO A 1 412 ? 4.764 14.071 27.819 1.00 43.80 412 PRO A C 1
ATOM 2876 O O . PRO A 1 412 ? 4.646 14.804 26.846 1.00 49.86 412 PRO A O 1
ATOM 2880 N N . SER A 1 413 ? 4.624 14.509 29.071 1.00 40.32 413 SER A N 1
ATOM 2881 C CA . SER A 1 413 ? 4.180 15.895 29.356 1.00 40.01 413 SER A CA 1
ATOM 2882 C C . SER A 1 413 ? 5.085 16.566 30.405 1.00 39.70 413 SER A C 1
ATOM 2883 O O . SER A 1 413 ? 4.646 17.552 31.053 1.00 40.52 413 SER A O 1
ATOM 2886 N N . ALA A 1 414 ? 6.321 16.084 30.565 1.00 35.95 414 ALA A N 1
ATOM 2887 C CA . ALA A 1 414 ? 7.276 16.644 31.547 1.00 34.05 414 ALA A CA 1
ATOM 2888 C C . ALA A 1 414 ? 8.709 16.415 31.086 1.00 30.77 414 ALA A C 1
ATOM 2889 O O . ALA A 1 414 ? 8.970 15.401 30.395 1.00 29.76 414 ALA A O 1
ATOM 2891 N N . VAL A 1 415 ? 9.599 17.288 31.549 1.00 27.29 415 VAL A N 1
ATOM 2892 C CA . VAL A 1 415 ? 11.062 17.043 31.580 1.00 25.45 415 VAL A CA 1
ATOM 2893 C C . VAL A 1 415 ? 11.566 17.093 33.034 1.00 25.67 415 VAL A C 1
ATOM 2894 O O . VAL A 1 415 ? 11.326 18.055 33.765 1.00 29.21 415 VAL A O 1
ATOM 2898 N N . TYR A 1 416 ? 12.274 16.063 33.427 1.00 24.93 416 TYR A N 1
ATOM 2899 C CA . TYR A 1 416 ? 12.997 15.962 34.708 1.00 27.77 416 TYR A CA 1
ATOM 2900 C C . TYR A 1 416 ? 14.468 16.136 34.360 1.00 25.94 416 TYR A C 1
ATOM 2901 O O . TYR A 1 416 ? 14.908 15.461 33.422 1.00 23.65 416 TYR A O 1
ATOM 2910 N N . SER A 1 417 ? 15.155 17.030 35.063 1.00 26.58 417 SER A N 1
ATOM 2911 C CA . SER A 1 417 ? 16.625 17.231 34.983 1.00 26.41 417 SER A CA 1
ATOM 2912 C C . SER A 1 417 ? 17.196 17.404 36.389 1.00 25.65 417 SER A C 1
ATOM 2913 O O . SER A 1 417 ? 16.508 17.900 37.265 1.00 24.15 417 SER A O 1
ATOM 2916 N N . GLY A 1 418 ? 18.459 17.054 36.576 1.00 28.53 418 GLY A N 1
ATOM 2917 C CA . GLY A 1 418 ? 19.177 17.407 37.805 1.00 30.15 418 GLY A CA 1
ATOM 2918 C C . GLY A 1 418 ? 20.663 17.254 37.607 1.00 31.04 418 GLY A C 1
ATOM 2919 O O . GLY A 1 418 ? 21.105 16.834 36.504 1.00 29.70 418 GLY A O 1
ATOM 2920 N N . VAL A 1 419 ? 21.411 17.526 38.663 1.00 26.96 419 VAL A N 1
ATOM 2921 C CA . VAL A 1 419 ? 22.883 17.406 38.631 1.00 24.92 419 VAL A CA 1
ATOM 2922 C C . VAL A 1 419 ? 23.285 16.005 39.063 1.00 23.85 419 VAL A C 1
ATOM 2923 O O . VAL A 1 419 ? 22.846 15.582 40.143 1.00 22.70 419 VAL A O 1
ATOM 2927 N N . THR A 1 420 ? 24.152 15.386 38.261 1.00 22.98 420 THR A N 1
ATOM 2928 C CA . THR A 1 420 ? 24.518 13.954 38.347 1.00 23.83 420 THR A CA 1
ATOM 2929 C C . THR A 1 420 ? 25.952 13.797 38.833 1.00 23.36 420 THR A C 1
ATOM 2930 O O . THR A 1 420 ? 26.265 12.733 39.291 1.00 24.24 420 THR A O 1
ATOM 2934 N N . LYS A 1 421 ? 26.788 14.821 38.723 1.00 22.47 421 LYS A N 1
ATOM 2935 C CA . LYS A 1 421 ? 28.206 14.710 39.134 1.00 25.19 421 LYS A CA 1
ATOM 2936 C C . LYS A 1 421 ? 28.832 16.083 39.350 1.00 23.76 421 LYS A C 1
ATOM 2937 O O . LYS A 1 421 ? 28.560 17.005 38.564 1.00 23.40 421 LYS A O 1
ATOM 2943 N N . VAL A 1 422 ? 29.682 16.205 40.356 1.00 24.96 422 VAL A N 1
ATOM 2944 C CA . VAL A 1 422 ? 30.499 17.441 40.512 1.00 25.46 422 VAL A CA 1
ATOM 2945 C C . VAL A 1 422 ? 31.948 17.046 40.833 1.00 25.66 422 VAL A C 1
ATOM 2946 O O . VAL A 1 422 ? 32.172 16.330 41.814 1.00 26.39 422 VAL A O 1
ATOM 2950 N N . LYS A 1 423 ? 32.883 17.484 39.994 1.00 25.81 423 LYS A N 1
ATOM 2951 C CA . LYS A 1 423 ? 34.340 17.381 40.224 1.00 29.95 423 LYS A CA 1
ATOM 2952 C C . LYS A 1 423 ? 34.832 18.691 40.867 1.00 27.93 423 LYS A C 1
ATOM 2953 O O . LYS A 1 423 ? 34.695 19.768 40.256 1.00 26.02 423 LYS A O 1
ATOM 2959 N N . PHE A 1 424 ? 35.397 18.584 42.058 1.00 27.03 424 PHE A N 1
ATOM 2960 C CA . PHE A 1 424 ? 36.021 19.696 42.806 1.00 26.89 424 PHE A CA 1
ATOM 2961 C C . PHE A 1 424 ? 37.535 19.658 42.623 1.00 28.32 424 PHE A C 1
ATOM 2962 O O . PHE A 1 424 ? 38.155 18.663 42.996 1.00 28.19 424 PHE A O 1
ATOM 2970 N N . SER A 1 425 ? 38.115 20.695 42.025 1.00 27.55 425 SER A N 1
ATOM 2971 C CA . SER A 1 425 ? 39.586 20.888 41.969 1.00 26.49 425 SER A CA 1
ATOM 2972 C C . SER A 1 425 ? 40.025 21.621 43.245 1.00 26.43 425 SER A C 1
ATOM 2973 O O . SER A 1 425 ? 39.354 22.600 43.643 1.00 25.96 425 SER A O 1
ATOM 2976 N N . GLN A 1 426 ? 41.044 21.104 43.927 1.00 26.97 426 GLN A N 1
ATOM 2977 C CA . GLN A 1 426 ? 41.436 21.601 45.267 1.00 29.68 426 GLN A CA 1
ATOM 2978 C C . GLN A 1 426 ? 42.962 21.675 45.421 1.00 32.35 426 GLN A C 1
ATOM 2979 O O . GLN A 1 426 ? 43.679 20.851 44.857 1.00 28.02 426 GLN A O 1
ATOM 2985 N N . TYR A 1 427 ? 43.418 22.671 46.183 1.00 36.22 427 TYR A N 1
ATOM 2986 C CA . TYR A 1 427 ? 44.836 22.920 46.524 1.00 38.90 427 TYR A CA 1
ATOM 2987 C C . TYR A 1 427 ? 44.994 22.941 48.048 1.00 36.21 427 TYR A C 1
ATOM 2988 O O . TYR A 1 427 ? 44.192 23.586 48.765 1.00 36.02 427 TYR A O 1
ATOM 2997 N N . ASN A 1 428 ? 45.979 22.179 48.517 1.00 37.79 428 ASN A N 1
ATOM 2998 C CA . ASN A 1 428 ? 46.400 22.084 49.930 1.00 38.66 428 ASN A CA 1
ATOM 2999 C C . ASN A 1 428 ? 47.628 22.986 50.084 1.00 41.97 428 ASN A C 1
ATOM 3000 O O . ASN A 1 428 ? 48.594 22.779 49.337 1.00 38.11 428 ASN A O 1
ATOM 3005 N N . ASP A 1 429 ? 47.575 23.994 50.955 1.00 50.86 429 ASP A N 1
ATOM 3006 C CA . ASP A 1 429 ? 48.669 24.996 51.102 1.00 53.21 429 ASP A CA 1
ATOM 3007 C C . ASP A 1 429 ? 49.840 24.420 51.895 1.00 55.01 429 ASP A C 1
ATOM 3008 O O . ASP A 1 429 ? 50.964 24.834 51.600 1.00 55.17 429 ASP A O 1
ATOM 3013 N N . LYS A 1 430 ? 49.576 23.548 52.873 1.00 54.84 430 LYS A N 1
ATOM 3014 C CA . LYS A 1 430 ? 50.624 22.918 53.721 1.00 60.12 430 LYS A CA 1
ATOM 3015 C C . LYS A 1 430 ? 51.505 22.035 52.842 1.00 60.57 430 LYS A C 1
ATOM 3016 O O . LYS A 1 430 ? 52.706 22.259 52.880 1.00 61.72 430 LYS A O 1
ATOM 3022 N N . THR A 1 431 ? 50.917 21.107 52.073 1.00 61.33 431 THR A N 1
ATOM 3023 C CA . THR A 1 431 ? 51.622 20.054 51.282 1.00 56.85 431 THR A CA 1
ATOM 3024 C C . THR A 1 431 ? 51.853 20.476 49.824 1.00 56.24 431 THR A C 1
ATOM 3025 O O . THR A 1 431 ? 52.509 19.715 49.111 1.00 63.77 431 THR A O 1
ATOM 3029 N N . LYS A 1 432 ? 51.274 21.595 49.384 1.00 58.68 432 LYS A N 1
ATOM 3030 C CA . LYS A 1 432 ? 51.427 22.179 48.021 1.00 63.85 432 LYS A CA 1
ATOM 3031 C C . LYS A 1 432 ? 51.022 21.181 46.917 1.00 57.43 432 LYS A C 1
ATOM 3032 O O . LYS A 1 432 ? 51.655 21.207 45.841 1.00 56.32 432 LYS A O 1
ATOM 3038 N N . LYS A 1 433 ? 49.973 20.380 47.145 1.00 53.17 433 LYS A N 1
ATOM 3039 C CA . LYS A 1 433 ? 49.440 19.373 46.176 1.00 59.57 433 LYS A CA 1
ATOM 3040 C C . LYS A 1 433 ? 48.035 19.749 45.680 1.00 47.64 433 LYS A C 1
ATOM 3041 O O . LYS A 1 433 ? 47.110 19.991 46.491 1.00 46.77 433 LYS A O 1
ATOM 3047 N N . ALA A 1 434 ? 47.888 19.774 44.364 1.00 43.20 434 ALA A N 1
ATOM 3048 C CA . ALA A 1 434 ? 46.589 19.844 43.676 1.00 42.20 434 ALA A CA 1
ATOM 3049 C C . ALA A 1 434 ? 46.033 18.425 43.622 1.00 43.25 434 ALA A C 1
ATOM 3050 O O . ALA A 1 434 ? 46.819 17.529 43.315 1.00 45.57 434 ALA A O 1
ATOM 3052 N N . SER A 1 435 ? 44.753 18.253 43.959 1.00 34.63 435 SER A N 1
ATOM 3053 C CA . SER A 1 435 ? 44.013 16.973 43.927 1.00 32.28 435 SER A CA 1
ATOM 3054 C C . SER A 1 435 ? 42.564 17.249 43.498 1.00 30.54 435 SER A C 1
ATOM 3055 O O . SER A 1 435 ? 42.199 18.434 43.306 1.00 31.30 435 SER A O 1
ATOM 3058 N N . LYS A 1 436 ? 41.760 16.209 43.334 1.00 30.72 436 LYS A N 1
ATOM 3059 C CA . LYS A 1 436 ? 40.349 16.311 42.874 1.00 31.31 436 LYS A CA 1
ATOM 3060 C C . LYS A 1 436 ? 39.502 15.470 43.815 1.00 29.47 436 LYS A C 1
ATOM 3061 O O . LYS A 1 436 ? 40.010 14.481 44.314 1.00 27.50 436 LYS A O 1
ATOM 3067 N N . GLN A 1 437 ? 38.305 15.941 44.165 1.00 27.59 437 GLN A N 1
ATOM 3068 C CA . GLN A 1 437 ? 37.280 15.115 44.833 1.00 26.18 437 GLN A CA 1
ATOM 3069 C C . GLN A 1 437 ? 36.018 15.188 43.978 1.00 29.98 437 GLN A C 1
ATOM 3070 O O . GLN A 1 437 ? 35.766 16.249 43.375 1.00 31.31 437 GLN A O 1
ATOM 3076 N N . THR A 1 438 ? 35.240 14.111 43.975 1.00 30.83 438 THR A N 1
ATOM 3077 C CA . THR A 1 438 ? 34.088 13.901 43.073 1.00 33.11 438 THR A CA 1
ATOM 3078 C C . THR A 1 438 ? 32.871 13.421 43.860 1.00 28.16 438 THR A C 1
ATOM 3079 O O . THR A 1 438 ? 33.011 12.488 44.609 1.00 32.86 438 THR A O 1
ATOM 3083 N N . TYR A 1 439 ? 31.739 14.093 43.709 1.00 28.24 439 TYR A N 1
ATOM 3084 C CA . TYR A 1 439 ? 30.393 13.518 43.924 1.00 29.23 439 TYR A CA 1
ATOM 3085 C C . TYR A 1 439 ? 29.997 12.852 42.604 1.00 29.12 439 TYR A C 1
ATOM 3086 O O . TYR A 1 439 ? 30.127 13.507 41.591 1.00 26.28 439 TYR A O 1
ATOM 3095 N N . ASP A 1 440 ? 29.583 11.587 42.615 1.00 31.94 440 ASP A N 1
ATOM 3096 C CA . ASP A 1 440 ? 29.077 10.870 41.405 1.00 30.00 440 ASP A CA 1
ATOM 3097 C C . ASP A 1 440 ? 27.774 10.177 41.803 1.00 27.99 440 ASP A C 1
ATOM 3098 O O . ASP A 1 440 ? 27.792 9.414 42.792 1.00 33.61 440 ASP A O 1
ATOM 3103 N N . SER A 1 441 ? 26.682 10.458 41.108 1.00 26.77 441 SER A N 1
ATOM 3104 C CA . SER A 1 441 ? 25.330 9.911 41.415 1.00 26.87 441 SER A CA 1
ATOM 3105 C C . SER A 1 441 ? 25.321 8.391 41.240 1.00 28.59 441 SER A C 1
ATOM 3106 O O . SER A 1 441 ? 24.421 7.753 41.797 1.00 28.72 441 SER A O 1
ATOM 3109 N N . LYS A 1 442 ? 26.249 7.892 40.426 1.00 30.06 442 LYS A N 1
ATOM 3110 C CA . LYS A 1 442 ? 26.526 6.457 40.152 1.00 40.32 442 LYS A CA 1
ATOM 3111 C C . LYS A 1 442 ? 25.538 5.891 39.116 1.00 38.86 442 LYS A C 1
ATOM 3112 O O . LYS A 1 442 ? 25.635 4.712 38.851 1.00 38.29 442 LYS A O 1
ATOM 3118 N N . ARG A 1 443 ? 24.687 6.712 38.492 1.00 38.94 443 ARG A N 1
ATOM 3119 C CA . ARG A 1 443 ? 23.776 6.237 37.423 1.00 38.51 443 ARG A CA 1
ATOM 3120 C C . ARG A 1 443 ? 23.577 7.312 36.353 1.00 34.03 443 ARG A C 1
ATOM 3121 O O . ARG A 1 443 ? 22.831 8.312 36.626 1.00 31.01 443 ARG A O 1
ATOM 3129 N N . ASN A 1 444 ? 24.192 7.061 35.185 1.00 31.48 444 ASN A N 1
ATOM 3130 C CA . ASN A 1 444 ? 23.922 7.695 33.863 1.00 30.98 444 ASN A CA 1
ATOM 3131 C C . ASN A 1 444 ? 24.177 9.209 33.971 1.00 30.62 444 ASN A C 1
ATOM 3132 O O . ASN A 1 444 ? 23.195 9.984 33.870 1.00 29.71 444 ASN A O 1
ATOM 3137 N N . VAL A 1 445 ? 25.447 9.613 34.125 1.00 29.35 445 VAL A N 1
ATOM 3138 C CA . VAL A 1 445 ? 25.844 10.970 34.602 1.00 31.60 445 VAL A CA 1
ATOM 3139 C C . VAL A 1 445 ? 25.681 11.997 33.477 1.00 33.50 445 VAL A C 1
ATOM 3140 O O . VAL A 1 445 ? 25.536 13.208 33.799 1.00 36.00 445 VAL A O 1
ATOM 3144 N N . GLY A 1 446 ? 25.675 11.567 32.215 1.00 33.11 446 GLY A N 1
ATOM 3145 C CA . GLY A 1 446 ? 25.572 12.497 31.073 1.00 29.23 446 GLY A CA 1
ATOM 3146 C C . GLY A 1 446 ? 26.836 13.299 30.885 1.00 31.06 446 GLY A C 1
ATOM 3147 O O . GLY A 1 446 ? 27.888 12.895 31.380 1.00 33.17 446 GLY A O 1
ATOM 3148 N N . ALA A 1 447 ? 26.732 14.438 30.208 1.00 33.56 447 ALA A N 1
ATOM 3149 C CA . ALA A 1 447 ? 27.863 15.310 29.836 1.00 33.85 447 ALA A CA 1
ATOM 3150 C C . ALA A 1 447 ? 28.097 16.423 30.884 1.00 33.76 447 ALA A C 1
ATOM 3151 O O . ALA A 1 447 ? 27.160 16.797 31.618 1.00 30.84 447 ALA A O 1
ATOM 3153 N N . VAL A 1 448 ? 29.321 16.944 30.930 1.00 29.00 448 VAL A N 1
ATOM 3154 C CA . VAL A 1 448 ? 29.668 18.222 31.608 1.00 32.05 448 VAL A CA 1
ATOM 3155 C C . VAL A 1 448 ? 28.802 19.317 30.996 1.00 32.72 448 VAL A C 1
ATOM 3156 O O . VAL A 1 448 ? 28.795 19.428 29.754 1.00 32.67 448 VAL A O 1
ATOM 3160 N N . SER A 1 449 ? 28.087 20.084 31.826 1.00 31.26 449 SER A N 1
ATOM 3161 C CA . SER A 1 449 ? 27.253 21.220 31.352 1.00 27.38 449 SER A CA 1
ATOM 3162 C C . SER A 1 449 ? 27.591 22.513 32.103 1.00 25.66 449 SER A C 1
ATOM 3163 O O . SER A 1 449 ? 27.096 23.538 31.713 1.00 27.12 449 SER A O 1
ATOM 3166 N N . TRP A 1 450 ? 28.438 22.477 33.121 1.00 24.42 450 TRP A N 1
ATOM 3167 C CA . TRP A 1 450 ? 28.606 23.615 34.064 1.00 25.18 450 TRP A CA 1
ATOM 3168 C C . TRP A 1 450 ? 30.039 23.650 34.592 1.00 23.93 450 TRP A C 1
ATOM 3169 O O . TRP A 1 450 ? 30.484 22.670 35.236 1.00 22.65 450 TRP A O 1
ATOM 3180 N N . ASP A 1 451 ? 30.708 24.770 34.357 1.00 25.25 451 ASP A N 1
ATOM 3181 C CA . ASP A 1 451 ? 32.128 24.971 34.750 1.00 25.17 451 ASP A CA 1
ATOM 3182 C C . ASP A 1 451 ? 32.219 26.295 35.499 1.00 23.31 451 ASP A C 1
ATOM 3183 O O . ASP A 1 451 ? 31.881 27.323 34.879 1.00 24.98 451 ASP A O 1
ATOM 3188 N N . SER A 1 452 ? 32.641 26.284 36.767 1.00 24.98 452 SER A N 1
ATOM 3189 C CA . SER A 1 452 ? 32.713 27.522 37.592 1.00 24.75 452 SER A CA 1
ATOM 3190 C C . SER A 1 452 ? 33.598 28.544 36.884 1.00 24.22 452 SER A C 1
ATOM 3191 O O . SER A 1 452 ? 33.303 29.735 37.012 1.00 24.48 452 SER A O 1
ATOM 3194 N N . ILE A 1 453 ? 34.656 28.113 36.186 1.00 28.37 453 ILE A N 1
ATOM 3195 C CA . ILE A 1 453 ? 35.635 29.062 35.564 1.00 30.11 453 ILE A CA 1
ATOM 3196 C C . ILE A 1 453 ? 34.959 29.930 34.504 1.00 28.49 453 ILE A C 1
ATOM 3197 O O . ILE A 1 453 ? 35.526 30.991 34.257 1.00 26.82 453 ILE A O 1
ATOM 3202 N N . ASP A 1 454 ? 33.795 29.560 33.969 1.00 24.34 454 ASP A N 1
ATOM 3203 C CA . ASP A 1 454 ? 33.081 30.393 32.970 1.00 25.99 454 ASP A CA 1
ATOM 3204 C C . ASP A 1 454 ? 32.479 31.611 33.671 1.00 25.87 454 ASP A C 1
ATOM 3205 O O . ASP A 1 454 ? 32.165 32.581 32.979 1.00 24.24 454 ASP A O 1
ATOM 3210 N N . GLN A 1 455 ? 32.264 31.560 34.987 1.00 24.21 455 GLN A N 1
ATOM 3211 C CA . GLN A 1 455 ? 31.637 32.692 35.724 1.00 25.51 455 GLN A CA 1
ATOM 3212 C C . GLN A 1 455 ? 32.640 33.375 36.669 1.00 24.15 455 GLN A C 1
ATOM 3213 O O . GLN A 1 455 ? 32.465 34.594 36.931 1.00 24.52 455 GLN A O 1
ATOM 3219 N N . LEU A 1 456 ? 33.573 32.596 37.223 1.00 21.46 456 LEU A N 1
ATOM 3220 C CA . LEU A 1 456 ? 34.658 33.070 38.115 1.00 22.19 456 LEU A CA 1
ATOM 3221 C C . LEU A 1 456 ? 35.985 32.651 37.485 1.00 21.50 456 LEU A C 1
ATOM 3222 O O . LEU A 1 456 ? 36.701 31.797 38.010 1.00 22.69 456 LEU A O 1
ATOM 3227 N N . PRO A 1 457 ? 36.361 33.271 36.333 1.00 23.92 457 PRO A N 1
ATOM 3228 C CA . PRO A 1 457 ? 37.634 32.959 35.688 1.00 24.62 457 PRO A CA 1
ATOM 3229 C C . PRO A 1 457 ? 38.815 33.332 36.565 1.00 25.80 457 PRO A C 1
ATOM 3230 O O . PRO A 1 457 ? 38.670 34.012 37.581 1.00 24.18 457 PRO A O 1
ATOM 3234 N N . PRO A 1 458 ? 40.007 32.822 36.214 1.00 29.96 458 PRO A N 1
ATOM 3235 C CA . PRO A 1 458 ? 41.229 33.147 36.947 1.00 30.83 458 PRO A CA 1
ATOM 3236 C C . PRO A 1 458 ? 41.661 34.624 36.804 1.00 30.21 458 PRO A C 1
ATOM 3237 O O . PRO A 1 458 ? 41.261 35.282 35.876 1.00 29.50 458 PRO A O 1
ATOM 3241 N N . GLU A 1 459 ? 42.418 35.120 37.787 1.00 32.74 459 GLU A N 1
ATOM 3242 C CA . GLU A 1 459 ? 43.044 36.480 37.813 1.00 36.62 459 GLU A CA 1
ATOM 3243 C C . GLU A 1 459 ? 44.041 36.554 36.661 1.00 35.92 459 GLU A C 1
ATOM 3244 O O . GLU A 1 459 ? 44.163 37.618 36.075 1.00 36.79 459 GLU A O 1
ATOM 3250 N N . THR A 1 460 ? 44.713 35.443 36.361 1.00 37.51 460 THR A N 1
ATOM 3251 C CA . THR A 1 460 ? 45.756 35.379 35.303 1.00 44.88 460 THR A CA 1
ATOM 3252 C C . THR A 1 460 ? 45.711 34.026 34.571 1.00 45.73 460 THR A C 1
ATOM 3253 O O . THR A 1 460 ? 45.541 32.965 35.223 1.00 43.22 460 THR A O 1
ATOM 3257 N N . LYS A 1 461 ? 45.919 34.055 33.254 1.00 57.11 461 LYS A N 1
ATOM 3258 C CA . LYS A 1 461 ? 46.128 32.838 32.418 1.00 63.66 461 LYS A CA 1
ATOM 3259 C C . LYS A 1 461 ? 47.633 32.561 32.278 1.00 63.36 461 LYS A C 1
ATOM 3260 O O . LYS A 1 461 ? 47.961 31.472 31.785 1.00 64.40 461 LYS A O 1
ATOM 3266 N N . LYS A 1 462 ? 48.506 33.482 32.722 1.00 70.85 462 LYS A N 1
ATOM 3267 C CA . LYS A 1 462 ? 49.994 33.316 32.700 1.00 76.57 462 LYS A CA 1
ATOM 3268 C C . LYS A 1 462 ? 50.392 32.086 33.530 1.00 74.09 462 LYS A C 1
ATOM 3269 O O . LYS A 1 462 ? 51.241 31.333 33.053 1.00 75.00 462 LYS A O 1
ATOM 3275 N N . LYS A 1 463 ? 49.796 31.892 34.716 1.00 70.42 463 LYS A N 1
ATOM 3276 C CA . LYS A 1 463 ? 50.083 30.757 35.640 1.00 62.66 463 LYS A CA 1
ATOM 3277 C C . LYS A 1 463 ? 49.025 29.677 35.424 1.00 57.73 463 LYS A C 1
ATOM 3278 O O . LYS A 1 463 ? 47.995 29.944 34.819 1.00 55.16 463 LYS A O 1
ATOM 3284 N N . PRO A 1 464 ? 49.242 28.422 35.890 1.00 53.93 464 PRO A N 1
ATOM 3285 C CA . PRO A 1 464 ? 48.174 27.410 35.923 1.00 50.48 464 PRO A CA 1
ATOM 3286 C C . PRO A 1 464 ? 47.076 27.644 36.984 1.00 44.15 464 PRO A C 1
ATOM 3287 O O . PRO A 1 464 ? 47.323 28.248 38.015 1.00 39.48 464 PRO A O 1
ATOM 3291 N N . LEU A 1 465 ? 45.887 27.101 36.739 1.00 37.80 465 LEU A N 1
ATOM 3292 C CA . LEU A 1 465 ? 44.654 27.426 37.492 1.00 37.06 465 LEU A CA 1
ATOM 3293 C C . LEU A 1 465 ? 44.868 27.315 39.015 1.00 31.72 465 LEU A C 1
ATOM 3294 O O . LEU A 1 465 ? 44.369 28.175 39.747 1.00 27.81 465 LEU A O 1
ATOM 3299 N N . LYS A 1 466 ? 45.604 26.321 39.501 1.00 34.93 466 LYS A N 1
ATOM 3300 C CA . LYS A 1 466 ? 45.824 26.131 40.961 1.00 35.67 466 LYS A CA 1
ATOM 3301 C C . LYS A 1 466 ? 46.515 27.363 41.584 1.00 34.45 466 LYS A C 1
ATOM 3302 O O . LYS A 1 466 ? 46.391 27.541 42.824 1.00 29.27 466 LYS A O 1
ATOM 3308 N N . LYS A 1 467 ? 47.223 28.173 40.792 1.00 34.33 467 LYS A N 1
ATOM 3309 C CA . LYS A 1 467 ? 47.925 29.385 41.301 1.00 40.55 467 LYS A CA 1
ATOM 3310 C C . LYS A 1 467 ? 47.147 30.635 40.892 1.00 35.41 467 LYS A C 1
ATOM 3311 O O . LYS A 1 467 ? 47.137 31.581 41.691 1.00 37.05 467 LYS A O 1
ATOM 3317 N N . GLY A 1 468 ? 46.490 30.626 39.730 1.00 31.64 468 GLY A N 1
ATOM 3318 C CA . GLY A 1 468 ? 45.875 31.833 39.141 1.00 32.00 468 GLY A CA 1
ATOM 3319 C C . GLY A 1 468 ? 44.374 31.980 39.381 1.00 28.81 468 GLY A C 1
ATOM 3320 O O . GLY A 1 468 ? 43.822 33.009 38.975 1.00 31.50 468 GLY A O 1
ATOM 3321 N N . TYR A 1 469 ? 43.715 31.017 40.016 1.00 26.93 469 TYR A N 1
ATOM 3322 C CA . TYR A 1 469 ? 42.245 31.039 40.268 1.00 26.75 469 TYR A CA 1
ATOM 3323 C C . TYR A 1 469 ? 41.852 32.310 41.032 1.00 27.22 469 TYR A C 1
ATOM 3324 O O . TYR A 1 469 ? 42.685 32.813 41.796 1.00 30.28 469 TYR A O 1
ATOM 3333 N N . SER A 1 470 ? 40.616 32.811 40.861 1.00 26.37 470 SER A N 1
ATOM 3334 C CA . SER A 1 470 ? 40.139 34.050 41.532 1.00 23.08 470 SER A CA 1
ATOM 3335 C C . SER A 1 470 ? 39.404 33.740 42.845 1.00 22.26 470 SER A C 1
ATOM 3336 O O . SER A 1 470 ? 39.422 34.602 43.721 1.00 22.24 470 SER A O 1
ATOM 3339 N N . HIS A 1 471 ? 38.713 32.594 42.961 1.00 21.00 471 HIS A N 1
ATOM 3340 C CA . HIS A 1 471 ? 37.703 32.353 44.019 1.00 19.70 471 HIS A CA 1
ATOM 3341 C C . HIS A 1 471 ? 37.801 30.926 44.535 1.00 21.55 471 HIS A C 1
ATOM 3342 O O . HIS A 1 471 ? 38.142 30.009 43.735 1.00 20.68 471 HIS A O 1
ATOM 3349 N N . GLN A 1 472 ? 37.483 30.734 45.814 1.00 22.44 472 GLN A N 1
ATOM 3350 C CA . GLN A 1 472 ? 37.298 29.382 46.402 1.00 23.26 472 GLN A CA 1
ATOM 3351 C C . GLN A 1 472 ? 35.839 29.199 46.851 1.00 22.80 472 GLN A C 1
ATOM 3352 O O . GLN A 1 472 ? 35.193 30.196 47.241 1.00 23.85 472 GLN A O 1
ATOM 3358 N N . LEU A 1 473 ? 35.353 27.963 46.763 1.00 19.98 473 LEU A N 1
ATOM 3359 C CA . LEU A 1 473 ? 33.994 27.520 47.162 1.00 21.12 473 LEU A CA 1
ATOM 3360 C C . LEU A 1 473 ? 33.869 27.692 48.671 1.00 21.61 473 LEU A C 1
ATOM 3361 O O . LEU A 1 473 ? 34.780 27.219 49.406 1.00 21.31 473 LEU A O 1
ATOM 3366 N N . ASN A 1 474 ? 32.775 28.304 49.098 1.00 21.49 474 ASN A N 1
ATOM 3367 C CA . ASN A 1 474 ? 32.467 28.568 50.521 1.00 22.47 474 ASN A CA 1
ATOM 3368 C C . ASN A 1 474 ? 31.313 27.671 50.941 1.00 22.38 474 ASN A C 1
ATOM 3369 O O . ASN A 1 474 ? 31.300 27.175 52.083 1.00 21.99 474 ASN A O 1
ATOM 3374 N N . TYR A 1 475 ? 30.332 27.500 50.067 1.00 21.30 475 TYR A N 1
ATOM 3375 C CA . TYR A 1 475 ? 29.049 26.938 50.504 1.00 19.88 475 TYR A CA 1
ATOM 3376 C C . TYR A 1 475 ? 28.361 26.312 49.309 1.00 21.43 475 TYR A C 1
ATOM 3377 O O . TYR A 1 475 ? 28.610 26.687 48.150 1.00 24.54 475 TYR A O 1
ATOM 3386 N N . VAL A 1 476 ? 27.432 25.430 49.632 1.00 21.80 476 VAL A N 1
ATOM 3387 C CA . VAL A 1 476 ? 26.606 24.693 48.654 1.00 23.85 476 VAL A CA 1
ATOM 3388 C C . VAL A 1 476 ? 25.237 24.583 49.296 1.00 22.70 476 VAL A C 1
ATOM 3389 O O . VAL A 1 476 ? 25.179 24.278 50.467 1.00 27.70 476 VAL A O 1
ATOM 3393 N N . MET A 1 477 ? 24.180 24.784 48.538 1.00 24.36 477 MET A N 1
ATOM 3394 C CA . MET A 1 477 ? 22.794 24.779 49.030 1.00 25.15 477 MET A CA 1
ATOM 3395 C C . MET A 1 477 ? 21.906 24.217 47.916 1.00 26.52 477 MET A C 1
ATOM 3396 O O . MET A 1 477 ? 21.932 24.765 46.809 1.00 25.59 477 MET A O 1
ATOM 3401 N N . CYS A 1 478 ? 21.147 23.164 48.219 1.00 26.38 478 CYS A N 1
ATOM 3402 C CA . CYS A 1 478 ? 20.186 22.504 47.296 1.00 27.02 478 CYS A CA 1
ATOM 3403 C C . CYS A 1 478 ? 18.795 23.112 47.491 1.00 26.88 478 CYS A C 1
ATOM 3404 O O . CYS A 1 478 ? 18.205 22.909 48.568 1.00 23.86 478 CYS A O 1
ATOM 3407 N N . PHE A 1 479 ? 18.318 23.848 46.491 1.00 24.07 479 PHE A N 1
ATOM 3408 C CA . PHE A 1 479 ? 16.940 24.383 46.456 1.00 24.99 479 PHE A CA 1
ATOM 3409 C C . PHE A 1 479 ? 16.042 23.353 45.774 1.00 24.22 479 PHE A C 1
ATOM 3410 O O . PHE A 1 479 ? 16.524 22.577 44.926 1.00 24.65 479 PHE A O 1
ATOM 3418 N N . LEU A 1 480 ? 14.759 23.405 46.093 1.00 24.93 480 LEU A N 1
ATOM 3419 C CA . LEU A 1 480 ? 13.746 22.491 45.512 1.00 23.34 480 LEU A CA 1
ATOM 3420 C C . LEU A 1 480 ? 12.991 23.224 44.418 1.00 21.79 480 LEU A C 1
ATOM 3421 O O . LEU A 1 480 ? 12.500 24.348 44.638 1.00 20.64 480 LEU A O 1
ATOM 3426 N N . MET A 1 481 ? 12.878 22.576 43.270 1.00 22.42 481 MET A N 1
ATOM 3427 C CA . MET A 1 481 ? 11.936 23.026 42.218 1.00 23.46 481 MET A CA 1
ATOM 3428 C C . MET A 1 481 ? 10.502 22.962 42.768 1.00 24.13 481 MET A C 1
ATOM 3429 O O . MET A 1 481 ? 10.217 22.135 43.665 1.00 23.59 481 MET A O 1
ATOM 3434 N N . GLN A 1 482 ? 9.617 23.801 42.250 1.00 27.61 482 GLN A N 1
ATOM 3435 C CA . GLN A 1 482 ? 8.170 23.747 42.567 1.00 26.69 482 GLN A CA 1
ATOM 3436 C C . GLN A 1 482 ? 7.630 22.371 42.178 1.00 29.90 482 GLN A C 1
ATOM 3437 O O . GLN A 1 482 ? 8.227 21.706 41.289 1.00 24.13 482 GLN A O 1
ATOM 3443 N N . GLY A 1 483 ? 6.561 21.944 42.846 1.00 37.14 483 GLY A N 1
ATOM 3444 C CA . GLY A 1 483 ? 5.816 20.733 42.450 1.00 41.38 483 GLY A CA 1
ATOM 3445 C C . GLY A 1 483 ? 6.702 19.498 42.461 1.00 43.02 483 GLY A C 1
ATOM 3446 O O . GLY A 1 483 ? 6.617 18.713 41.487 1.00 40.03 483 GLY A O 1
ATOM 3447 N N . SER A 1 484 ? 7.571 19.379 43.475 1.00 45.08 484 SER A N 1
ATOM 3448 C CA . SER A 1 484 ? 8.520 18.242 43.680 1.00 49.88 484 SER A CA 1
ATOM 3449 C C . SER A 1 484 ? 9.236 17.813 42.382 1.00 43.19 484 SER A C 1
ATOM 3450 O O . SER A 1 484 ? 9.598 16.604 42.313 1.00 37.82 484 SER A O 1
ATOM 3453 N N . ARG A 1 485 ? 9.444 18.719 41.400 1.00 39.57 485 ARG A N 1
ATOM 3454 C CA . ARG A 1 485 ? 10.047 18.352 40.081 1.00 40.51 485 ARG A CA 1
ATOM 3455 C C . ARG A 1 485 ? 11.565 18.077 40.202 1.00 35.98 485 ARG A C 1
ATOM 3456 O O . ARG A 1 485 ? 12.158 17.553 39.200 1.00 40.08 485 ARG A O 1
ATOM 3464 N N . GLY A 1 486 ? 12.197 18.324 41.364 1.00 33.16 486 GLY A N 1
ATOM 3465 C CA . GLY A 1 486 ? 13.637 18.050 41.568 1.00 29.21 486 GLY A CA 1
ATOM 3466 C C . GLY A 1 486 ? 14.398 19.162 42.274 1.00 25.15 486 GLY A C 1
ATOM 3467 O O . GLY A 1 486 ? 13.801 19.891 43.049 1.00 26.39 486 GLY A O 1
ATOM 3468 N N . THR A 1 487 ? 15.702 19.259 42.044 1.00 23.22 487 THR A N 1
ATOM 3469 C CA . THR A 1 487 ? 16.663 19.979 42.919 1.00 24.36 487 THR A CA 1
ATOM 3470 C C . THR A 1 487 ? 17.603 20.850 42.067 1.00 23.66 487 THR A C 1
ATOM 3471 O O . THR A 1 487 ? 18.109 20.352 41.044 1.00 21.26 487 THR A O 1
ATOM 3475 N N . ILE A 1 488 ? 17.861 22.079 42.531 1.00 22.84 488 ILE A N 1
ATOM 3476 C CA . ILE A 1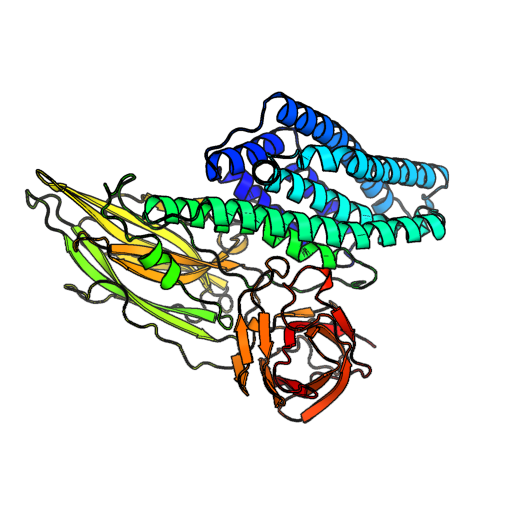 488 ? 18.752 23.087 41.886 1.00 21.23 488 ILE A CA 1
ATOM 3477 C C . ILE A 1 488 ? 19.822 23.454 42.889 1.00 19.03 488 ILE A C 1
ATOM 3478 O O . ILE A 1 488 ? 19.516 24.107 43.866 1.00 19.03 488 ILE A O 1
ATOM 3483 N N . PRO A 1 489 ? 21.055 22.952 42.731 1.00 18.94 489 PRO A N 1
ATOM 3484 C CA . PRO A 1 489 ? 22.204 23.401 43.514 1.00 20.47 489 PRO A CA 1
ATOM 3485 C C . PRO A 1 489 ? 22.659 24.826 43.190 1.00 20.08 489 PRO A C 1
ATOM 3486 O O . PRO A 1 489 ? 22.610 25.189 42.058 1.00 20.31 489 PRO A O 1
ATOM 3490 N N . VAL A 1 490 ? 22.933 25.604 44.231 1.00 20.88 490 VAL A N 1
ATOM 3491 C CA . VAL A 1 490 ? 23.516 26.970 44.174 1.00 22.29 490 VAL A CA 1
ATOM 3492 C C . VAL A 1 490 ? 24.818 26.958 44.961 1.00 22.69 490 VAL A C 1
ATOM 3493 O O . VAL A 1 490 ? 24.797 26.495 46.146 1.00 20.71 490 VAL A O 1
ATOM 3497 N N . LEU A 1 491 ? 25.910 27.376 44.320 1.00 21.27 491 LEU A N 1
ATOM 3498 C CA . LEU A 1 491 ? 27.248 27.481 44.981 1.00 21.40 491 LEU A CA 1
ATOM 3499 C C . LEU A 1 491 ? 27.591 28.950 45.273 1.00 21.76 491 LEU A C 1
ATOM 3500 O O . LEU A 1 491 ? 27.341 29.835 44.406 1.00 22.83 491 LEU A O 1
ATOM 3505 N N . THR A 1 492 ? 28.222 29.154 46.426 1.00 20.37 492 THR A N 1
ATOM 3506 C CA . THR A 1 492 ? 28.687 30.425 47.012 1.00 19.84 492 THR A CA 1
ATOM 3507 C C . THR A 1 492 ? 30.218 30.366 47.098 1.00 20.14 492 THR A C 1
ATOM 3508 O O . THR A 1 492 ? 30.768 29.318 47.542 1.00 17.97 492 THR A O 1
ATOM 3512 N N . TRP A 1 493 ? 30.862 31.458 46.685 1.00 17.71 493 TRP A N 1
ATOM 3513 C CA . TRP A 1 493 ? 32.317 31.565 46.500 1.00 18.29 493 TRP A CA 1
ATOM 3514 C C . TRP A 1 493 ? 32.823 32.809 47.227 1.00 18.47 493 TRP A C 1
ATOM 3515 O O . TRP A 1 493 ? 32.084 33.802 47.314 1.00 17.58 493 TRP A O 1
ATOM 3526 N N . THR A 1 494 ? 34.068 32.757 47.681 1.00 18.95 494 THR A N 1
ATOM 3527 C CA . THR A 1 494 ? 34.804 33.904 48.250 1.00 19.45 494 THR A CA 1
ATOM 3528 C C . THR A 1 494 ? 36.126 34.096 47.514 1.00 20.79 494 THR A C 1
ATOM 3529 O O . THR A 1 494 ? 36.604 33.168 46.816 1.00 22.05 494 THR A O 1
ATOM 3533 N N . HIS A 1 495 ? 36.719 35.261 47.728 1.00 20.35 495 HIS A N 1
ATOM 3534 C CA . HIS A 1 495 ? 37.854 35.772 46.930 1.00 22.43 495 HIS A CA 1
ATOM 3535 C C . HIS A 1 495 ? 39.173 35.216 47.470 1.00 22.58 495 HIS A C 1
ATOM 3536 O O . HIS A 1 495 ? 39.290 35.057 48.708 1.00 22.57 495 HIS A O 1
ATOM 3543 N N . LYS A 1 496 ? 40.129 34.942 46.578 1.00 23.86 496 LYS A N 1
ATOM 3544 C CA . LYS A 1 496 ? 41.450 34.338 46.932 1.00 26.65 496 LYS A CA 1
ATOM 3545 C C . LYS A 1 496 ? 42.280 35.278 47.835 1.00 24.21 496 LYS A C 1
ATOM 3546 O O . LYS A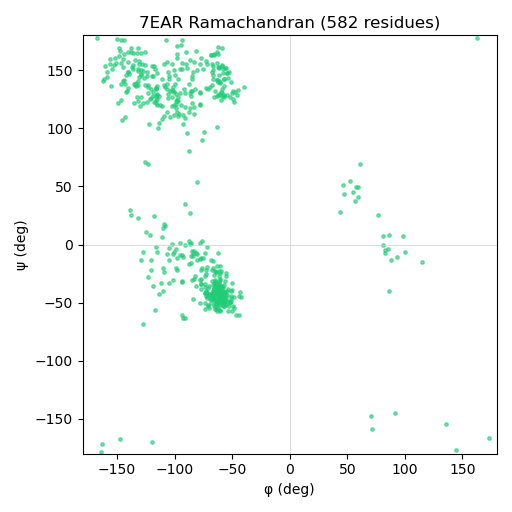 1 496 ? 43.194 34.805 48.530 1.00 29.20 496 LYS A O 1
ATOM 3552 N N . SER A 1 497 ? 42.037 36.581 47.811 1.00 22.14 497 SER A N 1
ATOM 3553 C CA . SER A 1 497 ? 42.790 37.535 48.664 1.00 21.48 497 SER A CA 1
ATOM 3554 C C . SER A 1 497 ? 42.569 37.212 50.134 1.00 22.16 497 SER A C 1
ATOM 3555 O O . SER A 1 497 ? 43.391 37.612 50.914 1.00 27.99 497 SER A O 1
ATOM 3558 N N . VAL A 1 498 ? 41.487 36.529 50.515 1.00 24.28 498 VAL A N 1
ATOM 3559 C CA . VAL A 1 498 ? 41.203 36.318 51.962 1.00 22.90 498 VAL A CA 1
ATOM 3560 C C . VAL A 1 498 ? 42.297 35.430 52.560 1.00 23.20 498 VAL A C 1
ATOM 3561 O O . VAL A 1 498 ? 42.592 34.422 51.973 1.00 19.31 498 VAL A O 1
ATOM 3565 N N . ASP A 1 499 ? 42.924 35.875 53.654 1.00 23.01 499 ASP A N 1
ATOM 3566 C CA . ASP A 1 499 ? 44.026 35.170 54.360 1.00 23.37 499 ASP A CA 1
ATOM 3567 C C . ASP A 1 499 ? 43.444 34.463 55.581 1.00 22.03 499 ASP A C 1
ATOM 3568 O O . ASP A 1 499 ? 42.932 35.147 56.486 1.00 20.61 499 ASP A O 1
ATOM 3573 N N . PHE A 1 500 ? 43.583 33.143 55.621 1.00 22.25 500 PHE A N 1
ATOM 3574 C CA . PHE A 1 500 ? 43.090 32.285 56.721 1.00 22.82 500 PHE A CA 1
ATOM 3575 C C . PHE A 1 500 ? 43.728 32.716 58.043 1.00 23.09 500 PHE A C 1
ATOM 3576 O O . PHE A 1 500 ? 43.026 32.744 59.042 1.00 21.72 500 PHE A O 1
ATOM 3584 N N . PHE A 1 501 ? 44.999 33.110 58.016 1.00 24.08 501 PHE A N 1
ATOM 3585 C CA . PHE A 1 501 ? 45.827 33.296 59.234 1.00 27.22 501 PHE A CA 1
ATOM 3586 C C . PHE A 1 501 ? 45.617 34.683 59.857 1.00 24.84 501 PHE A C 1
ATOM 3587 O O . PHE A 1 501 ? 46.099 34.892 60.997 1.00 23.85 501 PHE A O 1
ATOM 3595 N N . ASN A 1 502 ? 44.923 35.592 59.168 1.00 24.23 502 ASN A N 1
ATOM 3596 C CA . ASN A 1 502 ? 44.838 37.020 59.593 1.00 24.32 502 ASN A CA 1
ATOM 3597 C C . ASN A 1 502 ? 46.256 37.476 59.947 1.00 24.27 502 ASN A C 1
ATOM 3598 O O . ASN A 1 502 ? 46.463 38.003 61.069 1.00 22.41 502 ASN A O 1
ATOM 3603 N N . MET A 1 503 ? 47.198 37.238 59.043 1.00 24.92 503 MET A N 1
ATOM 3604 C CA . MET A 1 503 ? 48.628 37.537 59.272 1.00 28.56 503 MET A CA 1
ATOM 3605 C C . MET A 1 503 ? 48.825 39.053 59.269 1.00 27.56 503 MET A C 1
ATOM 3606 O O . MET A 1 503 ? 48.221 39.721 58.408 1.00 26.62 503 MET A O 1
ATOM 3611 N N . ILE A 1 504 ? 49.570 39.577 60.240 1.00 25.28 504 ILE A N 1
ATOM 3612 C CA . ILE A 1 504 ? 49.838 41.039 60.368 1.00 29.21 504 ILE A CA 1
ATOM 3613 C C . ILE A 1 504 ? 51.225 41.213 59.785 1.00 29.26 504 ILE A C 1
ATOM 3614 O O . ILE A 1 504 ? 52.132 40.678 60.403 1.00 32.41 504 ILE A O 1
ATOM 3619 N N . ASP A 1 505 ? 51.368 41.875 58.639 1.00 30.06 505 ASP A N 1
ATOM 3620 C CA . ASP A 1 505 ? 52.698 42.122 58.011 1.00 34.42 505 ASP A CA 1
ATOM 3621 C C . ASP A 1 505 ? 53.549 43.075 58.879 1.00 35.54 505 ASP A C 1
ATOM 3622 O O . ASP A 1 505 ? 53.006 43.894 59.633 1.00 40.46 505 ASP A O 1
ATOM 3627 N N . SER A 1 506 ? 54.862 42.930 58.837 1.00 33.98 506 SER A N 1
ATOM 3628 C CA . SER A 1 506 ? 55.798 43.761 59.628 1.00 32.58 506 SER A CA 1
ATOM 3629 C C . SER A 1 506 ? 56.244 44.966 58.797 1.00 32.67 506 SER A C 1
ATOM 3630 O O . SER A 1 506 ? 56.922 45.855 59.370 1.00 40.76 506 SER A O 1
ATOM 3633 N N . LYS A 1 507 ? 55.941 44.985 57.501 1.00 29.42 507 LYS A N 1
ATOM 3634 C CA . LYS A 1 507 ? 56.391 46.055 56.566 1.00 37.23 507 LYS A CA 1
ATOM 3635 C C . LYS A 1 507 ? 55.207 46.798 55.937 1.00 35.03 507 LYS A C 1
ATOM 3636 O O . LYS A 1 507 ? 55.334 47.992 55.669 1.00 45.44 507 LYS A O 1
ATOM 3642 N N . LYS A 1 508 ? 54.114 46.103 55.653 1.00 31.63 508 LYS A N 1
ATOM 3643 C CA . LYS A 1 508 ? 52.936 46.707 54.991 1.00 28.71 508 LYS A CA 1
ATOM 3644 C C . LYS A 1 508 ? 51.994 47.245 56.048 1.00 24.41 508 LYS A C 1
ATOM 3645 O O . LYS A 1 508 ? 52.091 46.834 57.212 1.00 21.45 508 LYS A O 1
ATOM 3651 N N . ILE A 1 509 ? 51.063 48.066 55.606 1.00 22.61 509 ILE A N 1
ATOM 3652 C CA . ILE A 1 509 ? 49.836 48.378 56.377 1.00 22.46 509 ILE A CA 1
ATOM 3653 C C . ILE A 1 509 ? 48.893 47.199 56.202 1.00 20.43 509 ILE A C 1
ATOM 3654 O O . ILE A 1 509 ? 48.549 46.872 55.032 1.00 19.31 509 ILE A O 1
ATOM 3659 N N . THR A 1 510 ? 48.506 46.568 57.303 1.00 20.19 510 THR A N 1
ATOM 3660 C CA . THR A 1 510 ? 47.574 45.414 57.258 1.00 21.43 510 THR A CA 1
ATOM 3661 C C . THR A 1 510 ? 46.144 45.872 57.566 1.00 21.57 510 THR A C 1
ATOM 3662 O O . THR A 1 510 ? 45.912 46.405 58.651 1.00 22.42 510 THR A O 1
ATOM 3666 N N . GLN A 1 511 ? 45.210 45.586 56.653 1.00 21.48 511 GLN A N 1
ATOM 3667 C CA . GLN A 1 511 ? 43.754 45.794 56.863 1.00 23.28 511 GLN A CA 1
ATOM 3668 C C . GLN A 1 511 ? 43.136 44.470 57.309 1.00 24.25 511 GLN A C 1
ATOM 3669 O O . GLN A 1 511 ? 43.288 43.476 56.593 1.00 26.10 511 GLN A O 1
ATOM 3675 N N . LEU A 1 512 ? 42.483 44.475 58.463 1.00 24.91 512 LEU A N 1
ATOM 3676 C CA . LEU A 1 512 ? 41.762 43.314 59.036 1.00 27.69 512 LEU A CA 1
ATOM 3677 C C . LEU A 1 512 ? 40.285 43.632 59.086 1.00 23.47 512 LEU A C 1
ATOM 3678 O O . LEU A 1 512 ? 39.832 44.320 60.001 1.00 20.52 512 LEU A O 1
ATOM 3683 N N . PRO A 1 513 ? 39.493 43.137 58.128 1.00 21.40 513 PRO A N 1
ATOM 3684 C CA . PRO A 1 513 ? 38.046 43.336 58.189 1.00 21.01 513 PRO A CA 1
ATOM 3685 C C . PRO A 1 513 ? 37.503 42.695 59.467 1.00 21.03 513 PRO A C 1
ATOM 3686 O O . PRO A 1 513 ? 37.891 41.600 59.776 1.00 19.55 513 PRO A O 1
ATOM 3690 N N . LEU A 1 514 ? 36.574 43.341 60.165 1.00 21.33 514 LEU A N 1
ATOM 3691 C CA . LEU A 1 514 ? 36.028 42.693 61.376 1.00 22.85 514 LEU A CA 1
ATOM 3692 C C . LEU A 1 514 ? 35.201 41.440 61.075 1.00 22.43 514 LEU A C 1
ATOM 3693 O O . LEU A 1 514 ? 35.054 40.633 62.010 1.00 22.76 514 LEU A O 1
ATOM 3698 N N . VAL A 1 515 ? 34.657 41.249 59.874 1.00 20.26 515 VAL A N 1
ATOM 3699 C CA . VAL A 1 515 ? 33.982 39.960 59.558 1.00 20.86 515 VAL A CA 1
ATOM 3700 C C . VAL A 1 515 ? 34.991 38.797 59.639 1.00 22.09 515 VAL A C 1
ATOM 3701 O O . VAL A 1 515 ? 34.531 37.631 59.580 1.00 21.11 515 VAL A O 1
ATOM 3705 N N . LYS A 1 516 ? 36.294 39.060 59.813 1.00 21.19 516 LYS A N 1
ATOM 3706 C CA . LYS A 1 516 ? 37.301 37.980 60.002 1.00 23.06 516 LYS A CA 1
ATOM 3707 C C . LYS A 1 516 ? 37.397 37.596 61.485 1.00 24.53 516 LYS A C 1
ATOM 3708 O O . LYS A 1 516 ? 38.164 36.658 61.793 1.00 22.95 516 LYS A O 1
ATOM 3714 N N . ALA A 1 517 ? 36.609 38.234 62.351 1.00 21.82 517 ALA A N 1
ATOM 3715 C CA . ALA A 1 517 ? 36.417 37.798 63.748 1.00 23.24 517 ALA A CA 1
ATOM 3716 C C . ALA A 1 517 ? 35.933 36.346 63.793 1.00 23.82 517 ALA A C 1
ATOM 3717 O O . ALA A 1 517 ? 35.202 35.901 62.871 1.00 25.84 517 ALA A O 1
ATOM 3719 N N . TYR A 1 518 ? 36.262 35.654 64.880 1.00 23.48 518 TYR A N 1
ATOM 3720 C CA . TYR A 1 518 ? 35.749 34.293 65.187 1.00 24.74 518 TYR A CA 1
ATOM 3721 C C . TYR A 1 518 ? 34.576 34.379 66.166 1.00 25.54 518 TYR A C 1
ATOM 3722 O O . TYR A 1 518 ? 33.845 33.415 66.239 1.00 27.02 518 TYR A O 1
ATOM 3731 N N . LYS A 1 519 ? 34.328 35.545 66.772 1.00 30.97 519 LYS A N 1
ATOM 3732 C CA . LYS A 1 519 ? 33.344 35.719 67.876 1.00 31.34 519 LYS A CA 1
ATOM 3733 C C . LYS A 1 519 ? 32.853 37.172 67.928 1.00 29.11 519 LYS A C 1
ATOM 3734 O O . LYS A 1 519 ? 33.675 38.099 67.854 1.00 26.86 519 LYS A O 1
ATOM 3740 N N . LEU A 1 520 ? 31.552 37.361 68.101 1.00 26.48 520 LEU A N 1
ATOM 3741 C CA . LEU A 1 520 ? 30.913 38.662 68.392 1.00 28.65 520 LEU A CA 1
ATOM 3742 C C . LEU A 1 520 ? 30.252 38.582 69.771 1.00 31.07 520 LEU A C 1
ATOM 3743 O O . LEU A 1 520 ? 29.825 37.489 70.126 1.00 28.87 520 LEU A O 1
ATOM 3748 N N . GLN A 1 521 ? 30.130 39.697 70.494 1.00 33.00 521 GLN A N 1
ATOM 3749 C CA . GLN A 1 521 ? 29.581 39.684 71.886 1.00 42.99 521 GLN A CA 1
ATOM 3750 C C . GLN A 1 521 ? 28.771 40.949 72.130 1.00 44.51 521 GLN A C 1
ATOM 3751 O O . GLN A 1 521 ? 28.937 41.920 71.376 1.00 44.95 521 GLN A O 1
ATOM 3757 N N . SER A 1 522 ? 27.895 40.892 73.129 1.00 48.60 522 SER A N 1
ATOM 3758 C CA . SER A 1 522 ? 27.065 42.017 73.627 1.00 43.23 522 SER A CA 1
ATOM 3759 C C . SER A 1 522 ? 26.188 42.544 72.505 1.00 35.12 522 SER A C 1
ATOM 3760 O O . SER A 1 522 ? 26.197 43.742 72.357 1.00 40.48 522 SER A O 1
ATOM 3763 N N . GLY A 1 523 ? 25.455 41.710 71.763 1.00 40.35 523 GLY A N 1
ATOM 3764 C CA . GLY A 1 523 ? 24.585 42.189 70.660 1.00 43.51 523 GLY A CA 1
ATOM 3765 C C . GLY A 1 523 ? 25.373 42.969 69.602 1.00 46.91 523 GLY A C 1
ATOM 3766 O O . GLY A 1 523 ? 25.037 44.169 69.283 1.00 51.09 523 GLY A O 1
ATOM 3767 N N . ALA A 1 524 ? 26.479 42.379 69.153 1.00 37.38 524 ALA A N 1
ATOM 3768 C CA . ALA A 1 524 ? 27.164 42.782 67.915 1.00 32.78 524 ALA A CA 1
ATOM 3769 C C . ALA A 1 524 ? 26.697 41.772 66.873 1.00 30.32 524 ALA A C 1
ATOM 3770 O O . ALA A 1 524 ? 26.521 40.562 67.192 1.00 28.78 524 ALA A O 1
ATOM 3772 N N . SER A 1 525 ? 26.397 42.254 65.683 1.00 28.09 525 SER A N 1
ATOM 3773 C CA . SER A 1 525 ? 25.914 41.385 64.583 1.00 27.65 525 SER A CA 1
ATOM 3774 C C . SER A 1 525 ? 26.666 41.753 63.304 1.00 26.07 525 SER A C 1
ATOM 3775 O O . SER A 1 525 ? 27.215 42.876 63.214 1.00 25.06 525 SER A O 1
ATOM 3778 N N . VAL A 1 526 ? 26.691 40.829 62.357 1.00 24.12 526 VAL A N 1
ATOM 3779 C CA . VAL A 1 526 ? 27.117 41.141 60.975 1.00 24.25 526 VAL A CA 1
ATOM 3780 C C . VAL A 1 526 ? 25.903 41.679 60.224 1.00 23.00 526 VAL A C 1
ATOM 3781 O O . VAL A 1 526 ? 24.848 41.071 60.300 1.00 23.82 526 VAL A O 1
ATOM 3785 N N . VAL A 1 527 ? 26.060 42.791 59.517 1.00 23.65 527 VAL A N 1
ATOM 3786 C CA . VAL A 1 527 ? 24.994 43.364 58.659 1.00 22.87 527 VAL A CA 1
ATOM 3787 C C . VAL A 1 527 ? 25.624 43.693 57.309 1.00 24.07 527 VAL A C 1
ATOM 3788 O O . VAL A 1 527 ? 26.875 43.708 57.207 1.00 21.53 527 VAL A O 1
ATOM 3792 N N . ALA A 1 528 ? 24.757 43.914 56.323 1.00 23.11 528 ALA A N 1
ATOM 3793 C CA . ALA A 1 528 ? 25.103 44.257 54.933 1.00 22.68 528 ALA A CA 1
ATOM 3794 C C . ALA A 1 528 ? 26.092 45.427 54.947 1.00 23.43 528 ALA A C 1
ATOM 3795 O O . ALA A 1 528 ? 25.869 46.486 55.624 1.00 24.99 528 ALA A O 1
ATOM 3797 N N . GLY A 1 529 ? 27.173 45.271 54.204 1.00 21.17 529 GLY A N 1
ATOM 3798 C CA . GLY A 1 529 ? 28.090 46.399 53.994 1.00 22.50 529 GLY A CA 1
ATOM 3799 C C . GLY A 1 529 ? 27.426 47.465 53.137 1.00 20.83 529 GLY A C 1
ATOM 3800 O O . GLY A 1 529 ? 26.422 47.196 52.506 1.00 21.47 529 GLY A O 1
ATOM 3801 N N . PRO A 1 530 ? 27.959 48.697 53.123 1.00 21.32 530 PRO A N 1
ATOM 3802 C CA . PRO A 1 530 ? 27.359 49.785 52.336 1.00 22.18 530 PRO A CA 1
ATOM 3803 C C . PRO A 1 530 ? 27.675 49.724 50.820 1.00 23.33 530 PRO A C 1
ATOM 3804 O O . PRO A 1 530 ? 27.222 50.581 50.064 1.00 23.65 530 PRO A O 1
ATOM 3808 N N . ARG A 1 531 ? 28.419 48.695 50.414 1.00 23.12 531 ARG A N 1
ATOM 3809 C CA . ARG A 1 531 ? 28.636 48.191 49.029 1.00 24.49 531 ARG A CA 1
ATOM 3810 C C . ARG A 1 531 ? 29.982 48.708 48.517 1.00 23.44 531 ARG A C 1
ATOM 3811 O O . ARG A 1 531 ? 30.402 48.247 47.460 1.00 25.57 531 ARG A O 1
ATOM 3819 N N . PHE A 1 532 ? 30.667 49.587 49.246 1.00 20.44 532 PHE A N 1
ATOM 3820 C CA . PHE A 1 532 ? 31.977 50.117 48.804 1.00 20.93 532 PHE A CA 1
ATOM 3821 C C . PHE A 1 532 ? 33.121 49.598 49.685 1.00 19.71 532 PHE A C 1
ATOM 3822 O O . PHE A 1 532 ? 34.238 50.027 49.453 1.00 17.61 532 PHE A O 1
ATOM 3830 N N . THR A 1 533 ? 32.897 48.667 50.625 1.00 19.36 533 THR A N 1
ATOM 3831 C CA . THR A 1 533 ? 33.971 48.217 51.561 1.00 18.80 533 THR A CA 1
ATOM 3832 C C . THR A 1 533 ? 34.525 46.827 51.204 1.00 19.89 533 THR A C 1
ATOM 3833 O O . THR A 1 533 ? 35.409 46.403 51.910 1.00 18.62 533 THR A O 1
ATOM 3837 N N . GLY A 1 534 ? 34.010 46.128 50.193 1.00 18.66 534 GLY A N 1
ATOM 3838 C CA . GLY A 1 534 ? 34.564 44.825 49.762 1.00 19.53 534 GLY A CA 1
ATOM 3839 C C . GLY A 1 534 ? 34.009 43.635 50.544 1.00 19.69 534 GLY A C 1
ATOM 3840 O O . GLY A 1 534 ? 34.516 42.522 50.342 1.00 19.73 534 GLY A O 1
ATOM 3841 N N . GLY A 1 535 ? 32.987 43.866 51.385 1.00 20.14 535 GLY A N 1
ATOM 3842 C CA . GLY A 1 535 ? 32.401 42.878 52.311 1.00 19.75 535 GLY A CA 1
ATOM 3843 C C . GLY A 1 535 ? 31.369 43.500 53.242 1.00 20.71 535 GLY A C 1
ATOM 3844 O O . GLY A 1 535 ? 30.945 44.655 53.043 1.00 20.08 535 GLY A O 1
ATOM 3845 N N . ASP A 1 536 ? 31.010 42.749 54.265 1.00 21.32 536 ASP A N 1
ATOM 3846 C CA . ASP A 1 536 ? 29.992 43.120 55.266 1.00 22.26 536 ASP A CA 1
ATOM 3847 C C . ASP A 1 536 ? 30.701 43.751 56.457 1.00 21.37 536 ASP A C 1
ATOM 3848 O O . ASP A 1 536 ? 31.943 43.831 56.442 1.00 22.23 536 ASP A O 1
ATOM 3853 N N . ILE A 1 537 ? 29.918 44.299 57.379 1.00 22.80 537 ILE A N 1
ATOM 3854 C CA . ILE A 1 537 ? 30.445 45.116 58.512 1.00 21.61 537 ILE A CA 1
ATOM 3855 C C . ILE A 1 537 ? 29.805 44.626 59.803 1.00 21.81 537 ILE A C 1
ATOM 3856 O O . ILE A 1 537 ? 28.807 43.885 59.733 1.00 20.35 537 ILE A O 1
ATOM 3861 N N . ILE A 1 538 ? 30.329 45.084 60.934 1.00 22.72 538 ILE A N 1
ATOM 3862 C CA . ILE A 1 538 ? 29.809 44.761 62.289 1.00 24.70 538 ILE A CA 1
ATOM 3863 C C . ILE A 1 538 ? 28.934 45.921 62.756 1.00 23.22 538 ILE A C 1
ATOM 3864 O O . ILE A 1 538 ? 29.418 47.037 62.775 1.00 25.64 538 ILE A O 1
ATOM 3869 N N . GLN A 1 539 ? 27.722 45.624 63.213 1.00 23.82 539 GLN A N 1
ATOM 3870 C CA . GLN A 1 539 ? 26.834 46.595 63.909 1.00 26.05 539 GLN A CA 1
ATOM 3871 C C . GLN A 1 539 ? 26.872 46.345 65.430 1.00 22.73 539 GLN A C 1
ATOM 3872 O O . GLN A 1 539 ? 26.698 45.199 65.826 1.00 22.26 539 GLN A O 1
ATOM 3878 N N . CYS A 1 540 ? 27.145 47.376 66.224 1.00 24.66 540 CYS A N 1
ATOM 3879 C CA . CYS A 1 540 ? 27.199 47.330 67.715 1.00 27.78 540 CYS A CA 1
ATOM 3880 C C . CYS A 1 540 ? 26.087 48.207 68.271 1.00 29.67 540 CYS A C 1
ATOM 3881 O O . CYS A 1 540 ? 26.065 49.392 67.905 1.00 29.41 540 CYS A O 1
ATOM 3884 N N . THR A 1 541 ? 25.232 47.652 69.132 1.00 32.75 541 THR A N 1
ATOM 3885 C CA . THR A 1 541 ? 24.036 48.335 69.682 1.00 35.77 541 THR A CA 1
ATOM 3886 C C . THR A 1 541 ? 24.171 48.523 71.199 1.00 39.68 541 THR A C 1
ATOM 3887 O O . THR A 1 541 ? 23.349 49.228 71.749 1.00 42.25 541 THR A O 1
ATOM 3891 N N . GLU A 1 542 ? 25.209 47.976 71.829 1.00 40.64 542 GLU A N 1
ATOM 3892 C CA . GLU A 1 542 ? 25.387 47.983 73.301 1.00 38.41 542 GLU A CA 1
ATOM 3893 C C . GLU A 1 542 ? 26.815 48.434 73.666 1.00 39.34 542 GLU A C 1
ATOM 3894 O O . GLU A 1 542 ? 27.776 48.191 72.885 1.00 37.86 542 GLU A O 1
ATOM 3900 N N . ASN A 1 543 ? 26.947 49.086 74.820 1.00 37.44 543 ASN A N 1
ATOM 3901 C CA . ASN A 1 543 ? 28.236 49.322 75.504 1.00 38.45 543 ASN A CA 1
ATOM 3902 C C . ASN A 1 543 ? 28.812 47.954 75.878 1.00 38.45 543 ASN A C 1
ATOM 3903 O O . ASN A 1 543 ? 28.079 47.118 76.397 1.00 42.48 543 ASN A O 1
ATOM 3908 N N . GLY A 1 544 ? 30.060 47.708 75.506 1.00 43.74 544 GLY A N 1
ATOM 3909 C CA . GLY A 1 544 ? 30.799 46.490 75.879 1.00 48.43 544 GLY A CA 1
ATOM 3910 C C . GLY A 1 544 ? 31.737 46.009 74.779 1.00 54.23 544 GLY A C 1
ATOM 3911 O O . GLY A 1 544 ? 31.868 46.694 73.715 1.00 52.53 544 GLY A O 1
ATOM 3912 N N . SER A 1 545 ? 32.387 44.869 75.031 1.00 52.81 545 SER A N 1
ATOM 3913 C CA . SER A 1 545 ? 33.159 44.098 74.027 1.00 55.32 545 SER A CA 1
ATOM 3914 C C . SER A 1 545 ? 32.236 43.824 72.828 1.00 51.68 545 SER A C 1
ATOM 3915 O O . SER A 1 545 ? 30.995 43.710 73.019 1.00 56.03 545 SER A O 1
ATOM 3918 N N . ALA A 1 546 ? 32.795 43.858 71.627 1.00 38.76 546 ALA A N 1
ATOM 3919 C CA . ALA A 1 546 ? 32.037 43.658 70.382 1.00 35.47 546 ALA A CA 1
ATOM 3920 C C . ALA A 1 546 ? 32.554 42.412 69.670 1.00 29.05 546 ALA A C 1
ATOM 3921 O O . ALA A 1 546 ? 31.744 41.583 69.307 1.00 34.09 546 ALA A O 1
ATOM 3923 N N . ALA A 1 547 ? 33.841 42.349 69.369 1.00 26.31 547 ALA A N 1
ATOM 3924 C CA . ALA A 1 547 ? 34.378 41.368 68.409 1.00 23.93 547 ALA A CA 1
ATOM 3925 C C . ALA A 1 547 ? 35.750 40.933 68.876 1.00 23.89 547 ALA A C 1
ATOM 3926 O O . ALA A 1 547 ? 36.474 41.791 69.366 1.00 24.27 547 ALA A O 1
ATOM 3928 N N . THR A 1 548 ? 36.062 39.641 68.726 1.00 25.37 548 THR A N 1
ATOM 3929 C CA . THR A 1 548 ? 37.415 39.065 68.926 1.00 26.17 548 THR A CA 1
ATOM 3930 C C . THR A 1 548 ? 37.897 38.467 67.607 1.00 24.35 548 THR A C 1
ATOM 3931 O O . THR A 1 548 ? 37.204 37.621 67.003 1.00 25.78 548 THR A O 1
ATOM 3935 N N . ILE A 1 549 ? 39.028 38.942 67.147 1.00 23.92 549 ILE A N 1
ATOM 3936 C CA . ILE A 1 549 ? 39.702 38.402 65.936 1.00 25.37 549 ILE A CA 1
ATOM 3937 C C . ILE A 1 549 ? 41.097 37.906 66.347 1.00 23.49 549 ILE A C 1
ATOM 3938 O O . ILE A 1 549 ? 41.839 38.647 67.053 1.00 21.26 549 ILE A O 1
ATOM 3943 N N . TYR A 1 550 ? 41.449 36.705 65.897 1.00 22.79 550 TYR A N 1
ATOM 3944 C CA . TYR A 1 550 ? 42.772 36.097 66.125 1.00 22.90 550 TYR A CA 1
ATOM 3945 C C . TYR A 1 550 ? 43.676 36.602 65.022 1.00 23.15 550 TYR A C 1
ATOM 3946 O O . TYR A 1 550 ? 43.271 36.500 63.848 1.00 22.53 550 TYR A O 1
ATOM 3955 N N . VAL A 1 551 ? 44.864 37.069 65.394 1.00 22.04 551 VAL A N 1
ATOM 3956 C CA . VAL A 1 551 ? 45.816 37.661 64.428 1.00 23.15 551 VAL A CA 1
ATOM 3957 C C . VAL A 1 551 ? 47.100 36.866 64.579 1.00 25.35 551 VAL A C 1
ATOM 3958 O O . VAL A 1 551 ? 47.353 36.415 65.694 1.00 26.12 551 VAL A O 1
ATOM 3962 N N . THR A 1 552 ? 47.825 36.661 63.483 1.00 25.94 552 THR A N 1
ATOM 3963 C CA . THR A 1 552 ? 49.109 35.932 63.456 1.00 28.82 552 THR A CA 1
ATOM 3964 C C . THR A 1 552 ? 50.218 36.937 63.194 1.00 28.15 552 THR A C 1
ATOM 3965 O O . THR A 1 552 ? 50.307 37.469 62.105 1.00 30.20 552 THR A O 1
ATOM 3969 N N . PRO A 1 553 ? 51.100 37.252 64.161 1.00 36.55 553 PRO A N 1
ATOM 3970 C CA . PRO A 1 553 ? 52.302 38.030 63.843 1.00 38.38 553 PRO A CA 1
ATOM 3971 C C . PRO A 1 553 ? 53.127 37.312 62.764 1.00 37.29 553 PRO A C 1
ATOM 3972 O O . PRO A 1 553 ? 53.185 36.097 62.823 1.00 37.11 553 PRO A O 1
ATOM 3976 N N . ASP A 1 554 ? 53.644 38.033 61.761 1.00 37.26 554 ASP A N 1
ATOM 3977 C CA . ASP A 1 554 ? 54.602 37.471 60.765 1.00 40.54 554 ASP A CA 1
ATOM 3978 C C . ASP A 1 554 ? 56.004 37.467 61.383 1.00 36.44 554 ASP A C 1
ATOM 3979 O O . ASP A 1 554 ? 56.852 36.834 60.775 1.00 40.72 554 ASP A O 1
ATOM 3984 N N . VAL A 1 555 ? 56.258 38.156 62.512 1.00 34.51 555 VAL A N 1
ATOM 3985 C CA . VAL A 1 555 ? 57.615 38.175 63.133 1.00 35.03 555 VAL A CA 1
ATOM 3986 C C . VAL A 1 555 ? 57.496 37.998 64.654 1.00 37.65 555 VAL A C 1
ATOM 3987 O O . VAL A 1 555 ? 56.438 38.348 65.248 1.00 37.42 555 VAL A O 1
ATOM 3991 N N . SER A 1 556 ? 58.573 37.482 65.256 1.00 37.92 556 SER A N 1
ATOM 3992 C CA . SER A 1 556 ? 58.660 37.146 66.704 1.00 44.12 556 SER A CA 1
ATOM 3993 C C . SER A 1 556 ? 59.350 38.287 67.476 1.00 45.08 556 SER A C 1
ATOM 3994 O O . SER A 1 556 ? 59.100 38.375 68.707 1.00 42.65 556 SER A O 1
ATOM 3997 N N . TYR A 1 557 ? 60.149 39.149 66.809 1.00 37.33 557 TYR A N 1
ATOM 3998 C CA . TYR A 1 557 ? 60.730 40.374 67.441 1.00 33.37 557 TYR A CA 1
ATOM 3999 C C . TYR A 1 557 ? 59.614 41.375 67.811 1.00 31.82 557 TYR A C 1
ATOM 4000 O O . TYR A 1 557 ? 58.454 41.240 67.341 1.00 32.25 557 TYR A O 1
ATOM 4009 N N . SER A 1 558 ? 59.942 42.350 68.671 1.00 32.10 558 SER A N 1
ATOM 4010 C CA . SER A 1 558 ? 58.997 43.335 69.271 1.00 35.16 558 SER A CA 1
ATOM 4011 C C . SER A 1 558 ? 58.676 44.499 68.289 1.00 33.82 558 SER A C 1
ATOM 4012 O O . SER A 1 558 ? 58.863 45.706 68.667 1.00 32.13 558 SER A O 1
ATOM 4015 N N . GLN A 1 559 ? 58.222 44.157 67.068 1.00 30.07 559 GLN A N 1
ATOM 4016 C CA . GLN A 1 559 ? 57.679 45.117 66.070 1.00 31.29 559 GLN A CA 1
ATOM 4017 C C . GLN A 1 559 ? 56.541 45.904 66.744 1.00 30.54 559 GLN A C 1
ATOM 4018 O O . GLN A 1 559 ? 55.634 45.279 67.358 1.00 27.29 559 GLN A O 1
ATOM 4024 N N . LYS A 1 560 ? 56.610 47.225 66.650 1.00 27.95 560 LYS A N 1
ATOM 4025 C CA . LYS A 1 560 ? 55.559 48.116 67.169 1.00 30.04 560 LYS A CA 1
ATOM 4026 C C . LYS A 1 560 ? 54.611 48.465 66.022 1.00 26.06 560 LYS A C 1
ATOM 4027 O O . LYS A 1 560 ? 55.009 48.464 64.827 1.00 24.61 560 LYS A O 1
ATOM 4033 N N . TYR A 1 561 ? 53.372 48.722 66.386 1.00 25.25 561 TYR A N 1
ATOM 4034 C CA . TYR A 1 561 ? 52.283 49.060 65.442 1.00 26.75 561 TYR A CA 1
ATOM 4035 C C . TYR A 1 561 ? 51.496 50.232 66.036 1.00 26.92 561 TYR A C 1
ATOM 4036 O O . TYR A 1 561 ? 51.425 50.420 67.277 1.00 24.36 561 TYR A O 1
ATOM 4045 N N . ARG A 1 562 ? 50.930 51.030 65.150 1.00 27.43 562 ARG A N 1
ATOM 4046 C CA . ARG A 1 562 ? 49.762 51.886 65.472 1.00 30.22 562 ARG A CA 1
ATOM 4047 C C . ARG A 1 562 ? 48.547 51.234 64.800 1.00 25.37 562 ARG A C 1
ATOM 4048 O O . ARG A 1 562 ? 48.697 50.615 63.701 1.00 23.03 562 ARG A O 1
ATOM 4056 N N . ALA A 1 563 ? 47.394 51.395 65.432 1.00 24.23 563 ALA A N 1
ATOM 4057 C CA . ALA A 1 563 ? 46.071 50.888 65.013 1.00 24.84 563 ALA A CA 1
ATOM 4058 C C . ALA A 1 563 ? 45.259 52.074 64.510 1.00 23.96 563 ALA A C 1
ATOM 4059 O O . ALA A 1 563 ? 45.330 53.164 65.124 1.00 24.20 563 ALA A O 1
ATOM 4061 N N . ARG A 1 564 ? 44.542 51.865 63.418 1.00 25.55 564 ARG A N 1
ATOM 4062 C CA . ARG A 1 564 ? 43.477 52.770 62.921 1.00 24.93 564 ARG A CA 1
ATOM 4063 C C . ARG A 1 564 ? 42.225 51.940 62.759 1.00 24.00 564 ARG A C 1
ATOM 4064 O O . ARG A 1 564 ? 42.354 50.733 62.444 1.00 26.80 564 ARG A O 1
ATOM 4072 N N . ILE A 1 565 ? 41.076 52.588 62.834 1.00 23.65 565 ILE A N 1
ATOM 4073 C CA . ILE A 1 565 ? 39.771 51.906 62.687 1.00 24.32 565 ILE A CA 1
ATOM 4074 C C . ILE A 1 565 ? 38.918 52.698 61.703 1.00 24.48 565 ILE A C 1
ATOM 4075 O O . ILE A 1 565 ? 38.958 53.948 61.709 1.00 22.87 565 ILE A O 1
ATOM 4080 N N . HIS A 1 566 ? 38.249 51.954 60.825 1.00 23.57 566 HIS A N 1
ATOM 4081 C CA . HIS A 1 566 ? 37.301 52.466 59.815 1.00 20.86 566 HIS A CA 1
ATOM 4082 C C . HIS A 1 566 ? 35.921 52.130 60.351 1.00 20.42 566 HIS A C 1
ATOM 4083 O O . HIS A 1 566 ? 35.633 50.930 60.478 1.00 19.98 566 HIS A O 1
ATOM 4090 N N . TYR A 1 567 ? 35.160 53.141 60.774 1.00 20.15 567 TYR A N 1
ATOM 4091 C CA . TYR A 1 567 ? 33.884 52.970 61.506 1.00 20.44 567 TYR A CA 1
ATOM 4092 C C . TYR A 1 567 ? 32.958 54.124 61.111 1.00 21.96 567 TYR A C 1
ATOM 4093 O O . TYR A 1 567 ? 33.416 55.144 60.570 1.00 24.95 567 TYR A O 1
ATOM 4102 N N . ALA A 1 568 ? 31.688 53.975 61.456 1.00 22.10 568 ALA A N 1
ATOM 4103 C CA . ALA A 1 568 ? 30.672 55.034 61.483 1.00 22.84 568 ALA A CA 1
ATOM 4104 C C . ALA A 1 568 ? 29.965 54.948 62.826 1.00 26.02 568 ALA A C 1
ATOM 4105 O O . ALA A 1 568 ? 29.847 53.827 63.360 1.00 25.22 568 ALA A O 1
ATOM 4107 N N . SER A 1 569 ? 29.587 56.087 63.392 1.00 27.88 569 SER A N 1
ATOM 4108 C CA . SER A 1 569 ? 28.938 56.150 64.724 1.00 29.22 569 SER A CA 1
ATOM 4109 C C . SER A 1 569 ? 27.932 57.307 64.771 1.00 31.13 569 SER A C 1
ATOM 4110 O O . SER A 1 569 ? 28.275 58.447 64.306 1.00 26.02 569 SER A O 1
ATOM 4113 N N . THR A 1 570 ? 26.773 57.028 65.372 1.00 26.91 570 THR A N 1
ATOM 4114 C CA . THR A 1 570 ? 25.737 58.046 65.647 1.00 30.51 570 THR A CA 1
ATOM 4115 C C . THR A 1 570 ? 26.143 58.910 66.839 1.00 35.17 570 THR A C 1
ATOM 4116 O O . THR A 1 570 ? 25.326 59.747 67.220 1.00 42.13 570 THR A O 1
ATOM 4120 N N . SER A 1 571 ? 27.335 58.700 67.424 1.00 37.74 571 SER A N 1
ATOM 4121 C CA . SER A 1 571 ? 27.727 59.287 68.729 1.00 34.44 571 SER A CA 1
ATOM 4122 C C . SER A 1 571 ? 29.241 59.344 68.925 1.00 33.63 571 SER A C 1
ATOM 4123 O O . SER A 1 571 ? 29.929 58.432 68.451 1.00 33.87 571 SER A O 1
ATOM 4126 N N . GLN A 1 572 ? 29.711 60.360 69.660 1.00 36.78 572 GLN A N 1
ATOM 4127 C CA . GLN A 1 572 ? 31.042 60.374 70.326 1.00 40.17 572 GLN A CA 1
ATOM 4128 C C . GLN A 1 572 ? 31.160 59.046 71.081 1.00 34.66 572 GLN A C 1
ATOM 4129 O O . GLN A 1 572 ? 30.193 58.642 71.762 1.00 31.36 572 GLN A O 1
ATOM 4135 N N . ILE A 1 573 ? 32.227 58.294 70.825 1.00 32.02 573 ILE A N 1
ATOM 4136 C CA . ILE A 1 573 ? 32.380 56.927 71.421 1.00 33.27 573 ILE A CA 1
ATOM 4137 C C . ILE A 1 573 ? 33.819 56.748 71.871 1.00 29.43 573 ILE A C 1
ATOM 4138 O O . ILE A 1 573 ? 34.689 57.514 71.415 1.00 29.41 573 ILE A O 1
ATOM 4143 N N . THR A 1 574 ? 34.031 55.715 72.679 1.00 29.69 574 THR A N 1
ATOM 4144 C CA . THR A 1 574 ? 35.364 55.200 73.048 1.00 27.25 574 THR A CA 1
ATOM 4145 C C . THR A 1 574 ? 35.487 53.767 72.507 1.00 25.89 574 THR A C 1
ATOM 4146 O O . THR A 1 574 ? 34.617 52.943 72.799 1.00 26.62 574 THR A O 1
ATOM 4150 N N . PHE A 1 575 ? 36.559 53.495 71.769 1.00 25.14 575 PHE A N 1
ATOM 4151 C CA . PHE A 1 575 ? 37.012 52.148 71.353 1.00 24.50 575 PHE A CA 1
ATOM 4152 C C . PHE A 1 575 ? 38.165 51.733 72.270 1.00 24.63 575 PHE A C 1
ATOM 4153 O O . PHE A 1 575 ? 39.071 52.544 72.519 1.00 22.06 575 PHE A O 1
ATOM 4161 N N . THR A 1 576 ? 38.089 50.509 72.780 1.00 26.35 576 THR A N 1
ATOM 4162 C CA . THR A 1 576 ? 39.132 49.845 73.611 1.00 25.04 576 THR A CA 1
ATOM 4163 C C . THR A 1 576 ? 39.668 48.635 72.847 1.00 23.53 576 THR A C 1
ATOM 4164 O O . THR A 1 576 ? 38.856 47.853 72.354 1.00 23.02 576 THR A O 1
ATOM 4168 N N . LEU A 1 577 ? 40.984 48.522 72.717 1.00 22.13 577 LEU A N 1
ATOM 4169 C CA . LEU A 1 577 ? 41.617 47.321 72.119 1.00 22.58 577 LEU A CA 1
ATOM 4170 C C . LEU A 1 577 ? 42.294 46.567 73.249 1.00 21.78 577 LEU A C 1
ATOM 4171 O O . LEU A 1 577 ? 42.970 47.217 74.075 1.00 23.84 577 LEU A O 1
ATOM 4176 N N . SER A 1 578 ? 42.122 45.258 73.258 1.00 22.73 578 SER A N 1
ATOM 4177 C CA . SER A 1 578 ? 42.798 44.323 74.186 1.00 25.40 578 SER A CA 1
ATOM 4178 C C . SER A 1 578 ? 43.467 43.227 73.367 1.00 24.62 578 SER A C 1
ATOM 4179 O O . SER A 1 578 ? 42.985 42.952 72.266 1.00 24.37 578 SER A O 1
ATOM 4182 N N . LEU A 1 579 ? 44.575 42.698 73.887 1.00 26.69 579 LEU A N 1
ATOM 4183 C CA . LEU A 1 579 ? 45.253 41.453 73.457 1.00 28.31 579 LEU A CA 1
ATOM 4184 C C . LEU A 1 579 ? 45.209 40.447 74.609 1.00 27.94 579 LEU A C 1
ATOM 4185 O O . LEU A 1 579 ? 45.707 40.784 75.704 1.00 29.13 579 LEU A O 1
ATOM 4190 N N . ASP A 1 580 ? 44.667 39.263 74.325 1.00 27.44 580 ASP A N 1
ATOM 4191 C CA . ASP A 1 580 ? 44.461 38.131 75.261 1.00 27.59 580 ASP A CA 1
ATOM 4192 C C . ASP A 1 580 ? 43.837 38.675 76.552 1.00 26.88 580 ASP A C 1
ATOM 4193 O O . ASP A 1 580 ? 44.292 38.320 77.626 1.00 27.61 580 ASP A O 1
ATOM 4198 N N . GLY A 1 581 ? 42.855 39.557 76.416 1.00 25.57 581 GLY A N 1
ATOM 4199 C CA . GLY A 1 581 ? 42.073 40.130 77.523 1.00 25.82 581 GLY A CA 1
ATOM 4200 C C . GLY A 1 581 ? 42.759 41.307 78.203 1.00 25.52 581 GLY A C 1
ATOM 4201 O O . GLY A 1 581 ? 42.131 41.884 79.088 1.00 25.15 581 GLY A O 1
ATOM 4202 N N . ALA A 1 582 ? 43.995 41.654 77.823 1.00 26.69 582 ALA A N 1
ATOM 4203 C CA . ALA A 1 582 ? 44.733 42.802 78.412 1.00 25.87 582 ALA A CA 1
ATOM 4204 C C . ALA A 1 582 ? 44.564 44.050 77.534 1.00 26.27 582 ALA A C 1
ATOM 4205 O O . ALA A 1 582 ? 45.063 44.077 76.419 1.00 25.87 582 ALA A O 1
ATOM 4207 N N . PRO A 1 583 ? 43.859 45.121 77.970 1.00 26.16 583 PRO A N 1
ATOM 4208 C CA . PRO A 1 583 ? 43.741 46.337 77.159 1.00 26.12 583 PRO A CA 1
ATOM 4209 C C . PRO A 1 583 ? 45.097 47.002 76.885 1.00 28.70 583 PRO A C 1
ATOM 4210 O O . PRO A 1 583 ? 45.935 46.989 77.761 1.00 29.68 583 PRO A O 1
ATOM 4214 N N . PHE A 1 584 ? 45.326 47.523 75.678 1.00 26.68 584 PHE A N 1
ATOM 4215 C CA . PHE A 1 584 ? 46.559 48.286 75.348 1.00 25.35 584 PHE A CA 1
ATOM 4216 C C . PHE A 1 584 ? 46.250 49.639 74.691 1.00 26.83 584 PHE A C 1
ATOM 4217 O O . PHE A 1 584 ? 47.171 50.441 74.580 1.00 30.36 584 PHE A O 1
ATOM 4225 N N . ASN A 1 585 ? 45.019 49.891 74.238 1.00 27.86 585 ASN A N 1
ATOM 4226 C CA . ASN A 1 585 ? 44.648 51.149 73.542 1.00 27.31 585 ASN A CA 1
ATOM 4227 C C . ASN A 1 585 ? 43.255 51.552 73.989 1.00 25.71 585 ASN A C 1
ATOM 4228 O O . ASN A 1 585 ? 42.371 50.692 73.988 1.00 25.41 585 ASN A O 1
ATOM 4233 N N . GLN A 1 586 ? 43.064 52.808 74.357 1.00 26.51 586 GLN A N 1
ATOM 4234 C CA . GLN A 1 586 ? 41.700 53.375 74.542 1.00 28.85 586 GLN A CA 1
ATOM 4235 C C . GLN A 1 586 ? 41.736 54.819 74.029 1.00 32.05 586 GLN A C 1
ATOM 4236 O O . GLN A 1 586 ? 42.682 55.533 74.379 1.00 28.37 586 GLN A O 1
ATOM 4242 N N . TYR A 1 587 ? 40.782 55.228 73.193 1.00 32.45 587 TYR A N 1
ATOM 4243 C CA . TYR A 1 587 ? 40.763 56.598 72.627 1.00 34.09 587 TYR A CA 1
ATOM 4244 C C . TYR A 1 587 ? 39.318 57.000 72.337 1.00 32.45 587 TYR A C 1
ATOM 4245 O O . TYR A 1 587 ? 38.402 56.128 72.263 1.00 29.52 587 TYR A O 1
ATOM 4254 N N . TYR A 1 588 ? 39.122 58.313 72.211 1.00 35.24 588 TYR A N 1
ATOM 4255 C CA . TYR A 1 588 ? 37.835 58.962 71.857 1.00 40.88 588 TYR A CA 1
ATOM 4256 C C . TYR A 1 588 ? 37.754 59.022 70.332 1.00 31.30 588 TYR A C 1
ATOM 4257 O O . TYR A 1 588 ? 38.760 59.339 69.674 1.00 28.46 588 TYR A O 1
ATOM 4266 N N . PHE A 1 589 ? 36.586 58.742 69.776 1.00 28.71 589 PHE A N 1
ATOM 4267 C CA . PHE A 1 589 ? 36.331 58.842 68.312 1.00 29.01 589 PHE A CA 1
ATOM 4268 C C . PHE A 1 589 ? 35.062 59.672 68.061 1.00 28.72 589 PHE A C 1
ATOM 4269 O O . PHE A 1 589 ? 34.082 59.560 68.840 1.00 24.67 589 PHE A O 1
ATOM 4277 N N . ASP A 1 590 ? 35.067 60.418 66.950 1.00 30.04 590 ASP A N 1
ATOM 4278 C CA . ASP A 1 590 ? 33.989 61.385 66.580 1.00 31.97 590 ASP A CA 1
ATOM 4279 C C . ASP A 1 590 ? 32.747 60.651 66.074 1.00 32.12 590 ASP A C 1
ATOM 4280 O O . ASP A 1 590 ? 32.832 59.488 65.590 1.00 32.53 590 ASP A O 1
ATOM 4285 N N . LYS A 1 591 ? 31.608 61.291 66.299 1.00 31.11 591 LYS A N 1
ATOM 4286 C CA . LYS A 1 591 ? 30.329 61.016 65.627 1.00 31.43 591 LYS A CA 1
ATOM 4287 C C . LYS A 1 591 ? 30.559 61.251 64.135 1.00 26.63 591 LYS A C 1
ATOM 4288 O O . LYS A 1 591 ? 31.260 62.188 63.798 1.00 26.18 591 LYS A O 1
ATOM 4294 N N . THR A 1 592 ? 30.003 60.403 63.281 1.00 26.61 592 THR A N 1
ATOM 4295 C CA . THR A 1 592 ? 30.185 60.494 61.810 1.00 28.85 592 THR A CA 1
ATOM 4296 C C . THR A 1 592 ? 28.832 60.664 61.119 1.00 28.41 592 THR A C 1
ATOM 4297 O O . THR A 1 592 ? 28.865 61.121 59.977 1.00 31.65 592 THR A O 1
ATOM 4301 N N . ILE A 1 593 ? 27.728 60.270 61.760 1.00 26.90 593 ILE A N 1
ATOM 4302 C CA . ILE A 1 593 ? 26.363 60.242 61.153 1.00 31.98 593 ILE A CA 1
ATOM 4303 C C . ILE A 1 593 ? 25.336 60.619 62.229 1.00 37.67 593 ILE A C 1
ATOM 4304 O O . ILE A 1 593 ? 25.677 60.498 63.435 1.00 33.85 593 ILE A O 1
ATOM 4309 N N . ASN A 1 594 ? 24.108 60.962 61.814 1.00 39.71 594 ASN A N 1
ATOM 4310 C CA . ASN A 1 594 ? 22.920 61.048 62.713 1.00 42.10 594 ASN A CA 1
ATOM 4311 C C . ASN A 1 594 ? 22.176 59.718 62.690 1.00 38.94 594 ASN A C 1
ATOM 4312 O O . ASN A 1 594 ? 22.255 59.029 61.651 1.00 36.61 594 ASN A O 1
ATOM 4317 N N . LYS A 1 595 ? 21.493 59.377 63.793 1.00 40.47 595 LYS A N 1
ATOM 4318 C CA . LYS A 1 595 ? 20.633 58.166 63.888 1.00 43.68 595 LYS A CA 1
ATOM 4319 C C . LYS A 1 595 ? 19.741 58.123 62.644 1.00 44.02 595 LYS A C 1
ATOM 4320 O O . LYS A 1 595 ? 19.130 59.167 62.337 1.00 40.73 595 LYS A O 1
ATOM 4326 N N . GLY A 1 596 ? 19.655 56.983 61.956 1.00 42.01 596 GLY A N 1
ATOM 4327 C CA . GLY A 1 596 ? 18.733 56.818 60.816 1.00 43.67 596 GLY A CA 1
ATOM 4328 C C . GLY A 1 596 ? 19.306 57.245 59.465 1.00 45.49 596 GLY A C 1
ATOM 4329 O O . GLY A 1 596 ? 18.680 56.875 58.448 1.00 45.10 596 GLY A O 1
ATOM 4330 N N . ASP A 1 597 ? 20.435 57.971 59.400 1.00 42.39 597 ASP A N 1
ATOM 4331 C CA . ASP A 1 597 ? 21.118 58.269 58.103 1.00 41.06 597 ASP A CA 1
ATOM 4332 C C . ASP A 1 597 ? 21.399 56.962 57.336 1.00 39.36 597 ASP A C 1
ATOM 4333 O O . ASP A 1 597 ? 21.679 55.910 57.972 1.00 40.98 597 ASP A O 1
ATOM 4338 N N . THR A 1 598 ? 21.359 57.008 56.009 1.00 34.99 598 THR A N 1
ATOM 4339 C CA . THR A 1 598 ? 21.774 55.861 55.176 1.00 38.95 598 THR A CA 1
ATOM 4340 C C . THR A 1 598 ? 23.299 55.973 55.027 1.00 36.44 598 THR A C 1
ATOM 4341 O O . THR A 1 598 ? 23.809 57.100 54.937 1.00 35.54 598 THR A O 1
ATOM 4345 N N . LEU A 1 599 ? 24.021 54.851 55.043 1.00 31.50 599 LEU A N 1
ATOM 4346 C CA . LEU A 1 599 ? 25.506 54.890 54.995 1.00 31.07 599 LEU A CA 1
ATOM 4347 C C . LEU A 1 599 ? 25.954 55.148 53.565 1.00 28.51 599 LEU A C 1
ATOM 4348 O O . LEU A 1 599 ? 25.670 54.288 52.714 1.00 28.59 599 LEU A O 1
ATOM 4353 N N . THR A 1 600 ? 26.679 56.246 53.346 1.00 25.60 600 THR A N 1
ATOM 4354 C CA . THR A 1 600 ? 27.395 56.518 52.073 1.00 27.21 600 THR A CA 1
ATOM 4355 C C . THR A 1 600 ? 28.878 56.643 52.386 1.00 23.88 600 THR A C 1
ATOM 4356 O O . THR A 1 600 ? 29.220 56.428 53.538 1.00 24.85 600 THR A O 1
ATOM 4360 N N . TYR A 1 601 ? 29.685 57.082 51.420 1.00 22.88 601 TYR A N 1
ATOM 4361 C CA . TYR A 1 601 ? 31.157 57.109 51.496 1.00 22.34 601 TYR A CA 1
ATOM 4362 C C . TYR A 1 601 ? 31.578 57.929 52.710 1.00 24.88 601 TYR A C 1
ATOM 4363 O O . TYR A 1 601 ? 32.449 57.479 53.491 1.00 23.57 601 TYR A O 1
ATOM 4372 N N . ASN A 1 602 ? 30.962 59.089 52.886 1.00 25.56 602 ASN A N 1
ATOM 4373 C CA . ASN A 1 602 ? 31.443 60.065 53.899 1.00 27.69 602 ASN A CA 1
ATOM 4374 C C . ASN A 1 602 ? 30.883 59.708 55.275 1.00 25.72 602 ASN A C 1
ATOM 4375 O O . ASN A 1 602 ? 31.245 60.422 56.219 1.00 30.47 602 ASN A O 1
ATOM 4380 N N . SER A 1 603 ? 29.997 58.714 55.393 1.00 25.46 603 SER A N 1
ATOM 4381 C CA . SER A 1 603 ? 29.466 58.245 56.705 1.00 24.62 603 SER A CA 1
ATOM 4382 C C . SER A 1 603 ? 30.599 57.635 57.555 1.00 25.41 603 SER A C 1
ATOM 4383 O O . SER A 1 603 ? 30.426 57.537 58.796 1.00 23.95 603 SER A O 1
ATOM 4386 N N . PHE A 1 604 ? 31.692 57.170 56.923 1.00 24.51 604 PHE A N 1
ATOM 4387 C CA . PHE A 1 604 ? 32.798 56.449 57.609 1.00 26.85 604 PHE A CA 1
ATOM 4388 C C . PHE A 1 604 ? 33.957 57.418 57.854 1.00 29.31 604 PHE A C 1
ATOM 4389 O O . PHE A 1 604 ? 34.123 58.411 57.087 1.00 32.15 604 PHE A O 1
ATOM 4397 N N . ASN A 1 605 ? 34.697 57.149 58.929 1.00 27.05 605 ASN A N 1
ATOM 4398 C CA . ASN A 1 605 ? 35.947 57.842 59.321 1.00 26.17 605 ASN A CA 1
ATOM 4399 C C . ASN A 1 605 ? 37.029 56.754 59.495 1.00 25.85 605 ASN A C 1
ATOM 4400 O O . ASN A 1 605 ? 36.720 55.659 60.061 1.00 26.03 605 ASN A O 1
ATOM 4405 N N . LEU A 1 606 ? 38.233 57.021 58.988 1.00 25.00 606 LEU A N 1
ATOM 4406 C CA . LEU A 1 606 ? 39.489 56.307 59.325 1.00 24.32 606 LEU A CA 1
ATOM 4407 C C . LEU A 1 606 ? 40.214 57.130 60.385 1.00 24.84 606 LEU A C 1
ATOM 4408 O O . LEU A 1 606 ? 40.692 58.247 60.086 1.00 25.52 606 LEU A O 1
ATOM 4413 N N . ALA A 1 607 ? 40.282 56.619 61.596 1.00 23.76 607 ALA A N 1
ATOM 4414 C CA . ALA A 1 607 ? 40.863 57.349 62.737 1.00 25.35 607 ALA A CA 1
ATOM 4415 C C . ALA A 1 607 ? 41.819 56.454 63.543 1.00 25.85 607 ALA A C 1
ATOM 4416 O O . ALA A 1 607 ? 41.510 55.274 63.811 1.00 25.43 607 ALA A O 1
ATOM 4418 N N . SER A 1 608 ? 42.930 57.056 63.955 1.00 27.27 608 SER A N 1
ATOM 4419 C CA . SER A 1 608 ? 44.060 56.456 64.697 1.00 26.71 608 SER A CA 1
ATOM 4420 C C . SER A 1 608 ? 43.800 56.425 66.207 1.00 27.37 608 SER A C 1
ATOM 4421 O O . SER A 1 608 ? 43.226 57.387 66.764 1.00 30.77 608 SER A O 1
ATOM 4424 N N . PHE A 1 609 ? 44.352 55.406 66.847 1.00 27.28 609 PHE A N 1
ATOM 4425 C CA . PHE A 1 609 ? 44.681 55.391 68.285 1.00 27.19 609 PHE A CA 1
ATOM 4426 C C . PHE A 1 609 ? 46.035 56.066 68.415 1.00 31.18 609 PHE A C 1
ATOM 4427 O O . PHE A 1 609 ? 46.820 56.110 67.428 1.00 36.71 609 PHE A O 1
ATOM 4435 N N . SER A 1 610 ? 46.289 56.574 69.605 1.00 32.93 610 SER A N 1
ATOM 4436 C CA . SER A 1 610 ? 47.443 57.433 69.934 1.00 41.01 610 SER A CA 1
ATOM 4437 C C . SER A 1 610 ? 48.695 56.549 69.973 1.00 41.74 610 SER A C 1
ATOM 4438 O O . SER A 1 610 ? 49.612 56.754 69.142 1.00 55.27 610 SER A O 1
ATOM 4441 N N . THR A 1 611 ? 48.628 55.510 70.808 1.00 36.74 611 THR A N 1
ATOM 4442 C CA . THR A 1 611 ? 49.767 54.781 71.412 1.00 37.51 611 THR A CA 1
ATOM 4443 C C . THR A 1 611 ? 50.176 53.596 70.552 1.00 36.06 611 THR A C 1
ATOM 4444 O O . THR A 1 611 ? 49.330 52.791 70.180 1.00 33.21 611 THR A O 1
ATOM 4448 N N . PRO A 1 612 ? 51.490 53.416 70.307 1.00 34.09 612 PRO A N 1
ATOM 4449 C CA . PRO A 1 612 ? 51.998 52.215 69.671 1.00 35.21 612 PRO A CA 1
ATOM 4450 C C . PRO A 1 612 ? 51.945 51.035 70.642 1.00 32.33 612 PRO A C 1
ATOM 4451 O O . PRO A 1 612 ? 51.948 51.231 71.821 1.00 31.70 612 PRO A O 1
ATOM 4455 N N . PHE A 1 613 ? 51.937 49.836 70.093 1.00 30.24 613 PHE A N 1
ATOM 4456 C CA . PHE A 1 613 ? 51.896 48.566 70.850 1.00 28.37 613 PHE A CA 1
ATOM 4457 C C . PHE A 1 613 ? 52.656 47.502 70.062 1.00 27.48 613 PHE A C 1
ATOM 4458 O O . PHE A 1 613 ? 52.975 47.687 68.852 1.00 25.48 613 PHE A O 1
ATOM 4466 N N . GLU A 1 614 ? 52.872 46.395 70.748 1.00 26.55 614 GLU A N 1
ATOM 4467 C CA . GLU A 1 614 ? 53.435 45.133 70.231 1.00 30.87 614 GLU A CA 1
ATOM 4468 C C . GLU A 1 614 ? 52.294 44.119 70.200 1.00 29.56 614 GLU A C 1
ATOM 4469 O O . GLU A 1 614 ? 51.355 44.306 70.986 1.00 28.11 614 GLU A O 1
ATOM 4475 N N . LEU A 1 615 ? 52.402 43.101 69.344 1.00 30.46 615 LEU A N 1
ATOM 4476 C CA . LEU A 1 615 ? 51.528 41.905 69.323 1.00 34.20 615 LEU A CA 1
ATOM 4477 C C . LEU A 1 615 ? 52.090 40.848 70.286 1.00 37.92 615 LEU A C 1
ATOM 4478 O O . LEU A 1 615 ? 52.700 39.884 69.805 1.00 41.97 615 LEU A O 1
ATOM 4483 N N . SER A 1 616 ? 51.822 41.009 71.582 1.00 38.53 616 SER A N 1
ATOM 4484 C CA . SER A 1 616 ? 52.242 40.128 72.704 1.00 41.98 616 SER A CA 1
ATOM 4485 C C . SER A 1 616 ? 51.189 39.051 72.973 1.00 41.48 616 SER A C 1
ATOM 4486 O O . SER A 1 616 ? 50.990 38.709 74.143 1.00 48.44 616 SER A O 1
ATOM 4489 N N . GLY A 1 617 ? 50.526 38.558 71.933 1.00 39.53 617 GLY A N 1
ATOM 4490 C CA . GLY A 1 617 ? 49.302 37.748 72.021 1.00 35.95 617 GLY A CA 1
ATOM 4491 C C . GLY A 1 617 ? 48.588 37.727 70.680 1.00 34.08 617 GLY A C 1
ATOM 4492 O O . GLY A 1 617 ? 49.079 38.366 69.754 1.00 34.83 617 GLY A O 1
ATOM 4493 N N . ASN A 1 618 ? 47.484 36.993 70.562 1.00 30.23 618 ASN A N 1
ATOM 4494 C CA . ASN A 1 618 ? 46.843 36.736 69.245 1.00 30.20 618 ASN A CA 1
ATOM 4495 C C . ASN A 1 618 ? 45.378 37.206 69.256 1.00 25.99 618 ASN A C 1
ATOM 4496 O O . ASN A 1 618 ? 44.855 37.467 68.180 1.00 27.73 618 ASN A O 1
ATOM 4501 N N . ASN A 1 619 ? 44.712 37.209 70.411 1.00 23.66 619 ASN A N 1
ATOM 4502 C CA . ASN A 1 619 ? 43.253 37.465 70.521 1.00 23.13 619 ASN A CA 1
ATOM 4503 C C . ASN A 1 619 ? 43.043 38.962 70.692 1.00 24.74 619 ASN A C 1
ATOM 4504 O O . ASN A 1 619 ? 43.161 39.454 71.828 1.00 25.34 619 ASN A O 1
ATOM 4509 N N . LEU A 1 620 ? 42.773 39.662 69.587 1.00 26.69 620 LEU A N 1
ATOM 4510 C CA . LEU A 1 620 ? 42.502 41.128 69.601 1.00 25.54 620 LEU A CA 1
ATOM 4511 C C . LEU A 1 620 ? 41.001 41.348 69.837 1.00 25.74 620 LEU A C 1
ATOM 4512 O O . LEU A 1 620 ? 40.170 40.919 68.997 1.00 25.35 620 LEU A O 1
ATOM 4517 N N . GLN A 1 621 ? 40.646 41.939 70.969 1.00 25.70 621 GLN A N 1
ATOM 4518 C CA . GLN A 1 621 ? 39.235 42.266 71.291 1.00 28.13 621 GLN A CA 1
ATOM 4519 C C . GLN A 1 621 ? 39.003 43.762 71.059 1.00 26.97 621 GLN A C 1
ATOM 4520 O O . GLN A 1 621 ? 39.860 44.590 71.489 1.00 23.77 621 GLN A O 1
ATOM 4526 N N . ILE A 1 622 ? 37.917 44.095 70.368 1.00 26.11 622 ILE A N 1
ATOM 4527 C CA . ILE A 1 622 ? 37.511 45.508 70.097 1.00 29.92 622 ILE A CA 1
ATOM 4528 C C . ILE A 1 622 ? 36.193 45.701 70.823 1.00 28.38 622 ILE A C 1
ATOM 4529 O O . ILE A 1 622 ? 35.267 44.960 70.526 1.00 27.83 622 ILE A O 1
ATOM 4534 N N . GLY A 1 623 ? 36.174 46.645 71.747 1.00 25.69 623 GLY A N 1
ATOM 4535 C CA . GLY A 1 623 ? 35.004 47.056 72.536 1.00 25.80 623 GLY A CA 1
ATOM 4536 C C . GLY A 1 623 ? 34.668 48.524 72.298 1.00 25.37 623 GLY A C 1
ATOM 4537 O O . GLY A 1 623 ? 35.550 49.328 71.979 1.00 26.73 623 GLY A O 1
ATOM 4538 N N . VAL A 1 624 ? 33.415 48.875 72.478 1.00 25.10 624 VAL A N 1
ATOM 4539 C CA . VAL A 1 624 ? 32.941 50.256 72.297 1.00 29.88 624 VAL A CA 1
ATOM 4540 C C . VAL A 1 624 ? 32.026 50.584 73.468 1.00 30.40 624 VAL A C 1
ATOM 4541 O O . VAL A 1 624 ? 31.233 49.720 73.885 1.00 29.71 624 VAL A O 1
ATOM 4545 N N . THR A 1 625 ? 32.182 51.791 73.990 1.00 31.05 625 THR A N 1
ATOM 4546 C CA . THR A 1 625 ? 31.346 52.338 75.077 1.00 34.39 625 THR A CA 1
ATOM 4547 C C . THR A 1 625 ? 31.052 53.794 74.709 1.00 35.39 625 THR A C 1
ATOM 4548 O O . THR A 1 625 ? 31.748 54.342 73.793 1.00 33.33 625 THR A O 1
ATOM 4552 N N . GLY A 1 626 ? 30.123 54.408 75.441 1.00 34.80 626 GLY A N 1
ATOM 4553 C CA . GLY A 1 626 ? 29.684 55.802 75.247 1.00 35.96 626 GLY A CA 1
ATOM 4554 C C . GLY A 1 626 ? 28.394 55.910 74.434 1.00 37.03 626 GLY A C 1
ATOM 4555 O O . GLY A 1 626 ? 28.055 57.049 74.095 1.00 36.19 626 GLY A O 1
ATOM 4556 N N . LEU A 1 627 ? 27.727 54.780 74.125 1.00 37.19 627 LEU A N 1
ATOM 4557 C CA . LEU A 1 627 ? 26.403 54.681 73.445 1.00 41.53 627 LEU A CA 1
ATOM 4558 C C . LEU A 1 627 ? 25.259 54.984 74.434 1.00 46.80 627 LEU A C 1
ATOM 4559 O O . LEU A 1 627 ? 25.191 54.320 75.499 1.00 42.56 627 LEU A O 1
ATOM 4564 N N . SER A 1 628 ? 24.329 55.863 74.049 1.00 45.24 628 SER A N 1
ATOM 4565 C CA . SER A 1 628 ? 23.006 56.020 74.713 1.00 45.69 628 SER A CA 1
ATOM 4566 C C . SER A 1 628 ? 21.995 55.147 73.975 1.00 49.96 628 SER A C 1
ATOM 4567 O O . SER A 1 628 ? 22.373 54.591 72.925 1.00 45.44 628 SER A O 1
ATOM 4570 N N . ALA A 1 629 ? 20.754 55.080 74.470 1.00 51.88 629 ALA A N 1
ATOM 4571 C CA . ALA A 1 629 ? 19.634 54.350 73.830 1.00 54.36 629 ALA A CA 1
ATOM 4572 C C . ALA A 1 629 ? 19.562 54.743 72.343 1.00 48.55 629 ALA A C 1
ATOM 4573 O O . ALA A 1 629 ? 19.677 55.959 72.036 1.00 44.75 629 ALA A O 1
ATOM 4575 N N . GLY A 1 630 ? 19.464 53.749 71.453 1.00 44.43 630 GLY A N 1
ATOM 4576 C CA . GLY A 1 630 ? 19.265 53.952 70.005 1.00 43.97 630 GLY A CA 1
ATOM 4577 C C . GLY A 1 630 ? 20.554 54.232 69.235 1.00 39.58 630 GLY A C 1
ATOM 4578 O O . GLY A 1 630 ? 20.479 54.275 67.992 1.00 35.44 630 GLY A O 1
ATOM 4579 N N . ASP A 1 631 ? 21.698 54.426 69.903 1.00 34.64 631 ASP A N 1
ATOM 4580 C CA . ASP A 1 631 ? 22.978 54.712 69.193 1.00 34.26 631 ASP A CA 1
ATOM 4581 C C . ASP A 1 631 ? 23.417 53.459 68.399 1.00 33.58 631 ASP A C 1
ATOM 4582 O O . ASP A 1 631 ? 23.057 52.316 68.786 1.00 29.09 631 ASP A O 1
ATOM 4587 N N . LYS A 1 632 ? 24.087 53.657 67.256 1.00 34.20 632 LYS A N 1
ATOM 4588 C CA . LYS A 1 632 ? 24.629 52.531 66.436 1.00 34.95 632 LYS A CA 1
ATOM 4589 C C . LYS A 1 632 ? 26.077 52.847 66.035 1.00 32.34 632 LYS A C 1
ATOM 4590 O O . LYS A 1 632 ? 26.371 54.027 65.691 1.00 25.79 632 LYS A O 1
ATOM 4596 N N . VAL A 1 633 ? 26.943 51.831 66.157 1.00 27.23 633 VAL A N 1
ATOM 4597 C CA . VAL A 1 633 ? 28.354 51.867 65.697 1.00 29.73 633 VAL A CA 1
ATOM 4598 C C . VAL A 1 633 ? 28.535 50.772 64.640 1.00 25.67 633 VAL A C 1
ATOM 4599 O O . VAL A 1 633 ? 28.125 49.633 64.889 1.00 24.40 633 VAL A O 1
ATOM 4603 N N . TYR A 1 634 ? 29.137 51.137 63.510 1.00 25.68 634 TYR A N 1
ATOM 4604 C CA . TYR A 1 634 ? 29.501 50.220 62.399 1.00 25.49 634 TYR A CA 1
ATOM 4605 C C . TYR A 1 634 ? 31.023 50.143 62.335 1.00 25.30 634 TYR A C 1
ATOM 4606 O O . TYR A 1 634 ? 31.642 51.199 62.209 1.00 23.27 634 TYR A O 1
ATOM 4615 N N . ILE A 1 635 ? 31.583 48.938 62.504 1.00 23.10 635 ILE A N 1
ATOM 4616 C CA . ILE A 1 635 ? 33.046 48.695 62.397 1.00 24.25 635 ILE A CA 1
ATOM 4617 C C . ILE A 1 635 ? 33.288 47.868 61.130 1.00 22.53 635 ILE A C 1
ATOM 4618 O O . ILE A 1 635 ? 32.751 46.743 60.990 1.00 22.72 635 ILE A O 1
ATOM 4623 N N . ASP A 1 636 ? 34.048 48.437 60.225 1.00 21.37 636 ASP A N 1
ATOM 4624 C CA . ASP A 1 636 ? 34.411 47.789 58.936 1.00 23.21 636 ASP A CA 1
ATOM 4625 C C . ASP A 1 636 ? 35.720 47.014 59.121 1.00 21.49 636 ASP A C 1
ATOM 4626 O O . ASP A 1 636 ? 35.705 45.786 59.017 1.00 20.19 636 ASP A O 1
ATOM 4631 N N . LYS A 1 637 ? 36.803 47.730 59.423 1.00 24.49 637 LYS A N 1
ATOM 4632 C CA . LYS A 1 637 ? 38.189 47.186 59.449 1.00 25.45 637 LYS A CA 1
ATOM 4633 C C . LYS A 1 637 ? 38.951 47.781 60.616 1.00 23.32 637 LYS A C 1
ATOM 4634 O O . LYS A 1 637 ? 38.684 48.935 60.965 1.00 24.28 637 LYS A O 1
ATOM 4640 N N . ILE A 1 638 ? 39.880 47.017 61.171 1.00 22.00 638 ILE A N 1
ATOM 4641 C CA . ILE A 1 638 ? 41.014 47.595 61.929 1.00 24.70 638 ILE A CA 1
ATOM 4642 C C . ILE A 1 638 ? 42.267 47.490 61.051 1.00 23.89 638 ILE A C 1
ATOM 4643 O O . ILE A 1 638 ? 42.372 46.512 60.286 1.00 23.10 638 ILE A O 1
ATOM 4648 N N . GLU A 1 639 ? 43.164 48.476 61.131 1.00 22.50 639 GLU A N 1
ATOM 4649 C CA . GLU A 1 639 ? 44.427 48.510 60.340 1.00 24.63 639 GLU A CA 1
ATOM 4650 C C . GLU A 1 639 ? 45.625 48.528 61.290 1.00 23.53 639 GLU A C 1
ATOM 4651 O O . GLU A 1 639 ? 45.524 49.127 62.384 1.00 23.12 639 GLU A O 1
ATOM 4657 N N . PHE A 1 640 ? 46.708 47.871 60.890 1.00 23.60 640 PHE A N 1
ATOM 4658 C CA . PHE A 1 640 ? 48.012 47.886 61.608 1.00 25.27 640 PHE A CA 1
ATOM 4659 C C . PHE A 1 640 ? 49.072 48.523 60.719 1.00 22.18 640 PHE A C 1
ATOM 4660 O O . PHE A 1 640 ? 49.282 48.105 59.555 1.00 21.83 640 PHE A O 1
ATOM 4668 N N . ILE A 1 641 ? 49.641 49.585 61.262 1.00 21.67 641 ILE A N 1
ATOM 4669 C CA . ILE A 1 641 ? 50.756 50.352 60.669 1.00 23.10 641 ILE A CA 1
ATOM 4670 C C . ILE A 1 641 ? 52.007 50.009 61.467 1.00 22.99 641 ILE A C 1
ATOM 4671 O O . ILE A 1 641 ? 52.132 50.454 62.607 1.00 24.39 641 ILE A O 1
ATOM 4676 N N . PRO A 1 642 ? 52.997 49.334 60.852 1.00 23.70 642 PRO A N 1
ATOM 4677 C CA . PRO A 1 642 ? 54.303 49.130 61.478 1.00 26.23 642 PRO A CA 1
ATOM 4678 C C . PRO A 1 642 ? 54.974 50.475 61.720 1.00 27.85 642 PRO A C 1
ATOM 4679 O O . PRO A 1 642 ? 55.066 51.253 60.788 1.00 31.10 642 PRO A O 1
ATOM 4683 N N . VAL A 1 643 ? 55.427 50.717 62.937 1.00 30.06 643 VAL A N 1
ATOM 4684 C CA . VAL A 1 643 ? 56.198 51.947 63.278 1.00 31.98 643 VAL A CA 1
ATOM 4685 C C . VAL A 1 643 ? 57.473 51.551 64.044 1.00 36.84 643 VAL A C 1
ATOM 4686 O O . VAL A 1 643 ? 57.466 50.469 64.684 1.00 34.84 643 VAL A O 1
ATOM 4690 N N . ASN A 1 644 ? 58.493 52.421 64.046 1.00 39.62 644 ASN A N 1
ATOM 4691 C CA . ASN A 1 644 ? 59.805 52.197 64.725 1.00 48.98 644 ASN A CA 1
ATOM 4692 C C . ASN A 1 644 ? 59.639 52.395 66.242 1.00 51.82 644 ASN A C 1
ATOM 4693 O O . ASN A 1 644 ? 58.686 52.949 66.787 1.00 49.39 644 ASN A O 1
#